Protein AF-A0A8T7BGK8-F1 (afdb_monomer_lite)

Structure (mmCIF, N/CA/C/O backbone):
data_AF-A0A8T7BGK8-F1
#
_entry.id   AF-A0A8T7BGK8-F1
#
loop_
_atom_site.group_PDB
_atom_site.id
_atom_site.type_symbol
_atom_site.label_atom_id
_atom_site.label_alt_id
_atom_site.label_comp_id
_atom_site.label_asym_id
_atom_site.label_entity_id
_atom_site.label_seq_id
_atom_site.pdbx_PDB_ins_code
_atom_site.Cartn_x
_atom_site.Cartn_y
_atom_site.Cartn_z
_atom_site.occupancy
_atom_site.B_iso_or_equiv
_atom_site.auth_seq_id
_atom_site.auth_comp_id
_atom_site.auth_asym_id
_atom_site.auth_atom_id
_atom_site.pdbx_PDB_model_num
ATOM 1 N N . MET A 1 1 ? -38.910 18.039 -0.771 1.00 43.47 1 MET A N 1
ATOM 2 C CA . MET A 1 1 ? -37.560 17.471 -0.555 1.00 43.47 1 MET A CA 1
ATOM 3 C C . MET A 1 1 ? -36.585 18.633 -0.487 1.00 43.47 1 MET A C 1
ATOM 5 O O . MET A 1 1 ? -36.492 19.388 -1.442 1.00 43.47 1 MET A O 1
ATOM 9 N N . ASN A 1 2 ? -36.018 18.863 0.698 1.00 34.19 2 ASN A N 1
ATOM 10 C CA . ASN A 1 2 ? -35.493 20.158 1.139 1.00 34.19 2 ASN A CA 1
ATOM 11 C C . ASN A 1 2 ? -34.087 20.462 0.604 1.00 34.19 2 ASN A C 1
ATOM 13 O O . ASN A 1 2 ? -33.178 19.648 0.754 1.00 34.19 2 ASN A O 1
ATOM 17 N N . GLY A 1 3 ? -33.908 21.677 0.076 1.00 28.00 3 GLY A N 1
ATOM 18 C CA . GLY A 1 3 ? -32.650 22.192 -0.477 1.00 28.00 3 GLY A CA 1
ATOM 19 C C . GLY A 1 3 ? -31.458 22.232 0.488 1.00 28.00 3 GLY A C 1
ATOM 20 O O . GLY A 1 3 ? -30.331 22.357 0.026 1.00 28.00 3 GLY A O 1
ATOM 21 N N . SER A 1 4 ? -31.655 22.043 1.801 1.00 33.97 4 SER A N 1
ATOM 22 C CA . SER A 1 4 ? -30.537 21.960 2.755 1.00 33.97 4 SER A CA 1
ATOM 23 C C . SER A 1 4 ? -29.741 20.654 2.647 1.00 33.97 4 SER A C 1
ATOM 25 O O . SER A 1 4 ? -28.528 20.675 2.831 1.00 33.97 4 SER A O 1
ATOM 27 N N . LYS A 1 5 ? -30.378 19.531 2.274 1.00 36.19 5 LYS A N 1
ATOM 28 C CA . LYS A 1 5 ? -29.669 18.256 2.051 1.00 36.19 5 LYS A CA 1
ATOM 29 C C . LYS A 1 5 ? -28.787 18.313 0.801 1.00 36.19 5 LYS A C 1
ATOM 31 O O . LYS A 1 5 ? -27.680 17.793 0.814 1.00 36.19 5 LYS A O 1
ATOM 36 N N . LEU A 1 6 ? -29.240 19.010 -0.245 1.00 33.53 6 LEU A N 1
ATOM 37 C CA . LEU A 1 6 ? -28.481 19.177 -1.487 1.00 33.53 6 LEU A CA 1
ATOM 38 C C . LEU A 1 6 ? -27.234 20.058 -1.282 1.00 33.53 6 LEU A C 1
ATOM 40 O O . LEU A 1 6 ? -26.181 19.752 -1.828 1.00 33.53 6 LEU A O 1
ATOM 44 N N . CYS A 1 7 ? -27.315 21.103 -0.448 1.00 35.03 7 CYS A N 1
ATOM 45 C CA . CYS A 1 7 ? -26.158 21.946 -0.121 1.00 35.03 7 CYS A CA 1
ATOM 46 C C . CYS A 1 7 ? -25.090 21.223 0.715 1.00 35.03 7 CYS A C 1
ATOM 48 O O . CYS A 1 7 ? -23.909 21.449 0.476 1.00 35.03 7 CYS A O 1
ATOM 50 N N . ILE A 1 8 ? -2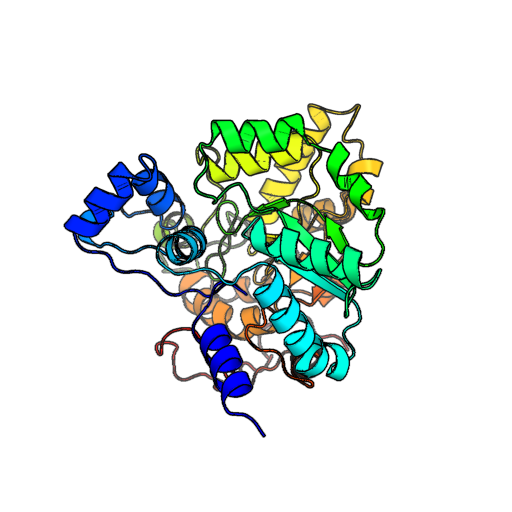5.474 20.339 1.644 1.00 39.53 8 ILE A N 1
ATOM 51 C CA . ILE A 1 8 ? -24.521 19.531 2.433 1.00 39.53 8 ILE A CA 1
ATOM 52 C C . ILE A 1 8 ? -23.826 18.495 1.544 1.00 39.53 8 ILE A C 1
ATOM 54 O O . ILE A 1 8 ? -22.612 18.339 1.619 1.00 39.53 8 ILE A O 1
ATOM 58 N N . VAL A 1 9 ? -24.574 17.857 0.642 1.00 37.25 9 VAL A N 1
ATOM 59 C CA . VAL A 1 9 ? -24.026 16.929 -0.354 1.00 37.25 9 VAL A CA 1
ATOM 60 C C . VAL A 1 9 ? -23.050 17.651 -1.295 1.00 37.25 9 VAL A C 1
ATOM 62 O O . VAL A 1 9 ? -21.951 17.161 -1.522 1.00 37.25 9 VAL A O 1
ATOM 65 N N . ILE A 1 10 ? -23.377 18.859 -1.768 1.00 36.72 10 ILE A N 1
ATOM 66 C CA . ILE A 1 10 ? -22.466 19.668 -2.598 1.00 36.72 10 ILE A CA 1
ATOM 67 C C . ILE A 1 10 ? -21.225 20.116 -1.807 1.00 36.72 10 ILE A C 1
ATOM 69 O O . ILE A 1 10 ? -20.120 20.024 -2.332 1.00 36.72 10 ILE A O 1
ATOM 73 N N . LEU A 1 11 ? -21.360 20.546 -0.548 1.00 32.38 11 LEU A N 1
ATOM 74 C CA . LEU A 1 11 ? -20.215 20.902 0.302 1.00 32.38 11 LEU A CA 1
ATOM 75 C C . LEU A 1 11 ? -19.298 19.704 0.565 1.00 32.38 11 LEU A C 1
ATOM 77 O O . LEU A 1 11 ? -18.087 19.880 0.511 1.00 32.38 11 LEU A O 1
ATOM 81 N N . LEU A 1 12 ? -19.837 18.496 0.750 1.00 34.50 12 LEU A N 1
ATOM 82 C CA . LEU A 1 12 ? -19.076 17.240 0.836 1.00 34.50 12 LEU A CA 1
ATOM 83 C C . LEU A 1 12 ? -18.451 16.818 -0.509 1.00 34.50 12 LEU A C 1
ATOM 85 O O . LEU A 1 12 ? -17.366 16.254 -0.521 1.00 34.50 12 LEU A O 1
ATOM 89 N N . PHE A 1 13 ? -19.062 17.152 -1.652 1.00 33.81 13 PHE A N 1
ATOM 90 C CA . PHE A 1 13 ? -18.452 16.928 -2.973 1.00 33.81 13 PHE A CA 1
ATOM 91 C C . PHE A 1 13 ? -17.349 17.945 -3.321 1.00 33.81 13 PHE A C 1
ATOM 93 O O . PHE A 1 13 ? -16.462 17.642 -4.120 1.00 33.81 13 PHE A O 1
ATOM 100 N N . VAL A 1 14 ? -17.389 19.156 -2.750 1.00 31.92 14 VAL A N 1
ATOM 101 C CA . VAL A 1 14 ? -16.380 20.214 -2.973 1.00 31.92 14 VAL A CA 1
ATOM 102 C C . VAL A 1 14 ? -15.288 20.182 -1.887 1.00 31.92 14 VAL A C 1
ATOM 104 O O . VAL A 1 14 ? -14.151 20.613 -2.126 1.00 31.92 14 VAL A O 1
ATOM 107 N N . SER A 1 15 ? -15.591 19.622 -0.711 1.00 31.50 15 SER A N 1
ATOM 108 C CA . SER A 1 15 ? -14.610 19.252 0.309 1.00 31.50 15 SER A CA 1
ATOM 109 C C . SER A 1 15 ? -14.047 17.867 -0.012 1.00 31.50 15 SER A C 1
ATOM 111 O O . SER A 1 15 ? -14.588 16.815 0.291 1.00 31.50 15 SER A O 1
ATOM 113 N N . ILE A 1 16 ? -12.873 17.899 -0.628 1.00 38.81 16 ILE A N 1
ATOM 114 C CA . ILE A 1 16 ? -12.086 16.745 -1.059 1.00 38.81 16 ILE A CA 1
ATOM 115 C C . ILE A 1 16 ? -11.323 16.002 0.086 1.00 38.81 16 ILE A C 1
ATOM 117 O O . ILE A 1 16 ? -10.645 15.035 -0.244 1.00 38.81 16 ILE A O 1
ATOM 121 N N . PRO A 1 17 ? -11.374 16.326 1.408 1.00 33.62 17 PRO A N 1
ATOM 122 C CA . PRO A 1 17 ? -10.510 15.638 2.371 1.00 33.62 17 PRO A CA 1
ATOM 123 C C . PRO A 1 17 ? -11.043 14.270 2.831 1.00 33.62 17 PRO A C 1
ATOM 125 O O . PRO A 1 17 ? -10.444 13.662 3.708 1.00 33.62 17 PRO A O 1
ATOM 128 N N . VAL A 1 18 ? -12.150 13.751 2.280 1.00 33.81 18 VAL A N 1
ATOM 129 C CA . VAL A 1 18 ? -12.645 12.418 2.680 1.00 33.81 18 VAL A CA 1
ATOM 130 C C . VAL A 1 18 ? -11.839 11.280 2.038 1.00 33.81 18 VAL A C 1
ATOM 132 O O . VAL A 1 18 ? -11.822 10.195 2.606 1.00 33.81 18 VAL A O 1
ATOM 135 N N . GLN A 1 19 ? -11.130 11.500 0.921 1.00 39.03 19 GLN A N 1
ATOM 136 C CA . GLN A 1 19 ? -10.296 10.470 0.283 1.00 39.03 19 GLN A CA 1
ATOM 137 C C . GLN A 1 19 ? -9.297 11.053 -0.735 1.00 39.03 19 GLN A C 1
ATOM 139 O O . GLN A 1 19 ? -9.615 11.962 -1.510 1.00 39.03 19 GLN A O 1
ATOM 144 N N . ALA A 1 20 ? -8.081 10.495 -0.716 1.00 35.00 20 ALA A N 1
ATOM 145 C CA . ALA A 1 20 ? -6.908 10.892 -1.491 1.00 35.00 20 ALA A CA 1
ATOM 146 C C . ALA A 1 20 ? -7.214 11.113 -2.984 1.00 35.00 20 ALA A C 1
ATOM 148 O O . ALA A 1 20 ? -7.685 10.226 -3.691 1.00 35.00 20 ALA A O 1
ATOM 149 N N . SER A 1 21 ? -6.915 12.313 -3.486 1.00 33.00 21 SER A N 1
ATOM 150 C CA . SER A 1 21 ? -6.894 12.592 -4.925 1.00 33.00 21 SER A CA 1
ATOM 151 C C . SER A 1 21 ? -5.584 13.275 -5.316 1.00 33.00 21 SER A C 1
ATOM 153 O O . SER A 1 21 ? -5.033 14.093 -4.581 1.00 33.00 21 SER A O 1
ATOM 155 N N . HIS A 1 22 ? -5.082 12.960 -6.506 1.00 40.06 22 HIS A N 1
ATOM 156 C CA . HIS A 1 22 ? -3.817 13.467 -7.039 1.00 40.06 22 HIS A CA 1
ATOM 157 C C . HIS A 1 22 ? -4.042 14.747 -7.867 1.00 40.06 22 HIS A C 1
ATOM 159 O O . HIS A 1 22 ? -3.981 14.727 -9.096 1.00 40.06 22 HIS A O 1
ATOM 165 N N . ARG A 1 23 ? -4.345 15.880 -7.214 1.00 40.16 23 ARG A N 1
ATOM 166 C CA . ARG A 1 23 ? -4.294 17.211 -7.854 1.00 40.16 23 ARG A CA 1
ATOM 167 C C . ARG A 1 23 ? -3.140 18.007 -7.274 1.00 40.16 23 ARG A C 1
ATOM 169 O O . ARG A 1 23 ? -3.022 18.086 -6.055 1.00 40.16 23 ARG A O 1
ATOM 176 N N . ALA A 1 24 ? -2.348 18.623 -8.142 1.00 45.56 24 ALA A N 1
ATOM 177 C CA . ALA A 1 24 ? -1.301 19.517 -7.696 1.00 45.56 24 ALA A CA 1
ATOM 178 C C . ALA A 1 24 ? -1.875 20.878 -7.269 1.00 45.56 24 ALA A C 1
ATOM 180 O O . ALA A 1 24 ? -2.773 21.408 -7.931 1.00 45.56 24 ALA A O 1
ATOM 181 N N . LEU A 1 25 ? -1.380 21.433 -6.163 1.00 53.34 25 LEU A N 1
ATOM 182 C CA . LEU A 1 25 ? -1.635 22.823 -5.781 1.00 53.34 25 LEU A CA 1
ATOM 183 C C . LEU A 1 25 ? -0.536 23.706 -6.365 1.00 53.34 25 LEU A C 1
ATOM 185 O O . LEU A 1 25 ? 0.632 23.338 -6.278 1.00 53.34 25 LEU A O 1
ATOM 189 N N . LEU A 1 26 ? -0.939 24.842 -6.946 1.00 55.84 26 LEU A N 1
ATOM 190 C CA . LEU A 1 26 ? -0.050 25.899 -7.421 1.00 55.84 26 LEU A CA 1
ATOM 191 C C . LEU A 1 26 ? -0.148 27.111 -6.491 1.00 55.84 26 LEU A C 1
ATOM 193 O O . LEU A 1 26 ? -1.212 27.721 -6.381 1.00 55.84 26 LEU A O 1
ATOM 197 N N . PHE A 1 27 ? 0.952 27.445 -5.830 1.00 63.06 27 PHE A N 1
ATOM 198 C CA . PHE A 1 27 ? 1.119 28.670 -5.040 1.00 63.06 27 PHE A CA 1
ATOM 199 C C . PHE A 1 27 ? 1.774 29.798 -5.856 1.00 63.06 27 PHE A C 1
ATOM 201 O O . PHE A 1 27 ? 2.211 29.605 -6.985 1.00 63.06 27 PHE A O 1
ATOM 208 N N . ASN A 1 28 ? 1.767 31.014 -5.319 1.00 60.94 28 ASN A N 1
ATOM 209 C CA . ASN A 1 28 ? 2.615 32.107 -5.795 1.00 60.94 28 ASN A CA 1
ATOM 210 C C . ASN A 1 28 ? 3.660 32.414 -4.714 1.00 60.94 28 ASN A C 1
ATOM 212 O O . ASN A 1 28 ? 3.493 31.979 -3.575 1.00 60.94 28 ASN A O 1
ATOM 216 N N . ASP A 1 29 ? 4.691 33.194 -5.041 1.00 68.88 29 ASP A N 1
ATOM 217 C CA . ASP A 1 29 ? 5.802 33.491 -4.123 1.00 68.88 29 ASP A CA 1
ATOM 218 C C . ASP A 1 29 ? 5.327 33.973 -2.746 1.00 68.88 29 ASP A C 1
ATOM 220 O O . ASP A 1 29 ? 5.805 33.503 -1.718 1.00 68.88 29 ASP A O 1
ATOM 224 N N . LYS A 1 30 ? 4.302 34.836 -2.709 1.00 72.88 30 LYS A N 1
ATOM 225 C CA . LYS A 1 30 ? 3.750 35.362 -1.456 1.00 72.88 30 LYS A CA 1
ATOM 226 C C . LYS A 1 30 ? 3.078 34.282 -0.606 1.00 72.88 30 LYS A C 1
ATOM 228 O O . LYS A 1 30 ? 3.210 34.296 0.615 1.00 72.88 30 LYS A O 1
ATOM 233 N N . ALA A 1 31 ? 2.335 33.371 -1.227 1.00 66.12 31 ALA A N 1
ATOM 234 C CA . ALA A 1 31 ? 1.717 32.254 -0.525 1.00 66.12 31 ALA A CA 1
ATOM 235 C C . ALA A 1 31 ? 2.766 31.231 -0.063 1.00 66.12 31 ALA A C 1
ATOM 237 O O . ALA A 1 31 ? 2.633 30.693 1.031 1.00 66.12 31 ALA A O 1
ATOM 238 N N . THR A 1 32 ? 3.828 31.021 -0.846 1.00 70.88 32 THR A N 1
ATOM 239 C CA . THR A 1 32 ? 4.969 30.182 -0.461 1.00 70.88 32 THR A CA 1
ATOM 240 C C . THR A 1 32 ? 5.714 30.766 0.739 1.00 70.88 32 THR A C 1
ATOM 242 O O . THR A 1 32 ? 5.982 30.030 1.679 1.00 70.88 32 THR A O 1
ATOM 245 N N . GLU A 1 33 ? 5.983 32.077 0.770 1.00 71.31 33 GLU A N 1
ATOM 246 C CA . GLU A 1 33 ? 6.575 32.756 1.937 1.00 71.31 33 GLU A CA 1
ATOM 247 C C . GLU A 1 33 ? 5.744 32.523 3.205 1.00 71.31 33 GLU A C 1
ATOM 249 O O . GLU A 1 33 ? 6.275 32.105 4.229 1.00 71.31 33 GLU A O 1
ATOM 254 N N . ILE A 1 34 ? 4.424 32.727 3.122 1.00 73.00 34 ILE A N 1
ATOM 255 C CA . ILE A 1 34 ? 3.512 32.519 4.255 1.00 73.00 34 ILE A CA 1
ATOM 256 C C . ILE A 1 34 ? 3.513 31.050 4.701 1.00 73.00 34 ILE A C 1
ATOM 258 O O . ILE A 1 34 ? 3.489 30.772 5.898 1.00 73.00 34 ILE A O 1
ATOM 262 N N . LEU A 1 35 ? 3.537 30.102 3.760 1.00 68.50 35 LEU A N 1
ATOM 263 C CA . LEU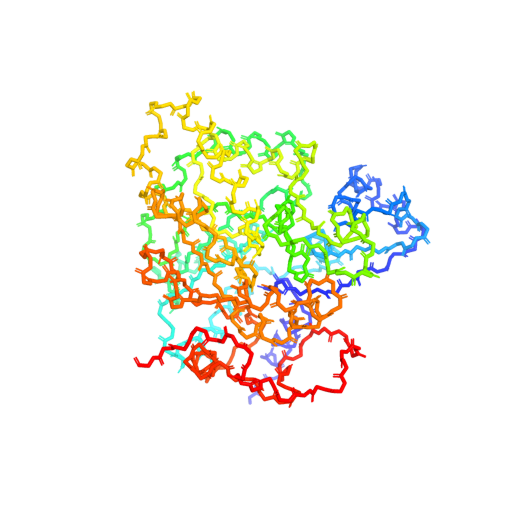 A 1 35 ? 3.586 28.674 4.075 1.00 68.50 35 LEU A CA 1
ATOM 264 C C . LEU A 1 35 ? 4.909 28.266 4.722 1.00 68.50 35 LEU A C 1
ATOM 266 O O . LEU A 1 35 ? 4.879 27.464 5.646 1.00 68.50 35 LEU A O 1
ATOM 270 N N . VAL A 1 36 ? 6.039 28.821 4.284 1.00 73.06 36 VAL A N 1
ATOM 271 C CA . VAL A 1 36 ? 7.350 28.581 4.905 1.00 73.06 36 VAL A CA 1
ATOM 272 C C . VAL A 1 36 ? 7.405 29.180 6.312 1.00 73.06 36 VAL A C 1
ATOM 274 O O . VAL A 1 36 ? 7.923 28.540 7.220 1.00 73.06 36 VAL A O 1
ATOM 277 N N . ASP A 1 37 ? 6.811 30.354 6.533 1.00 72.00 37 ASP A N 1
ATOM 278 C CA . ASP A 1 37 ? 6.708 30.942 7.874 1.00 72.00 37 ASP A CA 1
ATOM 279 C C . ASP A 1 37 ? 5.835 30.087 8.812 1.00 72.00 37 ASP A C 1
ATOM 281 O O . ASP A 1 37 ? 6.144 29.930 9.995 1.00 72.00 37 ASP A O 1
ATOM 285 N N . LEU A 1 38 ? 4.738 29.524 8.292 1.00 64.56 38 LEU A N 1
ATOM 286 C CA . LEU A 1 38 ? 3.817 28.666 9.048 1.00 64.56 38 LEU A CA 1
ATOM 287 C C . LEU A 1 38 ? 4.370 27.253 9.278 1.00 64.56 38 LEU A C 1
ATOM 289 O O . LEU A 1 38 ? 4.120 26.653 10.323 1.00 64.56 38 LEU A O 1
ATOM 293 N N . ILE A 1 39 ? 5.088 26.714 8.295 1.00 65.69 39 ILE A N 1
ATOM 294 C CA . ILE A 1 39 ? 5.639 25.360 8.266 1.00 65.69 39 ILE A CA 1
ATOM 295 C C . ILE A 1 39 ? 7.105 25.477 7.810 1.00 65.69 39 ILE A C 1
ATOM 297 O O . ILE A 1 39 ? 7.397 25.326 6.624 1.00 65.69 39 ILE A O 1
ATOM 301 N N . PRO A 1 40 ? 8.053 25.721 8.733 1.00 65.88 40 PRO A N 1
ATOM 302 C CA . PRO A 1 40 ? 9.461 25.952 8.385 1.00 65.88 40 PRO A CA 1
ATOM 303 C C . PRO A 1 40 ? 10.117 24.831 7.563 1.00 65.88 40 PRO A C 1
ATOM 305 O O . PRO A 1 40 ? 11.005 25.093 6.755 1.00 65.88 40 PRO A O 1
ATOM 308 N N . ASP A 1 41 ? 9.634 23.593 7.709 1.00 63.22 41 ASP A N 1
ATOM 309 C CA . ASP A 1 41 ? 10.134 22.412 6.990 1.00 63.22 41 ASP A CA 1
ATOM 310 C C . ASP A 1 41 ? 9.412 22.148 5.650 1.00 63.22 41 ASP A C 1
ATOM 312 O O . ASP A 1 41 ? 9.652 21.132 4.994 1.00 63.22 41 ASP A O 1
ATOM 316 N N . PHE A 1 42 ? 8.535 23.058 5.210 1.00 65.50 42 PHE A N 1
ATOM 317 C CA . PHE A 1 42 ? 7.710 22.921 4.005 1.00 65.50 42 PHE A CA 1
ATOM 318 C C . PHE A 1 42 ? 8.522 22.565 2.752 1.00 65.50 42 PHE A C 1
ATOM 320 O O . PHE A 1 42 ? 8.171 21.642 2.020 1.00 65.50 42 PHE A O 1
ATOM 327 N N . VAL A 1 43 ? 9.649 23.247 2.529 1.00 65.12 43 VAL A N 1
ATOM 328 C CA . VAL A 1 43 ? 10.515 23.022 1.356 1.00 65.12 43 VAL A CA 1
ATOM 329 C C . VAL A 1 43 ? 11.084 21.603 1.339 1.00 65.12 43 VAL A C 1
ATOM 331 O O . VAL A 1 43 ? 11.090 20.944 0.301 1.00 65.12 43 VAL A O 1
ATOM 334 N N . VAL A 1 44 ? 11.524 21.111 2.499 1.00 61.25 44 VAL A N 1
ATOM 335 C CA .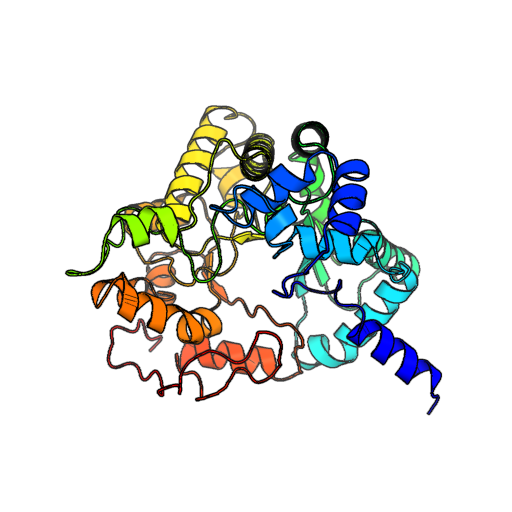 VAL A 1 44 ? 12.059 19.751 2.643 1.00 61.25 44 VAL A CA 1
ATOM 336 C C . VAL A 1 44 ? 10.964 18.727 2.366 1.00 61.25 44 VAL A C 1
ATOM 338 O O . VAL A 1 44 ? 11.188 17.758 1.643 1.00 61.25 44 VAL A O 1
ATOM 341 N N . ALA A 1 45 ? 9.764 18.956 2.897 1.00 57.16 45 ALA A N 1
ATOM 342 C CA . ALA A 1 45 ? 8.648 18.046 2.716 1.00 57.16 45 ALA A CA 1
ATOM 343 C C . ALA A 1 45 ? 8.159 17.989 1.248 1.00 57.16 45 ALA A C 1
ATOM 345 O O . ALA A 1 45 ? 7.917 16.891 0.751 1.00 57.16 45 ALA A O 1
ATOM 346 N N . VAL A 1 46 ? 8.131 19.108 0.505 1.00 58.75 46 VAL A N 1
ATOM 347 C CA . VAL A 1 46 ? 7.767 19.113 -0.932 1.00 58.75 46 VAL A CA 1
ATOM 348 C C . VAL A 1 46 ? 8.814 18.371 -1.769 1.00 58.75 46 VAL A C 1
ATOM 350 O O . VAL A 1 46 ? 8.471 17.568 -2.638 1.00 58.75 46 VAL A O 1
ATOM 353 N N . ASN A 1 47 ? 10.102 18.587 -1.488 1.00 58.22 47 ASN A N 1
ATOM 354 C CA . ASN A 1 47 ? 11.188 17.923 -2.214 1.00 58.22 47 ASN A CA 1
ATOM 355 C C . ASN A 1 47 ? 11.213 16.405 -1.980 1.00 58.22 47 ASN A C 1
ATOM 357 O O . ASN A 1 47 ? 11.607 15.652 -2.873 1.00 58.22 47 ASN A O 1
ATOM 361 N N . ASN A 1 48 ? 10.754 15.950 -0.812 1.00 54.34 48 ASN A N 1
ATOM 362 C CA . ASN A 1 48 ? 10.606 14.527 -0.508 1.00 54.34 48 ASN A CA 1
ATOM 363 C C . ASN A 1 48 ? 9.477 13.865 -1.316 1.00 54.34 48 ASN A C 1
ATOM 365 O O . ASN A 1 48 ? 9.620 12.711 -1.716 1.00 54.34 48 ASN A O 1
ATOM 369 N N . GLU A 1 49 ? 8.383 14.583 -1.584 1.00 50.84 49 GLU A N 1
ATOM 370 C CA . GLU A 1 49 ? 7.263 14.093 -2.403 1.00 50.84 49 GLU A CA 1
ATOM 371 C C . GLU A 1 49 ? 7.550 14.184 -3.914 1.00 50.84 49 GLU A C 1
ATOM 373 O O . GLU A 1 49 ? 6.996 13.425 -4.706 1.00 50.84 49 GLU A O 1
ATOM 378 N N . SER A 1 50 ? 8.428 15.101 -4.334 1.00 51.41 50 SER A N 1
ATOM 379 C CA . SER A 1 50 ? 8.775 15.361 -5.738 1.00 51.41 50 SER A CA 1
ATOM 380 C C . SER A 1 50 ? 10.285 15.537 -5.926 1.00 51.41 50 SER A C 1
ATOM 382 O O . SER A 1 50 ? 10.775 16.653 -6.111 1.00 51.41 50 SER A O 1
ATOM 384 N N . ARG A 1 51 ? 11.039 14.426 -5.901 1.00 46.94 51 ARG A N 1
ATOM 385 C CA . ARG A 1 51 ? 12.501 14.448 -6.101 1.00 46.94 51 ARG A CA 1
ATOM 386 C C . ARG A 1 51 ? 12.883 15.204 -7.382 1.00 46.94 51 ARG A C 1
ATOM 388 O O . ARG A 1 51 ? 12.311 14.964 -8.445 1.00 46.94 51 ARG A O 1
ATOM 395 N N . GLY A 1 52 ? 13.878 16.088 -7.278 1.00 45.16 52 GLY A N 1
ATOM 396 C CA . GLY A 1 52 ? 14.395 16.894 -8.395 1.00 45.16 52 GLY A CA 1
ATOM 397 C C . GLY A 1 52 ? 13.850 18.326 -8.484 1.00 45.16 52 GLY A C 1
ATOM 398 O O . GLY A 1 52 ? 14.130 19.019 -9.461 1.00 45.16 52 GLY A O 1
ATOM 399 N N . ILE A 1 53 ? 13.088 18.786 -7.488 1.00 50.78 53 ILE A N 1
ATOM 400 C CA . ILE A 1 53 ? 12.724 20.199 -7.335 1.00 50.78 53 ILE A CA 1
ATOM 401 C C . ILE A 1 53 ? 13.729 20.830 -6.361 1.00 50.78 53 ILE A C 1
ATOM 403 O O . ILE A 1 53 ? 13.706 20.546 -5.177 1.00 50.78 53 ILE A O 1
ATOM 407 N N . GLU A 1 54 ? 14.666 21.647 -6.841 1.00 49.41 54 GLU A N 1
ATOM 408 C CA . GLU A 1 54 ? 15.651 22.303 -5.958 1.00 49.41 54 GLU A CA 1
ATOM 409 C C . GLU A 1 54 ? 15.072 23.551 -5.267 1.00 49.41 54 GLU A C 1
ATOM 411 O O . GLU A 1 54 ? 15.489 23.901 -4.165 1.00 49.41 54 GLU A O 1
ATOM 416 N N . ASN A 1 55 ? 14.068 24.190 -5.881 1.00 55.44 55 ASN A N 1
ATOM 417 C CA . ASN A 1 55 ? 13.379 25.363 -5.349 1.00 55.44 55 ASN A CA 1
ATOM 418 C C . ASN A 1 55 ? 11.863 25.278 -5.628 1.00 55.44 55 ASN A C 1
ATOM 420 O O . ASN A 1 55 ? 11.431 25.534 -6.757 1.00 55.44 55 ASN A O 1
ATOM 424 N N . PRO A 1 56 ? 11.028 24.929 -4.631 1.00 49.59 56 PRO A N 1
ATOM 425 C CA . PRO A 1 56 ? 9.586 24.854 -4.823 1.00 49.59 56 PRO A CA 1
ATOM 426 C C . PRO A 1 56 ? 8.947 26.234 -5.010 1.00 49.59 56 PRO A C 1
ATOM 428 O O . PRO A 1 56 ? 7.869 26.289 -5.582 1.00 49.59 56 PRO A O 1
ATOM 431 N N . GLY A 1 57 ? 9.589 27.343 -4.616 1.00 47.59 57 GLY A N 1
ATOM 432 C CA . GLY A 1 57 ? 9.047 28.693 -4.821 1.00 47.59 57 GLY A CA 1
ATOM 433 C C . GLY A 1 57 ? 8.866 29.045 -6.299 1.00 47.59 57 GLY A C 1
ATOM 434 O O . GLY A 1 57 ? 7.805 29.510 -6.698 1.00 47.59 57 GLY A O 1
ATOM 435 N N . GLU A 1 58 ? 9.835 28.688 -7.145 1.00 45.47 58 GLU A N 1
ATOM 436 C CA . GLU A 1 58 ? 9.829 29.049 -8.573 1.00 45.47 58 GLU A CA 1
ATOM 437 C C . GLU A 1 58 ? 8.816 28.266 -9.427 1.00 45.47 58 GLU A C 1
ATOM 439 O O . GLU A 1 58 ? 8.518 28.662 -10.555 1.00 45.47 58 GLU A O 1
ATOM 444 N N . ARG A 1 59 ? 8.285 27.139 -8.929 1.00 48.88 59 ARG A N 1
ATOM 445 C CA . ARG A 1 59 ? 7.303 26.302 -9.659 1.00 48.88 59 ARG A CA 1
ATOM 446 C C . ARG A 1 59 ? 6.028 26.001 -8.880 1.00 48.88 59 ARG A C 1
ATOM 448 O O . ARG A 1 59 ? 5.043 25.570 -9.473 1.00 48.88 59 ARG A O 1
ATOM 455 N N . SER A 1 60 ? 6.056 26.251 -7.576 1.00 50.06 60 SER A N 1
ATOM 456 C CA . SER A 1 60 ? 4.946 26.238 -6.635 1.00 50.06 60 SER A CA 1
ATOM 457 C C . SER A 1 60 ? 4.057 24.994 -6.687 1.00 50.06 60 SER A C 1
ATOM 459 O O . SER A 1 60 ? 2.868 25.104 -6.437 1.00 50.06 60 SER A O 1
ATOM 461 N N . LEU A 1 61 ? 4.606 23.817 -7.004 1.00 48.16 61 LEU A N 1
ATOM 462 C CA . LEU A 1 61 ? 3.847 22.579 -7.199 1.00 48.16 61 LEU A CA 1
ATOM 463 C C . LEU A 1 61 ? 3.907 21.689 -5.948 1.00 48.16 61 LEU A C 1
ATOM 465 O O . LEU A 1 61 ? 4.978 21.196 -5.609 1.00 48.16 61 LEU A O 1
ATOM 469 N N . ILE A 1 62 ? 2.765 21.433 -5.306 1.00 53.94 62 ILE A N 1
ATOM 470 C CA . ILE A 1 62 ? 2.636 20.433 -4.226 1.00 53.94 62 ILE A CA 1
ATOM 471 C C . ILE A 1 62 ? 1.738 19.294 -4.693 1.00 53.94 62 ILE A C 1
ATOM 473 O O . ILE A 1 62 ? 0.648 19.563 -5.200 1.00 53.94 62 ILE A O 1
ATOM 477 N N . ILE A 1 63 ? 2.150 18.043 -4.486 1.00 49.94 63 ILE A N 1
ATOM 478 C CA . ILE A 1 63 ? 1.374 16.838 -4.818 1.00 49.94 63 ILE A CA 1
ATOM 479 C C . ILE A 1 63 ? 1.100 15.986 -3.563 1.00 49.94 63 ILE A C 1
ATOM 481 O O . ILE A 1 63 ? 1.662 16.241 -2.514 1.00 49.94 63 ILE A O 1
ATOM 485 N N . THR A 1 64 ? 0.200 14.999 -3.654 1.00 54.41 64 THR A N 1
ATOM 486 C CA . THR A 1 64 ? -0.006 13.930 -2.639 1.00 54.41 64 THR A CA 1
ATOM 487 C C . THR A 1 64 ? -0.334 14.389 -1.202 1.00 54.41 64 THR A C 1
ATOM 489 O O . THR A 1 64 ? -1.332 15.094 -1.010 1.00 54.41 64 THR A O 1
ATOM 492 N N . GLY A 1 65 ? 0.455 13.978 -0.199 1.00 50.47 65 GLY A N 1
ATOM 493 C CA . GLY A 1 65 ? 0.115 14.038 1.224 1.00 50.47 65 GLY A CA 1
ATOM 494 C C . GLY A 1 65 ? 0.032 15.454 1.768 1.00 50.47 65 GLY A C 1
ATOM 495 O O . GLY A 1 65 ? -0.986 15.837 2.349 1.00 50.47 65 GLY A O 1
ATOM 496 N N . MET A 1 66 ? 1.018 16.296 1.463 1.00 56.00 66 MET A N 1
ATOM 497 C CA . MET A 1 66 ? 1.019 17.687 1.920 1.00 56.00 66 MET A CA 1
ATOM 498 C C . MET A 1 66 ? -0.154 18.496 1.345 1.00 56.00 66 MET A C 1
ATOM 500 O O . MET A 1 66 ? -0.648 19.443 1.960 1.00 56.00 66 MET A O 1
ATOM 504 N N . ARG A 1 67 ? -0.678 18.103 0.179 1.00 58.41 67 ARG A N 1
ATOM 505 C CA . ARG A 1 67 ? -1.885 18.707 -0.398 1.00 58.41 67 ARG A CA 1
ATOM 506 C C . ARG A 1 67 ? -3.132 18.414 0.444 1.00 58.41 67 ARG A C 1
ATOM 508 O O . ARG A 1 67 ? -3.982 19.302 0.555 1.00 58.41 67 ARG A O 1
ATOM 515 N N . SER A 1 68 ? -3.274 17.217 1.018 1.00 55.09 68 SER A N 1
ATOM 516 C CA . SER A 1 68 ? -4.384 16.895 1.936 1.00 55.09 68 SER A CA 1
ATOM 517 C C . SER A 1 68 ? -4.319 17.785 3.181 1.00 55.09 68 SER A C 1
ATOM 519 O O . SER A 1 68 ? -5.290 18.468 3.524 1.00 55.09 68 SER A O 1
ATOM 521 N N . THR A 1 69 ? -3.123 17.912 3.757 1.00 56.53 69 THR A N 1
ATOM 522 C CA . THR A 1 69 ? -2.841 18.785 4.899 1.00 56.53 69 THR A CA 1
ATOM 523 C C . THR A 1 69 ? -3.123 20.259 4.598 1.00 56.53 69 THR A C 1
ATOM 525 O O . THR A 1 69 ? -3.821 20.932 5.351 1.00 56.53 69 THR A O 1
ATOM 528 N N . ILE A 1 70 ? -2.639 20.789 3.475 1.00 59.88 70 ILE A N 1
ATOM 529 C CA . ILE A 1 70 ? -2.820 22.206 3.136 1.00 59.88 70 ILE A CA 1
ATOM 530 C C . ILE A 1 70 ? -4.273 22.516 2.782 1.00 59.88 70 ILE A C 1
ATOM 532 O O . ILE A 1 70 ? -4.783 23.567 3.163 1.00 59.88 70 ILE A O 1
ATOM 536 N N . ASN A 1 71 ? -4.991 21.602 2.119 1.00 59.69 71 ASN A N 1
ATOM 537 C CA . ASN A 1 71 ? -6.440 21.760 1.969 1.00 59.69 71 ASN A CA 1
ATOM 538 C C . ASN A 1 71 ? -7.152 21.752 3.323 1.00 59.69 71 ASN A C 1
ATOM 540 O O . ASN A 1 71 ? -8.136 22.476 3.471 1.00 59.69 71 ASN A O 1
ATOM 544 N N . SER A 1 72 ? -6.656 20.969 4.284 1.00 58.66 72 SER A N 1
ATOM 545 C CA . SER A 1 72 ? -7.183 20.950 5.648 1.00 58.66 72 SER A CA 1
ATOM 546 C C . SER A 1 72 ? -6.956 22.278 6.378 1.00 58.66 72 SER A C 1
ATOM 548 O O . SER A 1 72 ? -7.844 22.754 7.077 1.00 58.66 72 SER A O 1
ATOM 550 N N . LEU A 1 73 ? -5.806 22.921 6.155 1.00 60.75 73 LEU A N 1
ATOM 551 C CA . LEU A 1 73 ? -5.454 24.212 6.756 1.00 60.75 73 LEU A CA 1
ATOM 552 C C . LEU A 1 73 ? -6.158 25.410 6.098 1.00 60.75 73 LEU A C 1
ATOM 554 O O . LEU A 1 73 ? -6.519 26.366 6.777 1.00 60.75 73 LEU A O 1
ATOM 558 N N . LEU A 1 74 ? -6.331 25.386 4.774 1.00 61.69 74 LEU A N 1
ATOM 559 C CA . LEU A 1 74 ? -6.829 26.532 4.001 1.00 61.69 74 LEU A CA 1
ATOM 560 C C . LEU A 1 74 ? -8.353 26.560 3.834 1.00 61.69 74 LEU A C 1
ATOM 562 O O . LEU A 1 74 ? -8.887 27.506 3.252 1.00 61.69 74 LEU A O 1
ATOM 566 N N . ARG A 1 75 ? -9.066 25.525 4.285 1.00 64.75 75 ARG A N 1
ATOM 567 C CA . ARG A 1 75 ? -10.525 25.426 4.156 1.00 64.75 75 ARG A CA 1
ATOM 568 C C . ARG A 1 75 ? -11.156 25.151 5.504 1.00 64.75 75 ARG A C 1
ATOM 570 O O . ARG A 1 75 ? -10.593 24.427 6.318 1.00 64.75 75 ARG A O 1
ATOM 577 N N . GLU A 1 76 ? -12.363 25.675 5.690 1.00 67.81 76 GLU A N 1
ATOM 578 C CA . GLU A 1 76 ? -13.222 25.246 6.788 1.00 67.81 76 GLU A CA 1
ATOM 579 C C . GLU A 1 76 ? -13.442 23.735 6.670 1.00 67.81 76 GLU A C 1
ATOM 581 O O . GLU A 1 76 ? -13.952 23.244 5.657 1.00 67.81 76 GLU A O 1
ATOM 586 N N . GLN A 1 77 ? -12.970 23.000 7.675 1.00 69.81 77 GLN A N 1
ATOM 587 C CA . GLN A 1 77 ? -13.131 21.556 7.722 1.00 69.81 77 GLN A CA 1
ATOM 588 C C . GLN A 1 77 ? -14.530 21.205 8.217 1.00 69.81 77 GLN A C 1
ATOM 590 O O . GLN A 1 77 ? -15.064 21.909 9.081 1.00 69.81 77 GLN A O 1
ATOM 595 N N . PRO A 1 78 ? -15.129 20.114 7.709 1.00 74.88 78 PRO A N 1
ATOM 596 C CA . PRO A 1 78 ? -16.342 19.588 8.301 1.00 74.88 78 PRO A CA 1
ATOM 597 C C . PRO A 1 78 ? -16.126 19.325 9.794 1.00 74.88 78 PRO A C 1
ATOM 599 O O . PRO A 1 78 ? -15.096 18.794 10.208 1.00 74.88 78 PRO A O 1
ATOM 602 N N . THR A 1 79 ? -17.111 19.668 10.614 1.00 80.81 79 THR A N 1
ATOM 603 C CA . THR A 1 79 ? -17.099 19.286 12.026 1.00 80.81 79 THR A CA 1
ATOM 604 C C . THR A 1 79 ? -17.169 17.760 12.157 1.00 80.81 79 THR A C 1
ATOM 606 O O . THR A 1 79 ? -17.670 17.082 11.251 1.00 80.81 79 THR A O 1
ATOM 609 N N . PRO A 1 80 ? -16.758 17.179 13.299 1.00 81.81 80 PRO A N 1
ATOM 610 C CA . PRO A 1 80 ?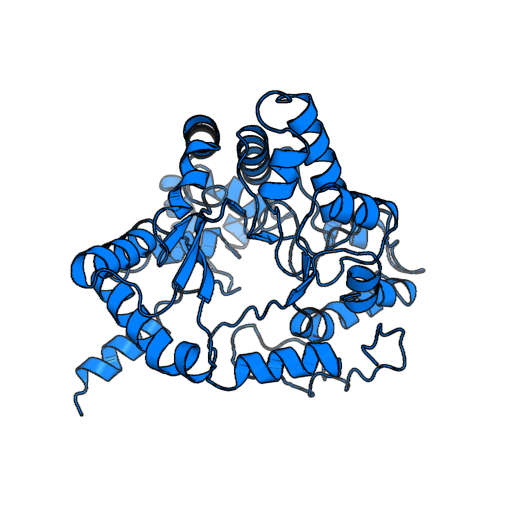 -16.906 15.744 13.530 1.00 81.81 80 PRO A CA 1
ATOM 611 C C . PRO A 1 80 ? -18.334 15.225 13.283 1.00 81.81 80 PRO A C 1
ATOM 613 O O . PRO A 1 80 ? -18.509 14.151 12.715 1.00 81.81 80 PRO A O 1
ATOM 616 N N . THR A 1 81 ? -19.372 15.995 13.625 1.00 83.56 81 THR A N 1
ATOM 617 C CA . THR A 1 81 ? -20.768 15.618 13.341 1.00 83.56 81 THR A CA 1
ATOM 618 C C . THR A 1 81 ? -21.076 15.621 11.842 1.00 83.56 81 THR A C 1
ATOM 620 O O . THR A 1 81 ? -21.752 14.720 11.356 1.00 83.56 81 THR A O 1
ATOM 623 N N . GLN A 1 82 ? -20.543 16.579 11.079 1.00 85.12 82 GLN A N 1
ATOM 624 C CA . GLN A 1 82 ? -20.721 16.611 9.623 1.00 85.12 82 GLN A CA 1
ATOM 625 C C . GLN A 1 82 ? -20.009 15.442 8.929 1.00 85.12 82 GLN A C 1
ATOM 627 O O . GLN A 1 82 ? -20.577 14.852 8.010 1.00 85.12 82 GLN A O 1
ATOM 632 N N . PHE A 1 83 ? -18.807 15.064 9.383 1.00 84.81 83 PHE A N 1
ATOM 633 C CA . PHE A 1 83 ? -18.133 13.847 8.913 1.00 84.81 83 PHE A CA 1
ATOM 634 C C . PHE A 1 83 ? -18.957 12.592 9.220 1.00 84.81 83 PHE A C 1
ATOM 636 O O . PHE A 1 83 ? -19.135 11.745 8.347 1.00 84.81 83 PHE A O 1
ATOM 643 N N . ALA A 1 84 ? -19.499 12.494 10.435 1.00 84.94 84 ALA A N 1
ATOM 644 C CA . ALA A 1 84 ? -20.334 11.379 10.863 1.00 84.94 84 ALA A CA 1
ATOM 645 C C . ALA A 1 84 ? -21.605 11.227 10.002 1.00 84.94 84 ALA A C 1
ATOM 647 O O . ALA A 1 84 ? -21.922 10.124 9.551 1.00 84.94 84 ALA A O 1
ATOM 648 N N . ASP A 1 85 ? -22.303 12.330 9.725 1.00 87.44 85 ASP A N 1
ATOM 649 C CA . ASP A 1 85 ? -23.484 12.339 8.856 1.00 87.44 85 ASP A CA 1
ATOM 650 C C . ASP A 1 85 ? -23.131 11.990 7.403 1.00 87.44 85 ASP A C 1
ATOM 652 O O . ASP A 1 85 ? -23.820 11.189 6.769 1.00 87.44 85 ASP A O 1
ATOM 656 N N . GLY A 1 86 ? -22.029 12.539 6.881 1.00 84.88 86 GLY A N 1
ATOM 657 C CA . GLY A 1 86 ? -21.524 12.205 5.548 1.00 84.88 86 GLY A CA 1
ATOM 658 C C . GLY A 1 86 ? -21.168 10.723 5.415 1.00 84.88 86 GLY A C 1
ATOM 659 O O . GLY A 1 86 ? -21.515 10.088 4.420 1.00 84.88 86 GLY A O 1
ATOM 660 N N . PHE A 1 87 ? -20.547 10.142 6.442 1.00 85.69 87 PHE A N 1
ATOM 661 C CA . PHE A 1 87 ? -20.221 8.721 6.474 1.00 85.69 87 PHE A CA 1
ATOM 662 C C . PHE A 1 87 ? -21.467 7.831 6.466 1.00 85.69 87 PHE A C 1
ATOM 664 O O . PHE A 1 87 ? -21.503 6.851 5.726 1.00 85.69 87 PHE A O 1
ATOM 671 N N . LYS A 1 88 ? -22.512 8.182 7.227 1.00 87.25 88 LYS A N 1
ATOM 672 C CA . LYS A 1 88 ? -23.801 7.471 7.183 1.00 87.25 88 LYS A CA 1
ATOM 673 C C . LYS A 1 88 ? -24.386 7.454 5.773 1.00 87.25 88 LYS A C 1
ATOM 675 O O . LYS A 1 88 ? -24.765 6.392 5.292 1.00 87.25 88 LYS A O 1
ATOM 680 N N . ILE A 1 89 ? -24.391 8.604 5.094 1.00 86.56 89 ILE A N 1
ATOM 681 C CA . ILE A 1 89 ? -24.867 8.713 3.707 1.00 86.56 89 ILE A CA 1
ATOM 682 C C . ILE A 1 89 ? -24.036 7.816 2.784 1.00 86.56 89 ILE A C 1
ATOM 684 O O . ILE A 1 89 ? -24.606 7.048 2.016 1.00 86.56 89 ILE A O 1
ATOM 688 N N . LEU A 1 90 ? -22.704 7.863 2.887 1.00 82.06 90 LEU A N 1
ATOM 689 C CA . LEU A 1 90 ? -21.812 7.038 2.068 1.00 82.06 90 LEU A CA 1
ATOM 690 C C . LEU A 1 90 ? -22.096 5.537 2.254 1.00 82.06 90 LEU A C 1
ATOM 692 O O . LEU A 1 90 ? -22.148 4.773 1.287 1.00 82.06 90 LEU A O 1
ATOM 696 N N . VAL A 1 91 ? -22.313 5.115 3.500 1.00 84.62 91 VAL A N 1
ATOM 697 C CA . VAL A 1 91 ? -22.613 3.719 3.818 1.00 84.62 91 VAL A CA 1
ATOM 698 C C . VAL A 1 91 ? -23.979 3.303 3.280 1.00 84.62 91 VAL A C 1
ATOM 700 O O . VAL A 1 91 ? -24.085 2.257 2.640 1.00 84.62 91 VAL A O 1
ATOM 703 N N . ASP A 1 92 ? -25.011 4.109 3.511 1.00 85.00 92 ASP A N 1
ATOM 704 C CA . ASP A 1 92 ? -26.382 3.801 3.098 1.00 85.00 92 ASP A CA 1
ATOM 705 C C . ASP A 1 92 ? -26.548 3.824 1.576 1.00 85.00 92 ASP A C 1
ATOM 707 O O . ASP A 1 92 ? -27.274 3.006 1.002 1.00 85.00 92 ASP A O 1
ATOM 711 N N . GLU A 1 93 ? -25.889 4.763 0.896 1.00 82.56 93 GLU A N 1
ATOM 712 C CA . GLU A 1 93 ? -26.046 4.937 -0.542 1.00 82.56 93 GLU A CA 1
ATOM 713 C C . GLU A 1 93 ? -25.210 3.958 -1.358 1.00 82.56 93 GLU A C 1
ATOM 715 O O . GLU A 1 93 ? -25.689 3.534 -2.416 1.00 82.56 93 GLU A O 1
ATOM 720 N N . TYR A 1 94 ? -24.030 3.576 -0.861 1.00 79.69 94 TYR A N 1
ATOM 721 C CA . TYR A 1 94 ? -23.028 2.867 -1.651 1.00 79.69 94 TYR A CA 1
ATOM 722 C C . TYR A 1 94 ? -22.562 1.573 -0.986 1.00 79.69 94 TYR A C 1
ATOM 724 O O . TYR A 1 94 ? -22.820 0.496 -1.520 1.00 79.69 94 TYR A O 1
ATOM 732 N N . TYR A 1 95 ? -21.936 1.645 0.193 1.00 81.44 95 TYR A N 1
ATOM 733 C CA . TYR A 1 95 ? -21.250 0.484 0.779 1.00 81.44 95 TYR A CA 1
ATOM 734 C C . TYR A 1 95 ? -22.203 -0.660 1.140 1.00 81.44 95 TYR A C 1
ATOM 736 O O . TYR A 1 95 ? -21.960 -1.815 0.796 1.00 81.44 95 TYR A O 1
ATOM 744 N N . SER A 1 96 ? -23.317 -0.354 1.804 1.00 81.88 96 SER A N 1
ATOM 745 C CA . SER A 1 96 ? -24.300 -1.370 2.191 1.00 81.88 96 SER A CA 1
ATOM 746 C C . SER A 1 96 ? -24.986 -1.977 0.969 1.00 81.88 96 SER A C 1
ATOM 748 O O . SER A 1 96 ? -25.247 -3.179 0.941 1.00 81.88 96 SER A O 1
ATOM 750 N N . LYS A 1 97 ? -25.246 -1.168 -0.067 1.00 82.56 97 LYS A N 1
ATOM 751 C CA . LYS A 1 97 ? -25.876 -1.638 -1.310 1.00 82.56 97 LYS A CA 1
ATOM 752 C C . LYS A 1 97 ? -24.948 -2.510 -2.150 1.00 82.56 97 LYS A C 1
ATOM 754 O O . LYS A 1 97 ? -25.442 -3.407 -2.821 1.00 82.56 97 LYS A O 1
ATOM 759 N N . SER A 1 98 ? -23.635 -2.293 -2.071 1.00 77.31 98 SER A N 1
ATOM 760 C CA . SER A 1 98 ? -22.634 -3.170 -2.687 1.00 77.31 98 SER A CA 1
ATOM 761 C C . SER A 1 98 ? -22.321 -4.417 -1.846 1.00 77.31 98 SER A C 1
ATOM 763 O O . SER A 1 98 ? -21.455 -5.207 -2.213 1.00 77.31 98 SER A O 1
ATOM 765 N N . GLY A 1 99 ? -22.975 -4.599 -0.690 1.00 80.56 99 GLY A N 1
ATOM 766 C CA . GLY A 1 99 ? -22.737 -5.726 0.216 1.00 80.56 99 GLY A CA 1
ATOM 767 C C . GLY A 1 99 ? -21.458 -5.617 1.056 1.00 80.56 99 GLY A C 1
ATOM 768 O O . GLY A 1 99 ? -21.032 -6.604 1.660 1.00 80.56 99 GLY A O 1
ATOM 769 N N . MET A 1 100 ? -20.829 -4.440 1.129 1.00 82.25 100 MET A N 1
ATOM 770 C CA . MET A 1 100 ? -19.619 -4.243 1.922 1.00 82.25 100 MET A CA 1
ATOM 771 C C . MET A 1 100 ? -19.952 -4.173 3.419 1.00 82.25 100 MET A C 1
ATOM 773 O O . MET A 1 100 ? -20.689 -3.305 3.875 1.00 82.25 100 MET A O 1
ATOM 777 N N . THR A 1 101 ? -19.379 -5.089 4.208 1.00 83.88 101 THR A N 1
ATOM 778 C CA . THR A 1 101 ? -19.641 -5.197 5.663 1.00 83.88 101 THR A CA 1
ATOM 779 C C . THR A 1 101 ? -18.484 -4.721 6.541 1.00 83.88 101 THR A C 1
ATOM 781 O O . THR A 1 101 ? -18.615 -4.631 7.768 1.00 83.88 101 THR A O 1
ATOM 784 N N . ALA A 1 102 ? -17.333 -4.464 5.927 1.00 84.69 102 ALA A N 1
ATOM 785 C CA . ALA A 1 102 ? -16.160 -3.881 6.546 1.00 84.69 102 ALA A CA 1
ATOM 786 C C . ALA A 1 102 ? -15.296 -3.233 5.465 1.00 84.69 102 ALA A C 1
ATOM 788 O O . ALA A 1 102 ? -15.206 -3.758 4.356 1.00 84.69 102 ALA A O 1
ATOM 789 N N . PHE A 1 103 ? -14.619 -2.146 5.805 1.00 81.81 103 PHE A N 1
ATOM 790 C CA . PHE A 1 103 ? -13.568 -1.579 4.967 1.00 81.81 103 PHE A CA 1
ATOM 791 C C . PHE A 1 103 ? -12.429 -1.068 5.842 1.00 81.81 103 PHE A C 1
ATOM 793 O O . PHE A 1 103 ? -12.557 -0.973 7.066 1.00 81.81 103 PHE A O 1
ATOM 800 N N . GLY A 1 104 ? -11.299 -0.750 5.222 1.00 81.69 104 GLY A N 1
ATOM 801 C CA . GLY A 1 104 ? -10.226 -0.084 5.932 1.00 81.69 104 GLY A CA 1
ATOM 802 C C . GLY A 1 104 ? -9.539 0.957 5.076 1.00 81.69 104 GLY A C 1
ATOM 803 O O . GLY A 1 104 ? -9.290 0.737 3.895 1.00 81.69 104 GLY A O 1
ATOM 804 N N . SER A 1 105 ? -9.232 2.082 5.701 1.00 79.94 105 SER A N 1
ATOM 805 C CA . SER A 1 105 ? -8.703 3.277 5.059 1.00 79.94 105 SER A CA 1
ATOM 806 C C . SER A 1 105 ? -7.740 3.968 6.005 1.00 79.94 105 SER A C 1
ATOM 808 O O . SER A 1 105 ? -7.792 3.791 7.222 1.00 79.94 105 SER A O 1
ATOM 810 N N . ARG A 1 106 ? -6.860 4.768 5.427 1.00 80.38 106 ARG A N 1
ATOM 811 C CA . ARG A 1 106 ? -6.113 5.775 6.165 1.00 80.38 106 ARG A CA 1
ATOM 812 C C . ARG A 1 106 ? -7.071 6.875 6.626 1.00 80.38 106 ARG A C 1
ATOM 814 O O . ARG A 1 106 ? -8.056 7.142 5.932 1.00 80.38 106 ARG A O 1
ATOM 821 N N . LEU A 1 107 ? -6.795 7.451 7.791 1.00 76.38 107 LEU A N 1
ATOM 822 C CA . LEU A 1 107 ? -7.401 8.701 8.242 1.00 76.38 107 LEU A CA 1
ATOM 823 C C . LEU A 1 107 ? -6.300 9.743 8.389 1.00 76.38 107 LEU A C 1
ATOM 825 O O . LEU A 1 107 ? -5.252 9.450 8.965 1.00 76.38 107 LEU A O 1
ATOM 829 N N . ASP A 1 108 ? -6.583 10.939 7.892 1.00 69.75 108 ASP A N 1
ATOM 830 C CA . ASP A 1 108 ? -5.612 12.025 7.740 1.00 69.75 108 ASP A CA 1
ATOM 831 C C . ASP A 1 108 ? -5.767 13.067 8.864 1.00 69.75 108 ASP A C 1
ATOM 833 O O . ASP A 1 108 ? -4.932 13.946 9.034 1.00 69.75 108 ASP A O 1
ATOM 837 N N . SER A 1 109 ? -6.845 13.007 9.662 1.00 68.88 109 SER A N 1
ATOM 838 C CA . SER A 1 109 ? -7.062 13.992 10.727 1.00 68.88 109 SER A CA 1
ATOM 839 C C . SER A 1 109 ? -7.700 13.438 11.999 1.00 68.88 109 SER A C 1
ATOM 841 O O . SER A 1 109 ? -8.452 12.457 12.009 1.00 68.88 109 SER A O 1
ATOM 843 N N . ALA A 1 110 ? -7.429 14.128 13.110 1.00 71.06 110 ALA A N 1
ATOM 844 C CA . ALA A 1 110 ? -8.050 13.844 14.399 1.00 71.06 110 ALA A CA 1
ATOM 845 C C . ALA A 1 110 ? -9.575 14.056 14.373 1.00 71.06 110 ALA A C 1
ATOM 847 O O . ALA A 1 110 ? -10.299 13.346 15.074 1.00 71.06 110 ALA A O 1
ATOM 848 N N . ASP A 1 111 ? -10.077 14.978 13.546 1.00 73.19 111 ASP A N 1
ATOM 849 C CA . ASP A 1 111 ? -11.513 15.237 13.402 1.00 73.19 111 ASP A CA 1
ATOM 850 C C . ASP A 1 111 ? -12.241 14.057 12.756 1.00 73.19 111 ASP A C 1
ATOM 852 O O . ASP A 1 111 ? -13.321 13.673 13.214 1.00 73.19 111 ASP A O 1
ATOM 856 N N . GLN A 1 112 ? -11.621 13.411 11.761 1.00 77.00 112 GLN A N 1
ATOM 857 C CA . GLN A 1 112 ? -12.152 12.182 11.174 1.00 77.00 112 GLN A CA 1
ATOM 858 C C . GLN A 1 112 ? -12.245 11.079 12.230 1.00 77.00 112 GLN A C 1
ATOM 860 O O . GLN A 1 112 ? -13.315 10.504 12.415 1.00 77.00 112 GLN A O 1
ATOM 865 N N . ILE A 1 113 ? -11.178 10.820 12.994 1.00 78.19 113 ILE A N 1
ATOM 866 C CA . ILE A 1 113 ? -11.203 9.813 14.072 1.00 78.19 113 ILE A CA 1
ATOM 867 C C . ILE A 1 113 ? -12.291 10.156 15.100 1.00 78.19 113 ILE A C 1
ATOM 869 O O . ILE A 1 113 ? -13.067 9.288 15.509 1.00 78.19 113 ILE A O 1
ATOM 873 N N . THR A 1 114 ? -12.386 11.430 15.484 1.00 80.38 114 THR A N 1
ATOM 874 C CA . THR A 1 114 ? -13.378 11.924 16.445 1.00 80.38 114 THR A CA 1
ATOM 875 C C . THR A 1 114 ? -14.805 11.714 15.942 1.00 80.38 114 THR A C 1
ATOM 877 O O . THR A 1 114 ? -15.668 11.353 16.738 1.00 80.38 114 THR A O 1
ATOM 880 N N . SER A 1 115 ? -15.060 11.857 14.638 1.00 83.88 115 SER A N 1
ATOM 881 C CA . SER A 1 115 ? -16.382 11.618 14.045 1.00 83.88 115 SER A CA 1
ATOM 882 C C . SER A 1 115 ? -16.865 10.176 14.231 1.00 83.88 115 SER A C 1
ATOM 884 O O . SER A 1 115 ? -17.996 9.946 14.662 1.00 83.88 115 SER A O 1
ATOM 886 N N . PHE A 1 116 ? -15.993 9.190 14.006 1.00 85.69 116 PHE A N 1
ATOM 887 C CA . PHE A 1 116 ? -16.337 7.780 14.188 1.00 85.69 116 PHE A CA 1
ATOM 888 C C . PHE A 1 116 ? -16.481 7.424 15.670 1.00 85.69 116 PHE A C 1
ATOM 890 O O . PHE A 1 116 ? -17.377 6.673 16.045 1.00 85.69 116 PHE A O 1
ATOM 897 N N . GLN A 1 117 ? -15.647 8.007 16.534 1.00 84.31 117 GLN A N 1
ATOM 898 C CA . GLN A 1 117 ? -15.783 7.853 17.984 1.00 84.31 117 GLN A CA 1
ATOM 899 C C . GLN A 1 117 ? -17.076 8.486 18.514 1.00 84.31 117 GLN A C 1
ATOM 901 O O . GLN A 1 117 ? -17.672 7.959 19.449 1.00 84.31 117 GLN A O 1
ATOM 906 N N . TYR A 1 118 ? -17.525 9.598 17.928 1.00 84.69 118 TYR A N 1
ATOM 907 C CA . TYR A 1 118 ? -18.813 10.213 18.239 1.00 84.69 118 TYR A CA 1
ATOM 908 C C . TYR A 1 118 ? -19.970 9.282 17.863 1.00 84.69 118 TYR A C 1
ATOM 910 O O . TYR A 1 118 ? -20.790 8.971 18.722 1.00 84.69 118 TYR A O 1
ATOM 918 N N . LEU A 1 119 ? -19.981 8.745 16.637 1.00 86.56 119 LEU A N 1
ATOM 919 C CA . LEU A 1 119 ? -20.989 7.767 16.206 1.00 86.56 119 LEU A CA 1
ATOM 920 C C . LEU A 1 119 ? -21.069 6.556 17.139 1.00 86.56 119 LEU A C 1
ATOM 922 O O . LEU A 1 119 ? -22.160 6.146 17.523 1.00 86.56 119 LEU A O 1
ATOM 926 N N . LEU A 1 120 ? -19.919 6.024 17.554 1.00 86.00 120 LEU A N 1
ATOM 927 C CA . LEU A 1 120 ? -19.875 4.908 18.495 1.00 86.00 120 LEU A CA 1
ATOM 928 C C . LEU A 1 120 ? -20.462 5.246 19.860 1.00 86.00 120 LEU A C 1
ATOM 930 O O . LEU A 1 120 ? -21.109 4.397 20.457 1.00 86.00 120 LEU A O 1
ATOM 934 N N . ARG A 1 121 ? -20.245 6.460 20.372 1.00 84.81 121 ARG A N 1
ATOM 935 C CA . ARG A 1 121 ? -20.815 6.869 21.665 1.00 84.81 121 ARG A CA 1
ATOM 936 C C . ARG A 1 121 ? -22.326 7.052 21.597 1.00 84.81 121 ARG A C 1
ATOM 938 O O . ARG A 1 121 ? -23.002 6.735 22.567 1.00 84.81 121 ARG A O 1
ATOM 945 N N . GLU A 1 122 ? -22.831 7.566 20.480 1.00 86.12 122 GLU A N 1
ATOM 946 C CA . GLU A 1 122 ? -24.260 7.839 20.303 1.00 86.12 122 GLU A CA 1
ATOM 947 C C . GLU A 1 122 ? -25.065 6.577 19.960 1.00 86.12 122 GLU A C 1
ATOM 949 O O . GLU A 1 122 ? -26.196 6.426 20.415 1.00 86.12 122 GLU A O 1
ATOM 954 N N . GLU A 1 123 ? -24.499 5.665 19.163 1.00 86.25 123 GLU A N 1
ATOM 955 C CA . GLU A 1 123 ? -25.238 4.531 18.586 1.00 86.25 123 GLU A CA 1
ATOM 956 C C . GLU A 1 123 ? -24.716 3.150 19.006 1.00 86.25 123 GLU A C 1
ATOM 958 O O . GLU A 1 123 ? -25.307 2.141 18.620 1.00 86.25 123 GLU A O 1
ATOM 963 N N . ASP A 1 124 ? -23.617 3.081 19.765 1.00 85.75 124 ASP A N 1
ATOM 964 C CA . ASP A 1 124 ? -22.905 1.845 20.153 1.00 85.75 124 ASP A CA 1
ATOM 965 C C . ASP A 1 124 ? -22.399 1.007 18.954 1.00 85.75 124 ASP A C 1
ATOM 967 O O . ASP A 1 124 ? -21.975 -0.144 19.082 1.00 85.75 124 ASP A O 1
ATOM 971 N N . LYS A 1 125 ? -22.432 1.587 17.746 1.00 87.50 125 LYS A N 1
ATOM 972 C CA . LYS A 1 125 ? -21.978 0.964 16.498 1.00 87.50 125 LYS A CA 1
ATOM 973 C C . LYS A 1 125 ? -21.633 1.990 15.423 1.00 87.50 125 LYS A C 1
ATOM 975 O O . LYS A 1 125 ? -22.049 3.142 15.484 1.00 87.50 125 LYS A O 1
ATOM 980 N N . LEU A 1 126 ? -20.913 1.532 14.401 1.00 87.81 126 LEU A N 1
ATOM 981 C CA . LEU A 1 126 ? -20.824 2.227 13.117 1.00 87.81 126 LEU A CA 1
ATOM 982 C C . LEU A 1 126 ? -21.799 1.599 12.106 1.00 87.81 126 LEU A C 1
ATOM 984 O O . LEU A 1 126 ? -22.095 0.409 12.213 1.00 87.81 126 LEU A O 1
ATOM 988 N N . PRO A 1 127 ? -22.263 2.344 11.087 1.00 87.44 127 PRO A N 1
ATOM 989 C CA . PRO A 1 127 ? -23.069 1.781 9.999 1.00 87.44 127 PRO A CA 1
ATOM 990 C C . PRO A 1 127 ? -22.369 0.634 9.245 1.00 87.44 127 PRO A C 1
ATOM 992 O O . PRO A 1 127 ? -23.017 -0.298 8.778 1.00 87.44 127 PRO A O 1
ATOM 995 N N . VAL A 1 128 ? -21.034 0.670 9.174 1.00 87.94 128 VAL A N 1
ATOM 996 C CA . VAL A 1 128 ? -20.174 -0.405 8.665 1.00 87.94 128 VAL A CA 1
ATOM 997 C C . VAL A 1 128 ? -18.919 -0.490 9.533 1.00 87.94 128 VAL A C 1
ATOM 999 O O . VAL A 1 128 ? -18.466 0.518 10.077 1.00 87.94 128 VAL A O 1
ATOM 1002 N N . ARG A 1 129 ? -18.334 -1.682 9.664 1.00 88.56 129 ARG A N 1
ATOM 1003 C CA . ARG A 1 129 ? -17.083 -1.873 10.409 1.00 88.56 129 ARG A CA 1
ATOM 1004 C C . ARG A 1 129 ? -15.920 -1.172 9.709 1.00 88.56 129 ARG A C 1
ATOM 1006 O O . ARG A 1 129 ? -15.770 -1.303 8.492 1.00 88.56 129 ARG A O 1
ATOM 1013 N N . PHE A 1 130 ? -15.081 -0.477 10.469 1.00 86.75 130 PHE A N 1
ATOM 1014 C CA . PHE A 1 130 ? -14.025 0.354 9.913 1.00 86.75 130 PHE A CA 1
ATOM 1015 C C . PHE A 1 130 ? -12.662 0.121 10.580 1.00 86.75 130 PHE A C 1
ATOM 1017 O O . PHE A 1 130 ? -12.457 0.388 11.762 1.00 86.75 130 PHE A O 1
ATOM 1024 N N . ALA A 1 131 ? -11.705 -0.350 9.785 1.00 85.69 131 ALA A N 1
ATOM 1025 C CA . ALA A 1 131 ? -10.311 -0.501 10.179 1.00 85.69 131 ALA A CA 1
ATOM 1026 C C . ALA A 1 131 ? -9.511 0.731 9.737 1.00 85.69 131 ALA A C 1
ATOM 1028 O O . ALA A 1 131 ? -9.215 0.875 8.548 1.00 85.69 131 ALA A O 1
ATOM 1029 N N . TRP A 1 132 ? -9.123 1.606 10.659 1.00 84.12 132 TRP A N 1
ATOM 1030 C CA . TRP A 1 132 ? -8.399 2.826 10.300 1.00 84.12 132 TRP A CA 1
ATOM 1031 C C . TRP A 1 132 ? -6.895 2.702 10.533 1.00 84.12 132 TRP A C 1
ATOM 1033 O O . TRP A 1 132 ? -6.450 2.063 11.486 1.00 84.12 132 TRP A O 1
ATOM 1043 N N . SER A 1 133 ? -6.090 3.305 9.668 1.00 82.06 133 SER A N 1
ATOM 1044 C CA . SER A 1 133 ? -4.643 3.416 9.863 1.00 82.06 133 SER A CA 1
ATOM 1045 C C . SER A 1 133 ? -4.210 4.867 10.013 1.00 82.06 133 SER A C 1
ATOM 1047 O O . SER A 1 133 ? -4.799 5.760 9.408 1.00 82.06 133 SER A O 1
ATOM 1049 N N . GLY A 1 134 ? -3.203 5.084 10.858 1.00 76.56 134 GLY A N 1
ATOM 1050 C CA . GLY A 1 134 ? -2.653 6.410 11.115 1.00 76.56 134 GLY A CA 1
ATOM 1051 C C . GLY A 1 134 ? -1.572 6.759 10.104 1.00 76.56 134 GLY A C 1
ATOM 1052 O O . GLY A 1 134 ? -0.680 5.947 9.856 1.00 76.56 134 GLY A O 1
ATOM 1053 N N . GLU A 1 135 ? -1.656 7.965 9.565 1.00 72.75 135 GLU A N 1
ATOM 1054 C CA . GLU A 1 135 ? -0.602 8.629 8.813 1.00 72.75 135 GLU A CA 1
ATOM 1055 C C . GLU A 1 135 ? -0.128 9.807 9.636 1.00 72.75 135 GLU A C 1
ATOM 1057 O O . GLU A 1 135 ? -0.857 10.776 9.796 1.00 72.75 135 GLU A O 1
ATOM 1062 N N . THR A 1 136 ? 1.061 9.725 10.210 1.00 65.00 136 THR A N 1
ATOM 1063 C CA . THR A 1 136 ? 1.674 10.899 10.843 1.00 65.00 136 THR A CA 1
ATOM 1064 C C . THR A 1 136 ? 3.057 11.195 10.296 1.00 65.00 136 THR A C 1
ATOM 1066 O O . THR A 1 136 ? 3.686 12.160 10.721 1.00 65.00 136 THR A O 1
ATOM 1069 N N . ALA A 1 137 ? 3.535 10.392 9.336 1.00 63.03 137 ALA A N 1
ATOM 1070 C CA . ALA A 1 137 ? 4.852 10.584 8.744 1.00 63.03 137 ALA A CA 1
ATOM 1071 C C . ALA A 1 137 ? 4.860 11.750 7.742 1.00 63.03 137 ALA A C 1
ATOM 1073 O O . ALA A 1 137 ? 5.893 12.399 7.600 1.00 63.03 137 ALA A O 1
ATOM 1074 N N . THR A 1 138 ? 3.721 12.036 7.100 1.00 62.06 138 THR A N 1
ATOM 1075 C CA . THR A 1 138 ? 3.547 13.148 6.146 1.00 62.06 138 THR A CA 1
ATOM 1076 C C . THR A 1 138 ? 2.731 14.324 6.689 1.00 62.06 138 THR A C 1
ATOM 1078 O O . THR A 1 138 ? 2.489 15.289 5.969 1.00 62.06 138 THR A O 1
ATOM 1081 N N . GLU A 1 139 ? 2.291 14.251 7.944 1.00 61.91 139 GLU A N 1
ATOM 1082 C CA . GLU A 1 139 ? 1.518 15.312 8.599 1.00 61.91 139 GLU A CA 1
ATOM 1083 C C . GLU A 1 139 ? 2.416 16.496 9.005 1.00 61.91 139 GLU A C 1
ATOM 1085 O O . GLU A 1 139 ? 3.628 16.318 9.158 1.00 61.91 139 GLU A O 1
ATOM 1090 N N . PRO A 1 140 ? 1.864 17.711 9.227 1.00 52.88 140 PRO A N 1
ATOM 1091 C CA . PRO A 1 140 ? 2.627 18.925 9.524 1.00 52.88 140 PRO A CA 1
ATOM 1092 C C . PRO A 1 140 ? 3.075 18.942 10.993 1.00 52.88 140 PRO A C 1
ATOM 1094 O O . PRO A 1 140 ? 2.793 19.863 11.759 1.00 52.88 140 PRO A O 1
ATOM 1097 N N . MET A 1 141 ? 3.754 17.882 11.409 1.00 59.31 141 MET A N 1
ATOM 1098 C CA . MET A 1 141 ? 4.409 17.757 12.696 1.00 59.31 141 MET A CA 1
ATOM 1099 C C . MET A 1 141 ? 5.906 17.597 12.479 1.00 59.31 141 MET A C 1
ATOM 1101 O O . MET A 1 141 ? 6.357 17.093 11.453 1.00 59.31 141 MET A O 1
ATOM 1105 N N . THR A 1 142 ? 6.701 18.026 13.458 1.00 62.09 142 THR A N 1
ATOM 1106 C CA . THR A 1 142 ? 8.152 17.881 13.335 1.00 62.09 142 THR A CA 1
ATOM 1107 C 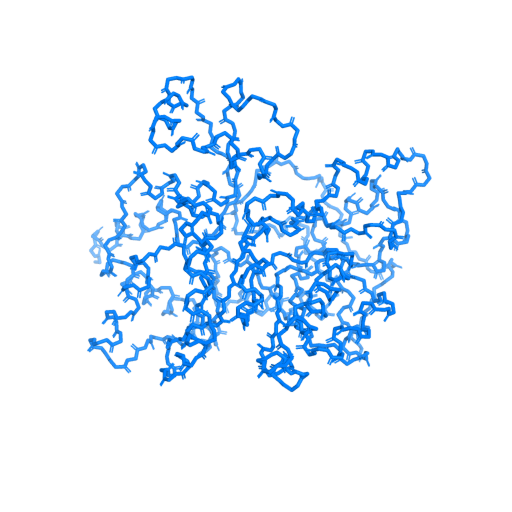C . THR A 1 142 ? 8.518 16.395 13.247 1.00 62.09 142 THR A C 1
ATOM 1109 O O . THR A 1 142 ? 7.887 15.565 13.916 1.00 62.09 142 THR A O 1
ATOM 1112 N N . PRO A 1 143 ? 9.584 16.024 12.518 1.00 64.00 143 PRO A N 1
ATOM 1113 C CA . PRO A 1 143 ? 10.068 14.644 12.497 1.00 64.00 143 PRO A CA 1
ATOM 1114 C C . PRO A 1 143 ? 10.340 14.077 13.895 1.00 64.00 143 PRO A C 1
ATOM 1116 O O . PRO A 1 143 ? 10.186 12.879 14.121 1.00 64.00 143 PRO A O 1
ATOM 1119 N N . ALA A 1 144 ? 10.722 14.933 14.850 1.00 66.38 144 ALA A N 1
ATOM 1120 C CA . ALA A 1 144 ? 10.905 14.561 16.250 1.00 66.38 144 ALA A CA 1
ATOM 1121 C C . ALA A 1 144 ? 9.576 14.227 16.950 1.00 66.38 144 ALA A C 1
ATOM 1123 O O . ALA A 1 144 ? 9.524 13.272 17.723 1.00 66.38 144 ALA A O 1
ATOM 1124 N N . ALA A 1 145 ? 8.500 14.967 16.669 1.00 66.50 145 ALA A N 1
ATOM 1125 C CA . ALA A 1 145 ? 7.168 14.675 17.191 1.00 66.50 145 ALA A CA 1
ATOM 1126 C C . ALA A 1 145 ? 6.598 13.379 16.591 1.00 66.50 145 ALA A C 1
ATOM 1128 O O . ALA A 1 145 ? 6.139 12.523 17.347 1.00 66.50 145 ALA A O 1
ATOM 1129 N N . ALA A 1 146 ? 6.717 13.183 15.272 1.00 66.94 146 ALA A N 1
ATOM 1130 C CA . ALA A 1 146 ? 6.320 11.938 14.607 1.00 66.94 146 ALA A CA 1
ATOM 1131 C C . ALA A 1 146 ? 7.112 10.733 15.147 1.00 66.94 146 ALA A C 1
ATOM 1133 O O . ALA A 1 146 ? 6.540 9.709 15.526 1.00 66.94 146 ALA A O 1
ATOM 1134 N N . ALA A 1 147 ? 8.435 10.884 15.281 1.00 66.00 147 ALA A N 1
ATOM 1135 C CA . ALA A 1 147 ? 9.301 9.894 15.913 1.00 66.00 147 ALA A CA 1
ATOM 1136 C C . ALA A 1 147 ? 8.868 9.577 17.347 1.00 66.00 147 ALA A C 1
ATOM 1138 O O . ALA A 1 147 ? 8.766 8.406 17.714 1.00 66.00 147 ALA A O 1
ATOM 1139 N N . GLY A 1 148 ? 8.596 10.608 18.150 1.00 68.06 148 GLY A N 1
ATOM 1140 C CA . GLY A 1 148 ? 8.136 10.461 19.523 1.00 68.06 148 GLY A CA 1
ATOM 1141 C C . GLY A 1 148 ? 6.824 9.693 19.580 1.00 68.06 148 GLY A C 1
ATOM 1142 O O . GLY A 1 148 ? 6.729 8.720 20.317 1.00 68.06 148 GLY A O 1
ATOM 1143 N N . MET A 1 149 ? 5.845 10.046 18.749 1.00 74.19 149 MET A N 1
ATOM 1144 C CA . MET A 1 149 ? 4.547 9.374 18.700 1.00 74.19 149 MET A CA 1
ATOM 1145 C C . MET A 1 149 ? 4.688 7.879 18.390 1.00 74.19 149 MET A C 1
ATOM 1147 O O . MET A 1 149 ? 4.200 7.040 19.148 1.00 74.19 149 MET A O 1
ATOM 1151 N N . TYR A 1 150 ? 5.401 7.524 17.320 1.00 73.56 150 TYR A N 1
ATOM 1152 C CA . TYR A 1 150 ? 5.542 6.122 16.933 1.00 73.56 150 TYR A CA 1
ATOM 1153 C C . TYR A 1 150 ? 6.351 5.303 17.942 1.00 73.56 150 TYR A C 1
ATOM 1155 O O . TYR A 1 150 ? 5.973 4.173 18.251 1.00 73.56 150 TYR A O 1
ATOM 1163 N N . THR A 1 151 ? 7.422 5.868 18.500 1.00 70.38 151 THR A N 1
ATOM 1164 C CA . THR A 1 151 ? 8.270 5.158 19.472 1.00 70.38 151 THR A CA 1
ATOM 1165 C C . THR A 1 151 ? 7.625 5.018 20.849 1.00 70.38 151 THR A C 1
ATOM 1167 O O . THR A 1 151 ? 7.824 3.999 21.505 1.00 70.38 151 THR A O 1
ATOM 1170 N N . THR A 1 152 ? 6.840 6.006 21.289 1.00 66.94 152 THR A N 1
ATOM 1171 C CA . THR A 1 152 ? 6.207 5.997 22.620 1.00 66.94 152 THR A CA 1
ATOM 1172 C C . THR A 1 152 ? 4.916 5.192 22.666 1.00 66.94 152 THR A C 1
ATOM 1174 O O . THR A 1 152 ? 4.646 4.552 23.679 1.00 66.94 152 THR A O 1
ATOM 1177 N N . ILE A 1 153 ? 4.126 5.199 21.589 1.00 64.31 153 ILE A N 1
ATOM 1178 C CA . ILE A 1 153 ? 2.804 4.558 21.571 1.00 64.31 153 ILE A CA 1
ATOM 1179 C C . ILE A 1 153 ? 2.897 3.099 21.090 1.00 64.31 153 ILE A C 1
ATOM 1181 O O . ILE A 1 153 ? 2.265 2.221 21.677 1.00 64.31 153 ILE A O 1
ATOM 1185 N N . GLY A 1 154 ? 3.741 2.811 20.091 1.00 63.12 154 GLY A N 1
ATOM 1186 C CA . GLY A 1 154 ? 4.161 1.448 19.728 1.00 63.12 154 GLY A CA 1
ATOM 1187 C C . GLY A 1 154 ? 3.053 0.382 19.616 1.00 63.12 154 GLY A C 1
ATOM 1188 O O . GLY A 1 154 ? 1.908 0.636 19.238 1.00 63.12 154 GLY A O 1
ATOM 1189 N N . VAL A 1 155 ? 3.415 -0.845 20.011 1.00 60.03 155 VAL A N 1
ATOM 1190 C CA . VAL A 1 155 ? 2.539 -2.033 20.132 1.00 60.03 155 VAL A CA 1
ATOM 1191 C C . VAL A 1 155 ? 1.292 -1.790 20.997 1.00 60.03 155 VAL A C 1
ATOM 1193 O O . VAL A 1 155 ? 0.280 -2.463 20.809 1.00 60.03 155 VAL A O 1
ATOM 1196 N N . GLN A 1 156 ? 1.314 -0.823 21.924 1.00 58.94 156 GLN A N 1
ATOM 1197 C CA . GLN A 1 156 ? 0.204 -0.601 22.862 1.00 58.94 156 GLN A CA 1
ATOM 1198 C C . GLN A 1 156 ? -1.087 -0.157 22.159 1.00 58.94 156 GLN A C 1
ATOM 1200 O O . GLN A 1 156 ? -2.177 -0.404 22.671 1.00 58.94 156 GLN A O 1
ATOM 1205 N N . TRP A 1 157 ? -0.989 0.436 20.965 1.00 59.75 157 TRP A N 1
ATOM 1206 C CA . TRP A 1 157 ? -2.154 0.807 20.155 1.00 59.75 157 TRP A CA 1
ATOM 1207 C C . TRP A 1 157 ? -2.707 -0.312 19.274 1.00 59.75 157 TRP A C 1
ATOM 1209 O O . TRP A 1 157 ? -3.861 -0.233 18.858 1.00 59.75 157 TRP A O 1
ATOM 1219 N N . GLN A 1 158 ? -1.953 -1.387 19.036 1.00 54.41 158 GLN A N 1
ATOM 1220 C CA . GLN A 1 158 ? -2.454 -2.528 18.254 1.00 54.41 158 GLN A CA 1
ATOM 1221 C C . GLN A 1 158 ? -3.510 -3.343 19.002 1.00 54.41 158 GLN A C 1
ATOM 1223 O O . GLN A 1 158 ? -4.253 -4.100 18.390 1.00 54.41 158 GLN A O 1
ATOM 1228 N N . GLY A 1 159 ? -3.624 -3.154 20.320 1.00 49.16 159 GLY A N 1
ATOM 1229 C CA . GLY A 1 159 ? -4.693 -3.727 21.139 1.00 49.16 159 GLY A CA 1
ATOM 1230 C C . GLY A 1 159 ? -6.043 -3.005 21.029 1.00 49.16 159 GLY A C 1
ATOM 1231 O O . GLY A 1 159 ? -6.993 -3.418 21.690 1.00 49.16 159 GLY A O 1
ATOM 1232 N N . ILE A 1 160 ? -6.160 -1.943 20.214 1.00 49.47 160 ILE A N 1
ATOM 1233 C CA . ILE A 1 160 ? -7.420 -1.199 19.997 1.00 49.47 160 ILE A CA 1
ATOM 1234 C C . ILE A 1 160 ? -8.396 -1.967 19.076 1.00 49.47 160 ILE A C 1
ATOM 1236 O O . ILE A 1 160 ? -9.512 -1.516 18.832 1.00 49.47 160 ILE A O 1
ATOM 1240 N N . GLU A 1 161 ? -8.073 -3.203 18.678 1.00 53.94 161 GLU A N 1
ATOM 1241 C CA . GLU A 1 161 ? -9.056 -4.182 18.168 1.00 53.94 161 GLU A CA 1
ATOM 1242 C C . GLU A 1 161 ? -10.186 -4.518 19.174 1.00 53.94 161 GLU A C 1
ATOM 1244 O O . GLU A 1 161 ? -11.049 -5.347 18.893 1.00 53.94 161 GLU A O 1
ATOM 1249 N N . SER A 1 162 ? -10.223 -3.873 20.344 1.00 58.38 162 SER A N 1
ATOM 1250 C CA . SER A 1 162 ? -11.255 -4.055 21.365 1.00 58.38 162 SER A CA 1
ATOM 1251 C C . SER A 1 162 ? -12.655 -3.615 20.932 1.00 58.38 162 SER A C 1
ATOM 1253 O O . SER A 1 162 ? -13.629 -4.102 21.508 1.00 58.38 162 SER A O 1
ATOM 1255 N N . ASN A 1 163 ? -12.785 -2.735 19.933 1.00 77.06 163 ASN A N 1
ATOM 1256 C CA . ASN A 1 163 ? -14.088 -2.352 19.399 1.00 77.06 163 ASN A CA 1
ATOM 1257 C C . ASN A 1 163 ? -14.339 -3.016 18.027 1.00 77.06 163 ASN A C 1
ATOM 1259 O O . ASN A 1 163 ? -13.626 -2.728 17.064 1.00 77.06 163 ASN A O 1
ATOM 1263 N N . PRO A 1 164 ? -15.379 -3.865 17.896 1.00 83.69 164 PRO A N 1
ATOM 1264 C CA . PRO A 1 164 ? -15.658 -4.599 16.659 1.00 83.69 164 PRO A CA 1
ATOM 1265 C C . PRO A 1 164 ? -16.116 -3.707 15.493 1.00 83.69 164 PRO A C 1
ATOM 1267 O O . PRO A 1 164 ? -16.187 -4.176 14.355 1.00 83.69 164 PRO A O 1
ATOM 1270 N N . TRP A 1 165 ? -16.451 -2.444 15.764 1.00 86.88 165 TRP A N 1
ATOM 1271 C CA . TRP A 1 165 ? -16.932 -1.479 14.782 1.00 86.88 165 TRP A CA 1
ATOM 1272 C C . TRP A 1 165 ? -15.854 -0.514 14.302 1.00 86.88 165 TRP A C 1
ATOM 1274 O O . TRP A 1 165 ? -15.901 -0.124 13.140 1.00 86.88 165 TRP A O 1
ATOM 1284 N N . LEU A 1 166 ? -14.883 -0.156 15.143 1.00 85.38 166 LEU A N 1
ATOM 1285 C CA . LEU A 1 166 ? -13.791 0.751 14.788 1.00 85.38 166 LEU A CA 1
ATOM 1286 C C . LEU A 1 166 ? -12.508 0.329 15.489 1.00 85.38 166 LEU A C 1
ATOM 1288 O O . LEU A 1 166 ? -12.440 0.368 16.714 1.00 85.38 166 LEU A O 1
ATOM 1292 N N . TRP A 1 167 ? -11.466 0.024 14.728 1.00 84.06 167 TRP A N 1
ATOM 1293 C CA . TRP A 1 167 ? -10.174 -0.317 15.313 1.00 84.06 167 TRP A CA 1
ATOM 1294 C C . TRP A 1 167 ? -9.021 0.277 14.527 1.00 84.06 167 TRP A C 1
ATOM 1296 O O . TRP A 1 167 ? -9.085 0.461 13.310 1.00 84.06 167 TRP A O 1
ATOM 1306 N N . GLN A 1 168 ? -7.955 0.570 15.262 1.00 83.19 168 GLN A N 1
ATOM 1307 C CA . GLN A 1 168 ? -6.687 0.982 14.693 1.00 83.19 168 GLN A CA 1
ATOM 1308 C C . GLN A 1 168 ? -6.004 -0.264 14.114 1.00 83.19 168 GLN A C 1
ATOM 1310 O O . GLN A 1 168 ? -5.808 -1.250 14.820 1.00 83.19 168 GLN A O 1
ATOM 1315 N N . ARG A 1 169 ? -5.683 -0.245 12.818 1.00 83.19 169 ARG A N 1
ATOM 1316 C CA . ARG A 1 169 ? -5.094 -1.380 12.091 1.00 83.19 169 ARG A CA 1
ATOM 1317 C C . ARG A 1 169 ? -3.624 -1.199 11.721 1.00 83.19 169 ARG A C 1
ATOM 1319 O O . ARG A 1 169 ? -3.112 -2.020 10.978 1.00 83.19 169 ARG A O 1
ATOM 1326 N N . GLY A 1 170 ? -2.950 -0.150 12.172 1.00 85.19 170 GLY A N 1
ATOM 1327 C CA . GLY A 1 170 ? -1.521 0.079 11.949 1.00 85.19 170 GLY A CA 1
ATOM 1328 C C . GLY A 1 170 ? -1.179 1.423 11.305 1.00 85.19 170 GLY A C 1
ATOM 1329 O O . GLY A 1 170 ? -1.991 2.344 11.252 1.00 85.19 170 GLY A O 1
ATOM 1330 N N . LEU A 1 171 ? 0.054 1.533 10.837 1.00 84.06 171 LEU A N 1
ATOM 1331 C CA . LEU A 1 171 ? 0.640 2.712 10.213 1.00 84.06 171 LEU A CA 1
ATOM 1332 C C . LEU A 1 171 ? 0.422 2.693 8.693 1.00 84.06 171 LEU A C 1
ATOM 1334 O O . LEU A 1 171 ? 0.432 1.638 8.047 1.00 84.06 171 LEU A O 1
ATOM 1338 N N . SER A 1 172 ? 0.208 3.869 8.118 1.00 82.81 172 SER A N 1
ATOM 1339 C CA . SER A 1 172 ? 0.215 4.137 6.675 1.00 82.81 172 SER A CA 1
ATOM 1340 C C . SER A 1 172 ? 1.243 5.217 6.341 1.00 82.81 172 SER A C 1
ATOM 1342 O O . SER A 1 172 ? 1.687 5.917 7.246 1.00 82.81 172 SER A O 1
ATOM 1344 N N . SER A 1 173 ? 1.666 5.251 5.076 1.00 79.00 173 SER A N 1
ATOM 1345 C CA . SER A 1 173 ? 2.594 6.252 4.531 1.00 79.00 173 SER A CA 1
ATOM 1346 C C . SER A 1 173 ? 2.225 6.504 3.069 1.00 79.00 173 SER A C 1
ATOM 1348 O O . SER A 1 173 ? 2.466 5.639 2.217 1.00 79.00 173 SER A O 1
ATOM 1350 N N . GLU A 1 174 ? 1.634 7.659 2.763 1.00 71.94 174 GLU A N 1
ATOM 1351 C CA . GLU A 1 174 ? 1.463 8.133 1.382 1.00 71.94 174 GLU A CA 1
ATOM 1352 C C . GLU A 1 174 ? 2.744 8.813 0.919 1.00 71.94 174 GLU A C 1
ATOM 1354 O O . GLU A 1 174 ? 3.038 9.954 1.256 1.00 71.94 174 GLU A O 1
ATOM 1359 N N . GLY A 1 175 ? 3.525 8.085 0.130 1.00 65.38 175 GLY A N 1
ATOM 1360 C CA . GLY A 1 175 ? 4.865 8.528 -0.228 1.00 65.38 175 GLY A CA 1
ATOM 1361 C C . GLY A 1 175 ? 5.870 8.210 0.879 1.00 65.38 175 GLY A C 1
ATOM 1362 O O . GLY A 1 175 ? 5.531 8.012 2.044 1.00 65.38 175 GLY A O 1
ATOM 1363 N N . GLY A 1 176 ? 7.127 8.043 0.483 1.00 70.12 176 GLY A N 1
ATOM 1364 C CA . GLY A 1 176 ? 8.227 7.663 1.370 1.00 70.12 176 GLY A CA 1
ATOM 1365 C C . GLY A 1 176 ? 8.825 6.306 1.021 1.00 70.12 176 GLY A C 1
ATOM 1366 O O . GLY A 1 176 ? 10.042 6.188 0.989 1.00 70.12 176 GLY A O 1
ATOM 1367 N N . TRP A 1 177 ? 8.011 5.302 0.689 1.00 83.50 177 TRP A N 1
ATOM 1368 C CA . TRP A 1 177 ? 8.531 3.975 0.337 1.00 83.50 177 TRP A CA 1
ATOM 1369 C C . TRP A 1 177 ? 8.622 3.755 -1.168 1.00 83.50 177 TRP A C 1
ATOM 1371 O O . TRP A 1 177 ? 9.708 3.599 -1.714 1.00 83.50 177 TRP A O 1
ATOM 1381 N N . ASP A 1 178 ? 7.470 3.792 -1.826 1.00 82.88 178 ASP A N 1
ATOM 1382 C CA . ASP A 1 178 ? 7.309 3.652 -3.268 1.00 82.88 178 ASP A CA 1
ATOM 1383 C C . ASP A 1 178 ? 6.190 4.597 -3.742 1.00 82.88 178 ASP A C 1
ATOM 1385 O O . ASP A 1 178 ? 5.513 5.237 -2.925 1.00 82.88 178 ASP A O 1
ATOM 1389 N N . ALA A 1 179 ? 5.979 4.714 -5.048 1.00 75.88 179 ALA A N 1
ATOM 1390 C CA . ALA A 1 179 ? 4.952 5.563 -5.625 1.00 75.88 179 ALA A CA 1
ATOM 1391 C C . ALA A 1 179 ? 4.157 4.850 -6.731 1.00 75.88 179 ALA A C 1
ATOM 1393 O O . ALA A 1 179 ? 4.733 4.169 -7.586 1.00 75.88 179 ALA A O 1
ATOM 1394 N N . PRO A 1 180 ? 2.828 5.056 -6.784 1.00 68.19 180 PRO A N 1
ATOM 1395 C CA . PRO A 1 180 ? 2.012 4.582 -7.893 1.00 68.19 180 PRO A CA 1
ATOM 1396 C C . PRO A 1 180 ? 2.543 5.089 -9.243 1.00 68.19 180 PRO A C 1
ATOM 1398 O O . PRO A 1 180 ? 2.862 6.272 -9.378 1.00 68.19 180 PRO A O 1
ATOM 1401 N N . ASN A 1 181 ? 2.605 4.213 -10.253 1.00 67.56 181 ASN A N 1
ATOM 1402 C CA . ASN A 1 181 ? 3.139 4.475 -11.603 1.00 67.56 181 ASN A CA 1
ATOM 1403 C C . ASN A 1 181 ? 4.664 4.693 -11.677 1.00 67.56 181 ASN A C 1
ATOM 1405 O O . ASN A 1 181 ? 5.185 5.075 -12.727 1.00 67.56 181 ASN A O 1
ATOM 1409 N N . ARG A 1 182 ? 5.379 4.515 -10.561 1.00 78.50 182 ARG A N 1
ATOM 1410 C CA . ARG A 1 182 ? 6.827 4.737 -10.422 1.00 78.50 182 ARG A CA 1
ATOM 1411 C C . ARG A 1 182 ? 7.460 3.709 -9.478 1.00 78.50 182 ARG A C 1
ATOM 1413 O O . ARG A 1 182 ? 8.317 4.051 -8.667 1.00 78.50 182 ARG A O 1
ATOM 1420 N N . GLY A 1 183 ? 7.018 2.458 -9.618 1.00 87.44 183 GLY A N 1
ATOM 1421 C CA . GLY A 1 183 ? 7.406 1.333 -8.771 1.00 87.44 183 GLY A CA 1
ATOM 1422 C C . GLY A 1 183 ? 8.914 1.176 -8.580 1.00 87.44 183 GLY A C 1
ATOM 1423 O O . GLY A 1 183 ? 9.664 1.176 -9.553 1.00 87.44 183 GLY A O 1
ATOM 1424 N N . CYS A 1 184 ? 9.349 0.958 -7.343 1.00 93.25 184 CYS A N 1
ATOM 1425 C CA . CYS A 1 184 ? 10.718 0.597 -7.000 1.00 93.25 184 CYS A CA 1
ATOM 1426 C C . CYS A 1 184 ? 10.998 -0.845 -7.440 1.00 93.25 184 CYS A C 1
ATOM 1428 O O . CYS A 1 184 ? 10.642 -1.802 -6.747 1.00 93.25 184 CYS A O 1
ATOM 1430 N N . LEU A 1 185 ? 11.628 -1.007 -8.603 1.00 94.94 185 LEU A N 1
ATOM 1431 C CA . LEU A 1 185 ? 11.915 -2.308 -9.211 1.00 94.94 185 LEU A CA 1
ATOM 1432 C C . LEU A 1 185 ? 13.390 -2.697 -9.088 1.00 94.94 185 LEU A C 1
ATOM 1434 O O . LEU A 1 185 ? 13.707 -3.882 -9.154 1.00 94.94 185 LEU A O 1
ATOM 1438 N N . GLY A 1 186 ? 14.292 -1.732 -8.877 1.00 93.19 186 GLY A N 1
ATOM 1439 C CA . GLY A 1 186 ? 15.710 -1.995 -8.627 1.00 93.19 186 GLY A CA 1
ATOM 1440 C C . GLY A 1 186 ? 16.316 -2.904 -9.696 1.00 93.19 186 GLY A C 1
ATOM 1441 O O . GLY A 1 186 ? 16.012 -2.771 -10.881 1.00 93.19 186 GLY A O 1
ATOM 1442 N N . ASP A 1 187 ? 17.135 -3.869 -9.297 1.00 94.50 187 ASP A N 1
ATOM 1443 C CA . ASP A 1 187 ? 17.749 -4.806 -10.247 1.00 94.50 187 ASP A CA 1
ATOM 1444 C C . ASP A 1 187 ? 16.802 -5.923 -10.727 1.00 94.50 187 ASP A C 1
ATOM 1446 O O . ASP A 1 187 ? 17.172 -6.695 -11.611 1.00 94.50 187 ASP A O 1
ATOM 1450 N N . ASP A 1 188 ? 15.572 -6.007 -10.205 1.00 95.44 188 ASP A N 1
ATOM 1451 C CA . ASP A 1 188 ? 14.631 -7.078 -10.571 1.00 95.44 188 ASP A CA 1
ATOM 1452 C C . ASP A 1 188 ? 14.121 -6.951 -12.002 1.00 95.44 188 ASP A C 1
ATOM 1454 O O . ASP A 1 188 ? 13.830 -7.954 -12.657 1.00 95.44 188 ASP A O 1
ATOM 1458 N N . LEU A 1 189 ? 14.012 -5.715 -12.491 1.00 94.88 189 LEU A N 1
ATOM 1459 C CA . LEU A 1 189 ? 13.552 -5.428 -13.839 1.00 94.88 189 LEU A CA 1
ATOM 1460 C C . LEU A 1 189 ? 14.426 -4.347 -14.483 1.00 94.88 189 LEU A C 1
ATOM 1462 O O . LEU A 1 189 ? 14.153 -3.163 -14.298 1.00 94.88 189 LEU A O 1
ATOM 1466 N N . PRO A 1 190 ? 15.484 -4.696 -15.232 1.00 94.75 190 PRO A N 1
ATOM 1467 C CA . PRO A 1 190 ? 16.366 -3.707 -15.845 1.00 94.75 190 PRO A CA 1
ATOM 1468 C C . PRO A 1 190 ? 15.636 -2.849 -16.889 1.00 94.75 190 PRO A C 1
ATOM 1470 O O . PRO A 1 190 ? 14.621 -3.253 -17.457 1.00 94.75 190 PRO A O 1
ATOM 1473 N N . ALA A 1 191 ? 16.183 -1.663 -17.173 1.00 95.38 191 ALA A N 1
ATOM 1474 C CA . ALA A 1 191 ? 15.702 -0.837 -18.278 1.00 95.38 191 ALA A CA 1
ATOM 1475 C C . ALA A 1 191 ? 15.840 -1.587 -19.615 1.00 95.38 191 ALA A C 1
ATOM 1477 O O . ALA A 1 191 ? 16.809 -2.323 -19.829 1.00 95.38 191 ALA A O 1
ATOM 1478 N N . LYS A 1 192 ? 14.888 -1.388 -20.532 1.00 95.25 192 LYS A N 1
ATOM 1479 C CA . LYS A 1 192 ? 14.913 -2.047 -21.842 1.00 95.25 192 LYS A CA 1
ATOM 1480 C C . LYS A 1 192 ? 16.096 -1.567 -22.695 1.00 95.25 192 LYS A C 1
ATOM 1482 O O . LYS A 1 192 ? 16.528 -0.418 -22.560 1.00 95.25 192 LYS A O 1
ATOM 1487 N N . PRO A 1 193 ? 16.576 -2.386 -23.649 1.00 94.81 193 PRO A N 1
ATOM 1488 C CA . PRO A 1 193 ? 17.600 -1.959 -24.597 1.00 94.81 193 PRO A CA 1
ATOM 1489 C C . PRO A 1 193 ? 17.221 -0.657 -25.318 1.00 94.81 193 PRO A C 1
ATOM 1491 O O . PRO A 1 193 ? 16.100 -0.505 -25.802 1.00 94.81 193 PRO A O 1
ATOM 1494 N N . GLY A 1 194 ? 18.167 0.282 -25.398 1.00 93.62 194 GLY A N 1
ATOM 1495 C CA . GLY A 1 194 ? 17.966 1.585 -26.042 1.00 93.62 194 GLY A CA 1
ATOM 1496 C C . GLY A 1 194 ? 17.310 2.657 -25.163 1.00 93.62 194 GLY A C 1
ATOM 1497 O O . GLY A 1 194 ? 17.152 3.784 -25.625 1.00 93.62 194 GLY A O 1
ATOM 1498 N N . VAL A 1 195 ? 16.964 2.348 -23.909 1.00 94.25 195 VAL A N 1
ATOM 1499 C CA . VAL A 1 195 ? 16.550 3.336 -22.901 1.00 94.25 195 VAL A CA 1
ATOM 1500 C C . VAL A 1 195 ? 17.689 3.566 -21.919 1.00 94.25 195 VAL A C 1
ATOM 1502 O O . VAL A 1 195 ? 18.356 2.620 -21.510 1.00 94.25 195 VAL A O 1
ATOM 1505 N N . ASP A 1 196 ? 17.906 4.826 -21.540 1.00 93.81 196 ASP A N 1
ATOM 1506 C CA . ASP A 1 196 ? 18.900 5.201 -20.536 1.00 93.81 196 ASP A CA 1
ATOM 1507 C C . ASP A 1 196 ? 18.549 4.598 -19.156 1.00 93.81 196 ASP A C 1
ATOM 1509 O O . ASP A 1 196 ? 17.539 4.995 -18.558 1.00 93.81 196 ASP A O 1
ATOM 1513 N N . PRO A 1 197 ? 19.371 3.675 -18.617 1.00 93.12 197 PRO A N 1
ATOM 1514 C CA . PRO A 1 197 ? 19.127 3.072 -17.312 1.00 93.12 197 PRO A CA 1
ATOM 1515 C C . PRO A 1 197 ? 19.145 4.088 -16.172 1.00 93.12 197 PRO A C 1
ATOM 1517 O O . PRO A 1 197 ? 18.415 3.907 -15.204 1.00 93.12 197 PRO A O 1
ATOM 1520 N N . VAL A 1 198 ? 19.929 5.167 -16.278 1.00 91.38 198 VAL A N 1
ATOM 1521 C CA . VAL A 1 198 ? 19.996 6.205 -15.240 1.00 91.38 198 VAL A CA 1
ATOM 1522 C C . VAL A 1 198 ? 18.647 6.904 -15.123 1.00 91.38 198 VAL A C 1
ATOM 1524 O O . VAL A 1 198 ? 18.106 7.027 -14.025 1.00 91.38 198 VAL A O 1
ATOM 1527 N N . LYS A 1 199 ? 18.047 7.278 -16.257 1.00 88.88 199 LYS A N 1
ATOM 1528 C CA . LYS A 1 199 ? 16.705 7.867 -16.289 1.00 88.88 199 LYS A CA 1
ATOM 1529 C C . LYS A 1 199 ? 15.659 6.945 -15.658 1.00 88.88 199 LYS A C 1
ATOM 1531 O O . LYS A 1 199 ? 14.840 7.411 -14.874 1.00 88.88 199 LYS A O 1
ATOM 1536 N N . VAL A 1 200 ? 15.676 5.650 -15.969 1.00 89.19 200 VAL A N 1
ATOM 1537 C CA . VAL A 1 200 ? 14.703 4.708 -15.392 1.00 89.19 200 VAL A CA 1
ATOM 1538 C C . VAL A 1 200 ? 14.942 4.541 -13.892 1.00 89.19 200 VAL A C 1
ATOM 1540 O O . VAL A 1 200 ? 14.046 4.796 -13.096 1.00 89.19 200 VAL A O 1
ATOM 1543 N N . LYS A 1 201 ? 16.165 4.188 -13.492 1.00 89.56 201 LYS A N 1
ATOM 1544 C CA . LYS A 1 201 ? 16.472 3.753 -12.124 1.00 89.56 201 LYS A CA 1
ATOM 1545 C C . LYS A 1 201 ? 16.601 4.875 -11.106 1.00 89.56 201 LYS A C 1
ATOM 1547 O O . LYS A 1 201 ? 16.322 4.649 -9.937 1.00 89.56 201 LYS A O 1
ATOM 1552 N N . GLN A 1 202 ? 17.040 6.059 -11.520 1.00 82.75 202 GLN A N 1
ATOM 1553 C CA . GLN A 1 202 ? 17.310 7.161 -10.590 1.00 82.75 202 GLN A CA 1
ATOM 1554 C C . GLN A 1 202 ? 16.259 8.270 -10.650 1.00 82.75 202 GLN A C 1
ATOM 1556 O O . GLN A 1 202 ? 16.135 9.030 -9.693 1.00 82.75 202 GLN A O 1
ATOM 1561 N N . VAL A 1 203 ? 15.523 8.387 -11.762 1.00 79.12 203 VAL A N 1
ATOM 1562 C CA . VAL A 1 203 ? 14.558 9.481 -11.967 1.00 79.12 203 VAL A CA 1
ATOM 1563 C C . VAL A 1 203 ? 13.117 8.983 -11.972 1.00 79.12 203 VAL A C 1
ATOM 1565 O O . VAL A 1 203 ? 12.248 9.636 -11.393 1.00 79.12 203 VAL A O 1
ATOM 1568 N N . LEU A 1 204 ? 12.839 7.864 -12.650 1.00 82.94 204 LEU A N 1
ATOM 1569 C CA . LEU A 1 204 ? 11.478 7.337 -12.747 1.00 82.94 204 LEU A CA 1
ATOM 1570 C C . LEU A 1 204 ? 11.108 6.466 -11.551 1.00 82.94 204 LEU A C 1
ATOM 1572 O O . LEU A 1 204 ? 10.035 6.674 -10.999 1.00 82.94 204 LEU A O 1
ATOM 1576 N N . GLU A 1 205 ? 11.960 5.527 -11.146 1.00 88.75 205 GLU A N 1
ATOM 1577 C CA . GLU A 1 205 ? 11.691 4.692 -9.972 1.00 88.75 205 GLU A CA 1
ATOM 1578 C C . GLU A 1 205 ? 11.786 5.501 -8.677 1.00 88.75 205 GLU A C 1
ATOM 1580 O O . GLU A 1 205 ? 12.727 6.269 -8.463 1.00 88.75 205 GLU A O 1
ATOM 1585 N N . ILE A 1 206 ? 10.811 5.306 -7.789 1.00 85.56 206 ILE A N 1
ATOM 1586 C CA . ILE A 1 206 ? 10.798 5.902 -6.455 1.00 85.56 206 ILE A CA 1
ATOM 1587 C C . ILE A 1 206 ? 11.038 4.787 -5.445 1.00 85.56 206 ILE A C 1
ATOM 1589 O O . ILE A 1 206 ? 10.132 4.061 -5.073 1.00 85.56 206 ILE A O 1
ATOM 1593 N N . CYS A 1 207 ? 12.284 4.659 -5.000 1.00 88.75 207 CYS A N 1
ATOM 1594 C CA . CYS A 1 207 ? 12.685 3.754 -3.922 1.00 88.75 207 CYS A CA 1
ATOM 1595 C C . CYS A 1 207 ? 12.842 4.510 -2.593 1.00 88.75 207 CYS A C 1
ATOM 1597 O O . CYS A 1 207 ? 13.104 5.722 -2.625 1.00 88.75 207 CYS A O 1
ATOM 1599 N N . PRO A 1 208 ? 12.747 3.831 -1.432 1.00 88.81 208 PRO A N 1
ATOM 1600 C CA . PRO A 1 208 ? 12.828 4.498 -0.137 1.00 88.81 208 PRO A CA 1
ATOM 1601 C C . PRO A 1 208 ? 14.173 5.209 0.028 1.00 88.81 208 PRO A C 1
ATOM 1603 O O . PRO A 1 208 ? 15.232 4.618 -0.178 1.00 88.81 208 PRO A O 1
ATOM 1606 N N . ASP A 1 209 ? 14.123 6.485 0.408 1.00 86.25 209 ASP A N 1
ATOM 1607 C CA . ASP A 1 209 ? 15.306 7.247 0.815 1.00 86.25 209 ASP A CA 1
ATOM 1608 C C . ASP A 1 209 ? 15.402 7.224 2.333 1.00 86.25 209 ASP A C 1
ATOM 1610 O O . ASP A 1 209 ? 14.586 7.823 3.031 1.00 86.25 209 ASP A O 1
ATOM 1614 N N . PHE A 1 210 ? 16.401 6.512 2.843 1.00 87.56 210 PHE A N 1
ATOM 1615 C CA . PHE A 1 210 ? 16.590 6.344 4.275 1.00 87.56 210 PHE A CA 1
ATOM 1616 C C . PHE A 1 210 ? 17.048 7.618 4.984 1.00 87.56 210 PHE A C 1
ATOM 1618 O O . PHE A 1 210 ? 16.938 7.661 6.202 1.00 87.56 210 PHE A O 1
ATOM 1625 N N . GLU A 1 211 ? 17.473 8.667 4.286 1.00 82.38 211 GLU A N 1
ATOM 1626 C CA . GLU A 1 211 ? 17.717 9.972 4.911 1.00 82.38 211 GLU A CA 1
ATOM 1627 C C . GLU A 1 211 ? 16.428 10.804 5.025 1.00 82.38 211 GLU A C 1
ATOM 1629 O O . GLU A 1 211 ? 16.364 11.767 5.792 1.00 82.38 211 GLU A O 1
ATOM 1634 N N . SER A 1 212 ? 15.358 10.403 4.327 1.00 77.12 212 SER A N 1
ATOM 1635 C CA . SER A 1 212 ? 14.071 11.090 4.382 1.00 77.12 212 SER A CA 1
ATOM 1636 C C . SER A 1 212 ? 13.438 10.986 5.778 1.00 77.12 212 SER A C 1
ATOM 1638 O O . SER A 1 212 ? 13.259 9.878 6.303 1.00 77.12 212 SER A O 1
ATOM 1640 N N . PRO A 1 213 ? 12.985 12.109 6.368 1.00 74.31 213 PRO A N 1
ATOM 1641 C CA . PRO A 1 213 ? 12.249 12.105 7.631 1.00 74.31 213 PRO A CA 1
ATOM 1642 C C . PRO A 1 213 ? 11.001 11.209 7.634 1.00 74.31 213 PRO A C 1
ATOM 1644 O O . PRO A 1 213 ? 10.670 10.625 8.670 1.00 74.31 213 PRO A O 1
ATOM 1647 N N . ILE A 1 214 ? 10.335 11.067 6.482 1.00 76.12 214 ILE A N 1
ATOM 1648 C CA . ILE A 1 214 ? 9.136 10.233 6.314 1.00 76.12 214 ILE A CA 1
ATOM 1649 C C . ILE A 1 214 ? 9.519 8.755 6.474 1.00 76.12 214 ILE A C 1
ATOM 1651 O O . ILE A 1 214 ? 8.977 8.056 7.332 1.00 76.12 214 ILE A O 1
ATOM 1655 N N . VAL A 1 215 ? 10.535 8.299 5.732 1.00 82.50 215 VAL A N 1
ATOM 1656 C CA . VAL A 1 215 ? 11.052 6.920 5.816 1.00 82.50 215 VAL A CA 1
ATOM 1657 C C . VAL A 1 215 ? 11.597 6.622 7.203 1.00 82.50 215 VAL A C 1
ATOM 1659 O O . VAL A 1 215 ? 11.291 5.580 7.776 1.00 82.50 215 VAL A O 1
ATOM 1662 N N . GLN A 1 216 ? 12.347 7.551 7.792 1.00 82.88 216 GLN A N 1
ATOM 1663 C CA . GLN A 1 216 ? 12.837 7.421 9.163 1.00 82.88 216 GLN A CA 1
ATOM 1664 C C . GLN A 1 216 ? 11.691 7.259 10.171 1.00 82.88 216 GLN A C 1
ATOM 1666 O O . GLN A 1 216 ? 11.807 6.484 11.120 1.00 82.88 216 GLN A O 1
ATOM 1671 N N . SER A 1 217 ? 10.563 7.939 9.964 1.00 79.38 217 SER A N 1
ATOM 1672 C CA . SER A 1 217 ? 9.382 7.803 10.823 1.00 79.38 217 SER A CA 1
ATOM 1673 C C . SER A 1 217 ? 8.718 6.432 10.675 1.00 79.38 217 SER A C 1
ATOM 1675 O O . SER A 1 217 ? 8.445 5.785 11.687 1.00 79.38 217 SER A O 1
ATOM 1677 N N . VAL A 1 218 ? 8.564 5.931 9.444 1.00 83.50 218 VAL A N 1
ATOM 1678 C CA . VAL A 1 218 ? 8.103 4.554 9.180 1.00 83.50 218 VAL A CA 1
ATOM 1679 C C . VAL A 1 218 ? 9.030 3.529 9.837 1.00 83.50 218 VAL A C 1
ATOM 1681 O O . VAL A 1 218 ? 8.563 2.612 10.511 1.00 83.50 218 VAL A O 1
ATOM 1684 N N . MET A 1 219 ? 10.347 3.702 9.698 1.00 87.06 219 MET A N 1
ATOM 1685 C CA . MET A 1 219 ? 11.351 2.807 10.275 1.00 87.06 219 MET A CA 1
ATOM 1686 C C . MET A 1 219 ? 11.298 2.777 11.803 1.00 87.06 219 MET A C 1
ATOM 1688 O O . MET A 1 219 ? 11.376 1.703 12.402 1.00 87.06 219 MET A O 1
ATOM 1692 N N . ARG A 1 220 ? 11.109 3.933 12.446 1.00 84.69 220 ARG A N 1
ATOM 1693 C CA . ARG A 1 220 ? 10.894 4.017 13.897 1.00 84.69 220 ARG A CA 1
ATOM 1694 C C . ARG A 1 220 ? 9.599 3.327 14.315 1.00 84.69 220 ARG A C 1
ATOM 1696 O O . ARG A 1 220 ? 9.601 2.608 15.310 1.00 84.69 220 ARG A O 1
ATOM 1703 N N . GLY A 1 221 ? 8.519 3.498 13.549 1.00 83.06 221 GLY A N 1
ATOM 1704 C CA . GLY A 1 221 ? 7.262 2.781 13.764 1.00 83.06 221 GLY A CA 1
ATOM 1705 C C . GLY A 1 221 ? 7.448 1.268 13.689 1.00 83.06 221 GLY A C 1
ATOM 1706 O O . GLY A 1 221 ? 7.108 0.556 14.632 1.00 83.06 221 GLY A O 1
ATOM 1707 N N . MET A 1 222 ? 8.069 0.770 12.621 1.00 87.12 222 MET A N 1
ATOM 1708 C CA . MET A 1 222 ? 8.378 -0.652 12.466 1.00 87.12 222 MET A CA 1
ATOM 1709 C C . MET A 1 222 ? 9.195 -1.190 13.649 1.00 87.12 222 MET A C 1
ATOM 1711 O O . MET A 1 222 ? 8.834 -2.213 14.222 1.00 87.12 222 MET A O 1
ATOM 1715 N N . GLN A 1 223 ? 10.247 -0.477 14.065 1.00 85.88 223 GLN A N 1
ATOM 1716 C CA . GLN A 1 223 ? 11.089 -0.860 15.206 1.00 85.88 223 GLN A CA 1
ATOM 1717 C C . GLN A 1 223 ? 10.339 -0.832 16.542 1.00 85.88 223 GLN A C 1
ATOM 1719 O O . GLN A 1 223 ? 10.600 -1.667 17.403 1.00 85.88 223 GLN A O 1
ATOM 1724 N N . ALA A 1 224 ? 9.384 0.082 16.709 1.00 82.38 224 ALA A N 1
ATOM 1725 C CA . ALA A 1 224 ? 8.478 0.124 17.857 1.00 82.38 224 ALA A CA 1
ATOM 1726 C C . ALA A 1 224 ? 7.344 -0.919 17.769 1.00 82.38 224 ALA A C 1
ATOM 1728 O O . ALA A 1 224 ? 6.421 -0.920 18.588 1.00 82.38 224 ALA A O 1
ATOM 1729 N N . GLY A 1 225 ? 7.415 -1.812 16.778 1.00 82.56 225 GLY A N 1
ATOM 1730 C CA . GLY A 1 225 ? 6.526 -2.943 16.586 1.00 82.56 225 GLY A CA 1
ATOM 1731 C C . GLY A 1 225 ? 5.240 -2.613 15.841 1.00 82.56 225 GLY A C 1
ATOM 1732 O O . GLY A 1 225 ? 4.380 -3.488 15.787 1.00 82.56 225 GLY A O 1
ATOM 1733 N N . TRP A 1 226 ? 5.076 -1.411 15.270 1.00 86.06 226 TRP A N 1
ATOM 1734 C CA . TRP A 1 226 ? 3.872 -1.041 14.518 1.00 86.06 226 TRP A CA 1
ATOM 1735 C C . TRP A 1 226 ? 3.615 -1.978 13.339 1.00 86.06 226 TRP A C 1
ATOM 1737 O O . TRP A 1 226 ? 4.492 -2.232 12.513 1.00 86.06 226 TRP A O 1
ATOM 1747 N N . ARG A 1 227 ? 2.368 -2.433 13.214 1.00 88.12 227 ARG A N 1
ATOM 1748 C CA . ARG A 1 227 ? 1.851 -3.035 11.996 1.00 88.12 227 ARG A CA 1
ATOM 1749 C C . ARG A 1 227 ? 1.874 -1.977 10.898 1.00 88.12 227 ARG A C 1
ATOM 1751 O O . ARG A 1 227 ? 1.393 -0.870 11.106 1.00 88.12 227 ARG A O 1
ATOM 1758 N N . ILE A 1 228 ? 2.390 -2.329 9.730 1.00 89.06 228 ILE A N 1
ATOM 1759 C CA . ILE A 1 228 ? 2.382 -1.479 8.530 1.00 89.06 228 ILE A CA 1
ATOM 1760 C C . ILE A 1 228 ? 1.268 -2.008 7.628 1.00 89.06 228 ILE A C 1
ATOM 1762 O O . ILE A 1 228 ? 1.218 -3.218 7.444 1.00 89.06 228 ILE A O 1
ATOM 1766 N N . VAL A 1 229 ? 0.345 -1.172 7.141 1.00 86.50 229 VAL A N 1
ATOM 1767 C CA . VAL A 1 229 ? -0.845 -1.647 6.384 1.00 86.50 229 VAL A CA 1
ATOM 1768 C C . VAL A 1 229 ? -1.255 -0.817 5.177 1.00 86.50 229 VAL A C 1
ATOM 1770 O O . VAL A 1 229 ? -2.089 -1.270 4.402 1.00 86.50 229 VAL A O 1
ATOM 1773 N N . GLY A 1 230 ? -0.745 0.402 5.041 1.00 80.81 230 GLY A N 1
ATOM 1774 C CA . GLY A 1 230 ? -1.147 1.327 3.976 1.00 80.81 230 GLY A CA 1
ATOM 1775 C C . GLY A 1 230 ? 0.028 2.152 3.486 1.00 80.81 230 GLY A C 1
ATOM 1776 O O . GLY A 1 230 ? -0.097 3.348 3.260 1.00 80.81 230 GLY A O 1
ATOM 1777 N N . MET A 1 231 ? 1.198 1.525 3.426 1.00 86.81 231 MET A N 1
ATOM 1778 C CA . MET A 1 231 ? 2.376 2.093 2.789 1.00 86.81 231 MET A CA 1
ATOM 1779 C C . MET A 1 231 ? 2.366 1.698 1.317 1.00 86.81 231 MET A C 1
ATOM 1781 O O . MET A 1 231 ? 2.089 0.540 1.007 1.00 86.81 231 MET A O 1
ATOM 1785 N N . HIS A 1 232 ? 2.670 2.620 0.407 1.00 86.75 232 HIS A N 1
ATOM 1786 C CA . HIS A 1 232 ? 2.811 2.263 -1.006 1.00 86.75 232 HIS A CA 1
ATOM 1787 C C . HIS A 1 232 ? 3.855 1.149 -1.187 1.00 86.75 232 HIS A C 1
ATOM 1789 O O . HIS A 1 232 ? 4.989 1.266 -0.725 1.00 86.75 232 HIS A O 1
ATOM 1795 N N . GLY A 1 233 ? 3.460 0.068 -1.854 1.00 88.00 233 GLY A N 1
ATOM 1796 C CA . GLY A 1 233 ? 4.331 -1.039 -2.233 1.00 88.00 233 GLY A CA 1
ATOM 1797 C C . GLY A 1 233 ? 3.947 -1.473 -3.632 1.00 88.00 233 GLY A C 1
ATOM 1798 O O . GLY A 1 233 ? 3.015 -2.253 -3.805 1.00 88.00 233 GLY A O 1
ATOM 1799 N N . VAL A 1 234 ? 4.617 -0.904 -4.632 1.00 90.31 234 VAL A N 1
ATOM 1800 C CA . VAL A 1 234 ? 4.259 -1.086 -6.039 1.00 90.31 234 VAL A CA 1
ATOM 1801 C C . VAL A 1 234 ? 5.198 -2.096 -6.681 1.00 90.31 234 VAL A C 1
ATOM 1803 O O . VAL A 1 234 ? 4.733 -3.130 -7.161 1.00 90.31 234 VAL A O 1
ATOM 1806 N N . GLY A 1 235 ? 6.501 -1.808 -6.663 1.00 92.62 235 GLY A N 1
ATOM 1807 C CA . GLY A 1 235 ? 7.539 -2.618 -7.288 1.00 92.62 235 GLY A CA 1
ATOM 1808 C C . GLY A 1 235 ? 8.146 -3.669 -6.356 1.00 92.62 235 GLY A C 1
ATOM 1809 O O . GLY A 1 235 ? 8.192 -3.506 -5.134 1.00 92.62 235 GLY A O 1
ATOM 1810 N N . SER A 1 236 ? 8.642 -4.755 -6.949 1.00 95.50 236 SER A N 1
ATOM 1811 C CA . SER A 1 236 ? 9.290 -5.886 -6.265 1.00 95.50 236 SER A CA 1
ATOM 1812 C C . SER A 1 236 ? 10.404 -5.477 -5.293 1.00 95.50 236 SER A C 1
ATOM 1814 O O . SER A 1 236 ? 10.479 -5.987 -4.171 1.00 95.50 236 SER A O 1
ATOM 1816 N N . HIS A 1 237 ? 11.257 -4.532 -5.690 1.00 96.31 237 HIS A N 1
ATOM 1817 C CA . HIS A 1 237 ? 12.414 -4.131 -4.899 1.00 96.31 237 HIS A CA 1
ATOM 1818 C C . HIS A 1 237 ? 12.000 -3.355 -3.646 1.00 96.31 237 HIS A C 1
ATOM 1820 O O . HIS A 1 237 ? 12.602 -3.538 -2.587 1.00 96.31 237 HIS A O 1
ATOM 1826 N N . GLY A 1 238 ? 10.911 -2.584 -3.712 1.00 94.38 238 GLY A N 1
ATOM 1827 C CA . GLY A 1 238 ? 10.303 -1.959 -2.536 1.00 94.38 238 GLY A CA 1
ATOM 1828 C C . GLY A 1 238 ? 9.903 -2.986 -1.467 1.00 94.38 238 GLY A C 1
ATOM 1829 O O . GLY A 1 238 ? 10.187 -2.788 -0.280 1.00 94.38 238 GLY A O 1
ATOM 1830 N N . PHE A 1 239 ? 9.320 -4.122 -1.872 1.00 95.44 239 PHE A N 1
ATOM 1831 C CA . PHE A 1 239 ? 9.013 -5.229 -0.957 1.00 95.44 239 PHE A CA 1
ATOM 1832 C C . PHE A 1 239 ? 10.278 -5.900 -0.416 1.00 95.44 239 PHE A C 1
ATOM 1834 O O . PHE A 1 239 ? 10.348 -6.169 0.784 1.00 95.44 239 PHE A O 1
ATOM 1841 N N . ARG A 1 240 ? 11.297 -6.128 -1.261 1.00 96.75 240 ARG A N 1
ATOM 1842 C CA . ARG A 1 240 ? 12.591 -6.676 -0.815 1.00 96.75 240 ARG A CA 1
ATOM 1843 C C . ARG A 1 240 ? 13.203 -5.824 0.291 1.00 96.75 240 ARG A C 1
ATOM 1845 O O . ARG A 1 240 ? 13.569 -6.351 1.340 1.00 96.75 240 ARG A O 1
ATOM 1852 N N . ILE A 1 241 ? 13.295 -4.514 0.068 1.00 96.38 241 ILE A N 1
ATOM 1853 C CA . ILE A 1 241 ? 13.860 -3.581 1.045 1.00 96.38 241 ILE A CA 1
ATOM 1854 C C . ILE A 1 241 ? 13.061 -3.645 2.349 1.00 96.38 241 ILE A C 1
ATOM 1856 O O . ILE A 1 241 ? 13.643 -3.668 3.430 1.00 96.38 241 ILE A O 1
ATOM 1860 N N . PHE A 1 242 ? 11.731 -3.725 2.275 1.00 95.31 242 PHE A N 1
ATOM 1861 C CA . PHE A 1 242 ? 10.908 -3.847 3.477 1.00 95.31 242 PHE A CA 1
ATOM 1862 C C . PHE A 1 242 ? 11.190 -5.125 4.254 1.00 95.31 242 PHE A C 1
ATOM 1864 O O . PHE A 1 242 ? 11.327 -5.062 5.471 1.00 95.31 242 PHE A O 1
ATOM 1871 N N . ILE A 1 243 ? 11.299 -6.265 3.570 1.00 97.12 243 ILE A N 1
ATOM 1872 C CA . ILE A 1 243 ? 11.629 -7.548 4.198 1.00 97.12 243 ILE A CA 1
ATOM 1873 C C . ILE A 1 243 ? 12.969 -7.442 4.936 1.00 97.12 243 ILE A C 1
ATOM 1875 O O . ILE A 1 243 ? 13.039 -7.791 6.111 1.00 97.12 243 ILE A O 1
ATOM 1879 N N . GLN A 1 244 ? 13.994 -6.871 4.297 1.00 97.00 244 GLN A N 1
ATOM 1880 C CA . GLN A 1 244 ? 15.306 -6.651 4.919 1.00 97.00 244 GLN A CA 1
ATOM 1881 C C . GLN A 1 244 ? 15.212 -5.739 6.150 1.00 97.00 244 GLN A C 1
ATOM 1883 O O . GLN A 1 244 ? 15.781 -6.022 7.200 1.00 97.00 244 GLN A O 1
ATOM 1888 N N . LYS A 1 245 ? 14.450 -4.646 6.054 1.00 95.69 245 LYS A N 1
ATOM 1889 C CA . LYS A 1 245 ? 14.253 -3.704 7.163 1.00 95.69 245 LYS A CA 1
ATOM 1890 C C . LYS A 1 245 ? 13.434 -4.277 8.313 1.00 95.69 245 LYS A C 1
ATOM 1892 O O . LYS A 1 245 ? 13.703 -3.955 9.471 1.00 95.69 245 LYS A O 1
ATOM 1897 N N . LEU A 1 246 ? 12.491 -5.159 8.008 1.00 95.44 246 LEU A N 1
ATOM 1898 C CA . LEU A 1 246 ? 11.747 -5.922 8.996 1.00 95.44 246 LEU A CA 1
ATOM 1899 C C . LEU A 1 246 ? 12.665 -6.910 9.719 1.00 95.44 246 LEU A C 1
ATOM 1901 O O . LEU A 1 246 ? 12.621 -6.975 10.943 1.00 95.44 246 LEU A O 1
ATOM 1905 N N . GLU A 1 247 ? 13.537 -7.608 8.992 1.00 97.12 247 GLU A N 1
ATOM 1906 C CA . GLU A 1 247 ? 14.563 -8.488 9.567 1.00 97.12 247 GLU A CA 1
ATOM 1907 C C . GLU A 1 247 ? 15.513 -7.723 10.497 1.00 97.12 247 GLU A C 1
ATOM 1909 O O . GLU A 1 247 ? 15.670 -8.111 11.654 1.00 97.12 247 GLU A O 1
ATOM 1914 N N . GLU A 1 248 ? 16.040 -6.574 10.064 1.00 95.88 248 GLU A N 1
ATOM 1915 C CA . GLU A 1 248 ? 16.858 -5.695 10.913 1.00 95.88 248 GLU A CA 1
ATOM 1916 C C . GLU A 1 248 ? 16.111 -5.264 12.191 1.00 95.88 248 GLU A C 1
ATOM 1918 O O . GLU A 1 248 ? 16.696 -5.191 13.275 1.00 95.88 248 GLU A O 1
ATOM 1923 N N . ALA A 1 249 ? 14.811 -4.962 12.095 1.00 92.19 249 ALA A N 1
ATOM 1924 C CA . ALA A 1 249 ? 13.995 -4.587 13.249 1.00 92.19 249 ALA A CA 1
ATOM 1925 C C . ALA A 1 249 ? 13.761 -5.772 14.205 1.00 92.19 249 ALA A C 1
ATOM 1927 O O . ALA A 1 249 ? 13.838 -5.600 15.425 1.00 92.19 249 ALA A O 1
ATOM 1928 N N . MET A 1 250 ? 13.536 -6.972 13.663 1.00 93.94 250 MET A N 1
ATOM 1929 C CA . MET A 1 250 ? 13.421 -8.211 14.436 1.00 93.94 250 MET A CA 1
ATOM 1930 C C . MET A 1 250 ? 14.715 -8.534 15.187 1.00 93.94 250 MET A C 1
ATOM 1932 O O . MET A 1 250 ? 14.666 -8.881 16.366 1.00 93.94 250 MET A O 1
ATOM 1936 N N . GLU A 1 251 ? 15.868 -8.374 14.536 1.00 94.88 251 GLU A N 1
ATOM 1937 C CA . GLU A 1 251 ? 17.185 -8.589 15.144 1.00 94.88 251 GLU A CA 1
ATOM 1938 C C . GLU A 1 251 ? 17.480 -7.597 16.272 1.00 94.88 251 GLU A C 1
ATOM 1940 O O . GLU A 1 251 ? 18.062 -7.970 17.291 1.00 94.88 251 GLU A O 1
ATOM 1945 N N . ARG A 1 252 ? 17.055 -6.337 16.123 1.00 89.62 252 ARG A N 1
ATOM 1946 C CA . ARG A 1 252 ? 17.224 -5.307 17.160 1.00 89.62 252 ARG A CA 1
ATOM 1947 C C . ARG A 1 252 ? 16.306 -5.521 18.358 1.00 89.62 252 ARG A C 1
ATOM 1949 O O . ARG A 1 252 ? 16.705 -5.222 19.480 1.00 89.62 252 ARG A O 1
ATOM 1956 N N . ASN A 1 253 ? 15.096 -6.033 18.131 1.00 85.44 253 ASN A N 1
ATOM 1957 C CA . ASN A 1 253 ? 14.059 -6.156 19.155 1.00 85.44 253 ASN A CA 1
ATOM 1958 C C . ASN A 1 253 ? 13.496 -7.587 19.273 1.00 85.44 253 ASN A C 1
ATOM 1960 O O . ASN A 1 253 ? 12.275 -7.762 19.234 1.00 85.44 253 ASN A O 1
ATOM 1964 N N . PRO A 1 254 ? 14.324 -8.628 19.489 1.00 85.88 254 PRO A N 1
ATOM 1965 C CA . PRO A 1 254 ? 13.879 -10.024 19.423 1.00 85.88 254 PRO A CA 1
ATOM 1966 C C . PRO A 1 254 ? 12.868 -10.397 20.520 1.00 85.88 254 PRO A C 1
ATOM 1968 O O . PRO A 1 254 ? 12.084 -11.328 20.351 1.00 85.88 254 PRO A O 1
ATOM 1971 N N . GLY A 1 255 ? 12.852 -9.658 21.638 1.00 81.19 255 GLY A N 1
ATOM 1972 C CA . GLY A 1 255 ? 11.873 -9.831 22.717 1.00 81.19 255 GLY A CA 1
ATOM 1973 C C . GLY A 1 255 ? 10.477 -9.273 22.411 1.00 81.19 255 GLY A C 1
ATOM 1974 O O . GLY A 1 255 ? 9.527 -9.627 23.102 1.00 81.19 255 GLY A O 1
ATOM 1975 N N . VAL A 1 256 ? 10.345 -8.421 21.388 1.00 78.56 256 VAL A N 1
ATOM 1976 C CA . VAL A 1 256 ? 9.075 -7.801 20.964 1.00 78.56 256 VAL A CA 1
ATOM 1977 C C . VAL A 1 256 ? 8.653 -8.337 19.595 1.00 78.56 256 VAL A C 1
ATOM 1979 O O . VAL A 1 256 ? 7.520 -8.772 19.412 1.00 78.56 256 VAL A O 1
ATOM 1982 N N . MET A 1 257 ? 9.580 -8.370 18.639 1.00 87.94 257 MET A N 1
ATOM 1983 C CA . MET A 1 257 ? 9.343 -8.714 17.237 1.00 87.94 257 MET A CA 1
ATOM 1984 C C . MET A 1 257 ? 9.763 -10.154 16.924 1.00 87.94 257 MET A C 1
ATOM 1986 O O . MET A 1 257 ? 10.603 -10.413 16.065 1.00 87.94 257 MET A O 1
ATOM 1990 N N . SER A 1 258 ? 9.169 -11.120 17.625 1.00 92.25 258 SER A N 1
ATOM 1991 C CA . SER A 1 258 ? 9.330 -12.535 17.267 1.00 92.25 258 SER A CA 1
ATOM 1992 C C . SER A 1 258 ? 8.725 -12.840 15.886 1.00 92.25 258 SER A C 1
ATOM 1994 O O . SER A 1 258 ? 7.847 -12.121 15.407 1.00 92.25 258 SER A O 1
ATOM 1996 N N . LEU A 1 259 ? 9.128 -13.947 15.252 1.00 95.12 259 LEU A N 1
ATOM 1997 C CA . LEU A 1 259 ? 8.530 -14.377 13.979 1.00 95.12 259 LEU A CA 1
ATOM 1998 C C . LEU A 1 259 ? 7.009 -14.585 14.088 1.00 95.12 259 LEU A C 1
ATOM 2000 O O . LEU A 1 259 ? 6.272 -14.244 13.165 1.00 95.12 259 LEU A O 1
ATOM 2004 N N . ASP A 1 260 ? 6.532 -15.135 15.208 1.00 94.25 260 ASP A N 1
ATOM 2005 C CA . ASP A 1 260 ? 5.097 -15.313 15.456 1.00 94.25 260 ASP A CA 1
ATOM 2006 C C . ASP A 1 260 ? 4.379 -13.963 15.569 1.00 94.25 260 ASP A C 1
ATOM 2008 O O . ASP A 1 260 ? 3.333 -13.778 14.948 1.00 94.25 260 ASP A O 1
ATOM 2012 N N . TYR A 1 261 ? 4.976 -13.001 16.284 1.00 91.31 261 TYR A N 1
ATOM 2013 C CA . TYR A 1 261 ? 4.461 -11.635 16.355 1.00 91.31 261 TYR A CA 1
ATOM 2014 C C . TYR A 1 261 ? 4.354 -11.020 14.961 1.00 91.31 261 TYR A C 1
ATOM 2016 O O . TYR A 1 261 ? 3.269 -10.634 14.552 1.00 91.31 261 TYR A O 1
ATOM 2024 N N . VAL A 1 262 ? 5.441 -11.018 14.191 1.00 93.50 262 VAL A N 1
ATOM 2025 C CA . VAL A 1 262 ? 5.493 -10.428 12.844 1.00 93.50 262 VAL A CA 1
ATOM 2026 C C . VAL A 1 262 ? 4.451 -11.048 11.910 1.00 93.50 262 VAL A C 1
ATOM 2028 O O . VAL A 1 262 ? 3.728 -10.332 11.217 1.00 93.50 262 VAL A O 1
ATOM 2031 N N . ARG A 1 263 ? 4.295 -12.378 11.945 1.00 94.44 263 ARG A N 1
ATOM 2032 C CA . ARG A 1 263 ? 3.261 -13.068 11.163 1.00 94.44 263 ARG A CA 1
ATOM 2033 C C . ARG A 1 263 ? 1.847 -12.675 11.584 1.00 94.44 263 ARG A C 1
ATOM 2035 O O . ARG A 1 263 ? 0.979 -12.498 10.725 1.00 94.44 263 ARG A O 1
ATOM 2042 N N . LYS A 1 264 ? 1.599 -12.558 12.893 1.00 91.00 264 LYS A N 1
ATOM 2043 C CA . LYS A 1 264 ? 0.306 -12.139 13.458 1.00 91.00 264 LYS A CA 1
ATOM 2044 C C . LYS A 1 264 ? 0.010 -10.668 13.210 1.00 91.00 264 LYS A C 1
ATOM 2046 O O . LYS A 1 264 ? -1.158 -10.331 13.034 1.00 91.00 264 LYS A O 1
ATOM 2051 N N . SER A 1 265 ? 1.044 -9.837 13.109 1.00 89.12 265 SER A N 1
ATOM 2052 C CA . SER A 1 265 ? 0.916 -8.438 12.734 1.00 89.12 265 SER A CA 1
ATOM 2053 C C . SER A 1 265 ? 0.331 -8.298 11.340 1.00 89.12 265 SER A C 1
ATOM 2055 O O . SER A 1 265 ? -0.350 -7.320 11.114 1.00 89.12 265 SER A O 1
ATOM 2057 N N . ARG A 1 266 ? 0.488 -9.251 10.405 1.00 91.00 266 ARG A N 1
ATOM 2058 C CA . ARG A 1 266 ? -0.132 -9.165 9.061 1.00 91.00 266 ARG A CA 1
ATOM 2059 C C . ARG A 1 266 ? 0.186 -7.825 8.385 1.00 91.00 266 ARG A C 1
ATOM 2061 O O . ARG A 1 266 ? -0.722 -7.068 8.009 1.00 91.00 266 ARG A O 1
ATOM 2068 N N . HIS A 1 267 ? 1.478 -7.503 8.318 1.00 92.69 267 HIS A N 1
ATOM 2069 C CA . HIS A 1 267 ? 1.950 -6.320 7.602 1.00 92.69 267 HIS A CA 1
ATOM 2070 C C . HIS A 1 267 ? 1.433 -6.340 6.157 1.00 92.69 267 HIS A C 1
ATOM 2072 O O . HIS A 1 267 ? 1.202 -7.411 5.603 1.00 92.69 267 HIS A O 1
ATOM 2078 N N . GLY A 1 268 ? 1.243 -5.179 5.548 1.00 90.44 268 GLY A N 1
ATOM 2079 C CA . GLY A 1 268 ? 0.752 -5.046 4.189 1.00 90.44 268 GLY A CA 1
ATOM 2080 C C . GLY A 1 268 ? 0.987 -3.656 3.613 1.00 90.44 268 GLY A C 1
ATOM 2081 O O . GLY A 1 268 ? 1.406 -2.730 4.312 1.00 90.44 268 GLY A O 1
ATOM 2082 N N . PHE A 1 269 ? 0.721 -3.548 2.319 1.00 90.50 269 PHE A N 1
ATOM 2083 C CA . PHE A 1 269 ? 1.026 -2.384 1.491 1.00 90.50 269 PHE A CA 1
ATOM 2084 C C . PHE A 1 269 ? -0.211 -1.903 0.734 1.00 90.50 269 PHE A C 1
ATOM 2086 O O . PHE A 1 269 ? -1.299 -2.422 0.945 1.00 90.50 269 PHE A O 1
ATOM 2093 N N . ALA A 1 270 ? -0.043 -0.926 -0.148 1.00 87.56 270 ALA A N 1
ATOM 2094 C CA . ALA A 1 270 ? -1.032 -0.529 -1.140 1.00 87.56 270 ALA A CA 1
ATOM 2095 C C . ALA A 1 270 ? -0.465 -0.666 -2.561 1.00 87.56 270 ALA A C 1
ATOM 2097 O O . ALA A 1 270 ? 0.736 -0.481 -2.781 1.00 87.56 270 ALA A O 1
ATOM 2098 N N . HIS A 1 271 ? -1.369 -0.900 -3.507 1.00 88.81 271 HIS A N 1
ATOM 2099 C CA . HIS A 1 271 ? -1.242 -0.936 -4.964 1.00 88.81 271 HIS A CA 1
ATOM 2100 C C . HIS A 1 271 ? -0.696 -2.213 -5.585 1.00 88.81 271 HIS A C 1
ATOM 2102 O O . HIS A 1 271 ? -1.357 -2.743 -6.473 1.00 88.81 271 HIS A O 1
ATOM 2108 N N . GLY A 1 272 ? 0.498 -2.681 -5.216 1.00 90.69 272 GLY A N 1
ATOM 2109 C CA . GLY A 1 272 ? 1.068 -3.942 -5.719 1.00 90.69 272 GLY A CA 1
ATOM 2110 C C . GLY A 1 272 ? 1.059 -4.122 -7.248 1.00 90.69 272 GLY A C 1
ATOM 2111 O O . GLY A 1 272 ? 1.015 -5.250 -7.742 1.00 90.69 272 GLY A O 1
ATOM 2112 N N . THR A 1 273 ? 1.042 -3.034 -8.028 1.00 90.44 273 THR A N 1
ATOM 2113 C CA . THR A 1 273 ? 0.757 -3.100 -9.473 1.00 90.44 273 THR A CA 1
ATOM 2114 C C . THR A 1 273 ? 1.907 -3.702 -10.281 1.00 90.44 273 THR A C 1
ATOM 2116 O O . THR A 1 273 ? 1.660 -4.293 -11.332 1.00 90.44 273 THR A O 1
ATOM 2119 N N . LEU A 1 274 ? 3.140 -3.623 -9.768 1.00 92.56 274 LEU A N 1
ATOM 2120 C CA . LEU A 1 274 ? 4.371 -4.121 -10.392 1.00 92.56 274 LEU A CA 1
ATOM 2121 C C . LEU A 1 274 ? 5.167 -5.057 -9.460 1.00 92.56 274 LEU A C 1
ATOM 2123 O O . LEU A 1 274 ? 6.397 -5.078 -9.485 1.00 92.56 274 LEU A O 1
ATOM 2127 N N . THR A 1 275 ? 4.488 -5.820 -8.597 1.00 91.62 275 THR A N 1
ATOM 2128 C CA . THR A 1 275 ? 5.164 -6.609 -7.552 1.00 91.62 275 THR A CA 1
ATOM 2129 C C . THR A 1 275 ? 6.036 -7.730 -8.107 1.00 91.62 275 THR A C 1
ATOM 2131 O O . THR A 1 275 ? 7.088 -7.997 -7.539 1.00 91.62 275 THR A O 1
ATOM 2134 N N . GLY A 1 276 ? 5.628 -8.391 -9.197 1.00 82.62 276 GLY A N 1
ATOM 2135 C CA . GLY A 1 276 ? 6.329 -9.575 -9.710 1.00 82.62 276 GLY A CA 1
ATOM 2136 C C . GLY A 1 276 ? 6.379 -10.769 -8.740 1.00 82.62 276 GLY A C 1
ATOM 2137 O O . GLY A 1 276 ? 6.210 -10.643 -7.531 1.00 82.62 276 GLY A O 1
ATOM 2138 N N . ALA A 1 277 ? 6.643 -11.964 -9.270 1.00 91.50 277 ALA A N 1
ATOM 2139 C CA . ALA A 1 277 ? 6.863 -13.176 -8.471 1.00 91.50 277 ALA A CA 1
ATOM 2140 C C . ALA A 1 277 ? 8.366 -13.457 -8.291 1.00 91.50 277 ALA A C 1
ATOM 2142 O O . ALA A 1 277 ? 8.864 -14.529 -8.638 1.00 91.50 277 ALA A O 1
ATOM 2143 N N . VAL A 1 278 ? 9.111 -12.456 -7.815 1.00 96.31 278 VAL A N 1
ATOM 2144 C CA . VAL A 1 278 ? 10.566 -12.574 -7.641 1.00 96.31 278 VAL A CA 1
ATOM 2145 C C . VAL A 1 278 ? 10.863 -13.549 -6.488 1.00 96.31 278 VAL A C 1
ATOM 2147 O O . VAL A 1 278 ? 10.300 -13.361 -5.410 1.00 96.31 278 VAL A O 1
ATOM 2150 N N . PRO A 1 279 ? 11.704 -14.591 -6.669 1.00 96.75 279 PRO A N 1
ATOM 2151 C CA . PRO A 1 279 ? 11.765 -15.720 -5.735 1.00 96.75 279 PRO A CA 1
ATOM 2152 C C . PRO A 1 279 ? 12.049 -15.355 -4.274 1.00 96.75 279 PRO A C 1
ATOM 2154 O O . PRO A 1 279 ? 11.342 -15.821 -3.384 1.00 96.75 279 PRO A O 1
ATOM 2157 N N . ASP A 1 280 ? 13.045 -14.506 -4.023 1.00 97.56 280 ASP A N 1
ATOM 2158 C CA . ASP A 1 280 ? 13.430 -14.099 -2.668 1.00 97.56 280 ASP A CA 1
ATOM 2159 C C . ASP A 1 280 ? 12.379 -13.183 -2.020 1.00 97.56 280 ASP A C 1
ATOM 2161 O O . ASP A 1 280 ? 12.092 -13.292 -0.826 1.00 97.56 280 ASP A O 1
ATOM 2165 N N . VAL A 1 281 ? 11.736 -12.327 -2.822 1.00 97.69 281 VAL A N 1
ATOM 2166 C CA . VAL A 1 281 ? 10.612 -11.495 -2.377 1.00 97.69 281 VAL A CA 1
ATOM 2167 C C . VAL A 1 281 ? 9.431 -12.378 -1.984 1.00 97.69 281 VAL A C 1
ATOM 2169 O O . VAL A 1 281 ? 8.899 -12.226 -0.888 1.00 97.69 281 VAL A O 1
ATOM 2172 N N . VAL A 1 282 ? 9.049 -13.339 -2.830 1.00 98.31 282 VAL A N 1
ATOM 2173 C CA . VAL A 1 282 ? 7.966 -14.294 -2.551 1.00 98.31 282 VAL A CA 1
ATOM 2174 C C . VAL A 1 282 ? 8.258 -15.093 -1.284 1.00 98.31 282 VAL A C 1
ATOM 2176 O O . VAL A 1 282 ? 7.390 -15.189 -0.415 1.00 98.31 282 VAL A O 1
ATOM 2179 N N . GLU A 1 283 ? 9.479 -15.609 -1.131 1.00 98.44 283 GLU A N 1
ATOM 2180 C CA . GLU A 1 283 ? 9.892 -16.322 0.078 1.00 98.44 283 GLU A CA 1
ATOM 2181 C C . GLU A 1 283 ? 9.706 -15.453 1.329 1.00 98.44 283 GLU A C 1
ATOM 2183 O O . GLU A 1 283 ? 9.092 -15.899 2.301 1.00 98.44 283 GLU A O 1
ATOM 2188 N N . GLY A 1 284 ? 10.165 -14.199 1.300 1.00 98.31 284 GLY A N 1
ATOM 2189 C CA . GLY A 1 284 ? 10.003 -13.268 2.414 1.00 98.31 284 GLY A CA 1
ATOM 2190 C C . GLY A 1 284 ? 8.538 -12.924 2.706 1.00 98.31 284 GLY A C 1
ATOM 2191 O O . GLY A 1 284 ? 8.120 -12.948 3.867 1.00 98.31 284 GLY A O 1
ATOM 2192 N N . LEU A 1 285 ? 7.730 -12.676 1.671 1.00 98.00 285 LEU A N 1
ATOM 2193 C CA . LEU A 1 285 ? 6.297 -12.393 1.806 1.00 98.00 285 LEU A CA 1
ATOM 2194 C C . LEU A 1 285 ? 5.557 -13.547 2.501 1.00 98.00 285 LEU A C 1
ATOM 2196 O O . LEU A 1 285 ? 4.782 -13.317 3.433 1.00 98.00 285 LEU A O 1
ATOM 2200 N N . VAL A 1 286 ? 5.839 -14.793 2.105 1.00 98.50 286 VAL A N 1
ATOM 2201 C CA . VAL A 1 286 ? 5.283 -16.002 2.737 1.00 98.50 286 VAL A CA 1
ATOM 2202 C C . VAL A 1 286 ? 5.825 -16.166 4.157 1.00 98.50 286 VAL A C 1
ATOM 2204 O O . VAL A 1 286 ? 5.054 -16.351 5.104 1.00 98.50 286 VAL A O 1
ATOM 2207 N N . LYS A 1 287 ? 7.150 -16.068 4.335 1.00 98.50 287 LYS A N 1
ATOM 2208 C CA . LYS A 1 287 ? 7.835 -16.258 5.621 1.00 98.50 287 LYS A CA 1
ATOM 2209 C C . LYS A 1 287 ? 7.273 -15.337 6.694 1.00 98.50 287 LYS A C 1
ATOM 2211 O O . LYS A 1 287 ? 7.044 -15.814 7.807 1.00 98.50 287 LYS A O 1
ATOM 2216 N N . TYR A 1 288 ? 7.016 -14.074 6.366 1.00 98.00 288 TYR A N 1
ATOM 2217 C CA . TYR A 1 288 ? 6.546 -13.054 7.304 1.00 98.00 288 TYR A CA 1
ATOM 2218 C C . TYR A 1 288 ? 5.033 -12.817 7.274 1.00 98.00 288 TYR A C 1
ATOM 2220 O O . TYR A 1 288 ? 4.543 -11.989 8.038 1.00 98.00 288 TYR A O 1
ATOM 2228 N N . ASN A 1 289 ? 4.281 -13.578 6.467 1.00 97.12 289 ASN A N 1
ATOM 2229 C CA . ASN A 1 289 ? 2.833 -13.422 6.292 1.00 97.12 289 ASN A CA 1
ATOM 2230 C C . ASN A 1 289 ? 2.447 -11.972 5.934 1.00 97.12 289 ASN A C 1
ATOM 2232 O O . ASN A 1 289 ? 1.547 -11.376 6.534 1.00 97.12 289 ASN A O 1
ATOM 2236 N N . ILE A 1 290 ? 3.179 -11.404 4.974 1.00 96.38 290 ILE A N 1
ATOM 2237 C CA . ILE A 1 290 ? 2.962 -10.055 4.457 1.00 96.38 290 ILE A CA 1
ATOM 2238 C C . ILE A 1 290 ? 1.868 -10.110 3.389 1.00 96.38 290 ILE A C 1
ATOM 2240 O O . ILE A 1 290 ? 1.872 -10.960 2.498 1.00 96.38 290 ILE A O 1
ATOM 2244 N N . TYR A 1 291 ? 0.922 -9.187 3.499 1.00 94.69 291 TYR A N 1
ATOM 2245 C CA . TYR A 1 291 ? -0.196 -9.031 2.591 1.00 94.69 291 TYR A CA 1
ATOM 2246 C C . TYR A 1 291 ? 0.211 -8.127 1.432 1.00 94.69 291 TYR A C 1
ATOM 2248 O O . TYR A 1 291 ? 0.808 -7.069 1.637 1.00 94.69 291 TYR A O 1
ATOM 2256 N N . VAL A 1 292 ? -0.172 -8.521 0.223 1.00 94.12 292 VAL A N 1
ATOM 2257 C CA . VAL A 1 292 ? 0.068 -7.749 -0.997 1.00 94.12 292 VAL A CA 1
ATOM 2258 C C . VAL A 1 292 ? -1.278 -7.354 -1.592 1.00 94.12 292 VAL A C 1
ATOM 2260 O O . VAL A 1 292 ? -1.876 -8.130 -2.342 1.00 94.12 292 VAL A O 1
ATOM 2263 N N . PRO A 1 293 ? -1.813 -6.179 -1.232 1.00 90.38 293 PRO A N 1
ATOM 2264 C CA . PRO A 1 293 ? -2.916 -5.596 -1.970 1.00 90.38 293 PRO A CA 1
ATOM 2265 C C . PRO A 1 293 ? -2.474 -5.269 -3.393 1.00 90.38 293 PRO A C 1
ATOM 2267 O O . PRO A 1 293 ? -1.429 -4.655 -3.593 1.00 90.38 293 PRO A O 1
ATOM 2270 N N . ILE A 1 294 ? -3.243 -5.738 -4.372 1.00 91.06 294 ILE A N 1
ATOM 2271 C CA . ILE A 1 294 ? -2.994 -5.486 -5.791 1.00 91.06 294 ILE A CA 1
ATOM 2272 C C . ILE A 1 294 ? -4.195 -4.738 -6.328 1.00 91.06 294 ILE A C 1
ATOM 2274 O O . ILE A 1 294 ? -5.272 -5.319 -6.358 1.00 91.06 294 ILE A O 1
ATOM 2278 N N . ASN A 1 295 ? -4.023 -3.505 -6.794 1.00 88.75 295 ASN A N 1
ATOM 2279 C CA . ASN A 1 295 ? -5.022 -2.755 -7.546 1.00 88.75 295 ASN A CA 1
ATOM 2280 C C . ASN A 1 295 ? -4.904 -3.123 -9.029 1.00 88.75 295 ASN A C 1
ATOM 2282 O O . ASN A 1 295 ? -4.174 -2.491 -9.797 1.00 88.75 295 ASN A O 1
ATOM 2286 N N . LEU A 1 296 ? -5.587 -4.195 -9.436 1.00 86.62 296 LEU A N 1
ATOM 2287 C CA . LEU A 1 296 ? -5.369 -4.757 -10.766 1.00 86.62 296 LEU A CA 1
ATOM 2288 C C . LEU A 1 296 ? -5.890 -3.846 -11.877 1.00 86.62 296 LEU A C 1
ATOM 2290 O O . LEU A 1 296 ? -5.247 -3.723 -12.916 1.00 86.62 296 LEU A O 1
ATOM 2294 N N . ARG A 1 297 ? -7.017 -3.167 -11.655 1.00 83.06 297 ARG A N 1
ATOM 2295 C CA . ARG A 1 297 ? -7.556 -2.213 -12.629 1.00 83.06 297 ARG A CA 1
ATOM 2296 C C . ARG A 1 297 ? -6.552 -1.106 -12.920 1.00 83.06 297 ARG A C 1
ATOM 2298 O O . ARG A 1 297 ? -6.293 -0.814 -14.083 1.00 83.06 297 ARG A O 1
ATOM 2305 N N . ARG A 1 298 ? -5.933 -0.541 -11.879 1.00 81.00 298 ARG A N 1
ATOM 2306 C CA . ARG A 1 298 ? -4.849 0.432 -12.039 1.00 81.00 298 ARG A CA 1
ATOM 2307 C C . ARG A 1 298 ? -3.653 -0.170 -12.762 1.00 81.00 298 ARG A C 1
ATOM 2309 O O . ARG A 1 298 ? -3.135 0.466 -13.679 1.00 81.00 298 ARG A O 1
ATOM 2316 N N . ALA A 1 299 ? -3.232 -1.368 -12.352 1.00 85.62 299 ALA A N 1
ATOM 2317 C CA . ALA A 1 299 ? -2.119 -2.064 -12.978 1.00 85.62 299 ALA A CA 1
ATOM 2318 C C . ALA A 1 299 ? -2.337 -2.123 -14.493 1.00 85.62 299 ALA A C 1
ATOM 2320 O O . ALA A 1 299 ? -1.514 -1.607 -15.231 1.00 85.62 299 ALA A O 1
ATOM 2321 N N . LEU A 1 300 ? -3.488 -2.622 -14.948 1.00 84.06 300 LEU A N 1
ATOM 2322 C CA . LEU A 1 300 ? -3.809 -2.759 -16.371 1.00 84.06 300 LEU A CA 1
ATOM 2323 C C . LEU A 1 300 ? -4.046 -1.423 -17.091 1.00 84.06 300 LEU A C 1
ATOM 2325 O O . LEU A 1 300 ? -3.828 -1.347 -18.294 1.00 84.06 300 LEU A O 1
ATOM 2329 N N . ALA A 1 301 ? -4.485 -0.374 -16.393 1.00 79.00 301 ALA A N 1
ATOM 2330 C CA . ALA A 1 301 ? -4.781 0.914 -17.019 1.00 79.00 301 ALA A CA 1
ATOM 2331 C C . ALA A 1 301 ? -3.544 1.794 -17.229 1.00 79.00 301 ALA A C 1
ATOM 2333 O O . ALA A 1 301 ? -3.519 2.577 -18.176 1.00 79.00 301 ALA A O 1
ATOM 2334 N N . ILE A 1 302 ? -2.547 1.708 -16.341 1.00 78.19 302 ILE A N 1
ATOM 2335 C CA . ILE A 1 302 ? -1.452 2.688 -16.294 1.00 78.19 302 ILE A CA 1
ATOM 2336 C C . ILE A 1 302 ? -0.083 2.059 -16.551 1.00 78.19 302 ILE A C 1
ATOM 2338 O O . ILE A 1 302 ? 0.726 2.606 -17.302 1.00 78.19 302 ILE A O 1
ATOM 2342 N N . GLU A 1 303 ? 0.204 0.914 -15.939 1.00 85.25 303 GLU A N 1
ATOM 2343 C CA . GLU A 1 303 ? 1.550 0.341 -15.982 1.00 85.25 303 GLU A CA 1
ATOM 2344 C C . GLU A 1 303 ? 1.974 -0.211 -17.358 1.00 85.25 303 GLU A C 1
ATOM 2346 O O . GLU A 1 303 ? 3.173 -0.167 -17.639 1.00 85.25 303 GLU A O 1
ATOM 2351 N N . PRO A 1 304 ? 1.082 -0.676 -18.262 1.00 86.62 304 PRO A N 1
ATOM 2352 C CA . PRO A 1 304 ? 1.484 -1.116 -19.594 1.00 86.62 304 PRO A CA 1
ATOM 2353 C C . PRO A 1 304 ? 2.265 -0.079 -20.395 1.00 86.62 304 PRO A C 1
ATOM 2355 O O . PRO A 1 304 ? 3.243 -0.424 -21.058 1.00 86.62 304 PRO A O 1
ATOM 2358 N N . ASP A 1 305 ? 1.885 1.196 -20.316 1.00 83.69 305 ASP A N 1
ATOM 2359 C CA . ASP A 1 305 ? 2.610 2.259 -21.011 1.00 83.69 305 ASP A CA 1
ATOM 2360 C C . ASP A 1 305 ? 4.011 2.439 -20.429 1.00 83.69 305 ASP A C 1
ATOM 2362 O O . ASP A 1 305 ? 4.984 2.564 -21.176 1.00 83.69 305 ASP A O 1
ATOM 2366 N N . ASN A 1 306 ? 4.139 2.369 -19.104 1.00 85.00 306 ASN A N 1
ATOM 2367 C CA . ASN A 1 306 ? 5.428 2.407 -18.425 1.00 85.00 306 ASN A CA 1
ATOM 2368 C C . ASN A 1 306 ? 6.306 1.204 -18.818 1.00 85.00 306 ASN A C 1
ATOM 2370 O O . ASN A 1 306 ? 7.476 1.376 -19.168 1.00 85.00 306 ASN A O 1
ATOM 2374 N N . ILE A 1 307 ? 5.732 -0.004 -18.850 1.00 88.75 307 ILE A N 1
ATOM 2375 C CA . ILE A 1 307 ? 6.409 -1.228 -19.293 1.00 88.75 307 ILE A CA 1
ATOM 2376 C C . ILE A 1 307 ? 6.918 -1.052 -20.721 1.00 88.75 307 ILE A C 1
ATOM 2378 O O . ILE A 1 307 ? 8.123 -1.158 -20.955 1.00 88.75 307 ILE A O 1
ATOM 2382 N N . ARG A 1 308 ? 6.051 -0.699 -21.675 1.00 88.81 308 ARG A N 1
ATOM 2383 C CA . ARG A 1 308 ? 6.443 -0.510 -23.080 1.00 88.81 308 ARG A CA 1
ATOM 2384 C C . ARG A 1 308 ? 7.524 0.545 -23.238 1.00 88.81 308 ARG A C 1
ATOM 2386 O O . ARG A 1 308 ? 8.452 0.354 -24.025 1.00 88.81 308 ARG A O 1
ATOM 2393 N N . GLN A 1 309 ? 7.422 1.661 -22.520 1.00 89.69 309 GLN A N 1
ATOM 2394 C CA . GLN A 1 309 ? 8.360 2.772 -22.650 1.00 89.69 309 GLN A CA 1
ATOM 2395 C C . GLN A 1 309 ? 9.721 2.464 -22.027 1.00 89.69 309 GLN A C 1
ATOM 2397 O O . GLN A 1 309 ? 10.726 2.790 -22.655 1.00 89.69 309 GLN A O 1
ATOM 2402 N N . ASN A 1 310 ? 9.768 1.806 -20.865 1.00 91.25 310 ASN A N 1
ATOM 2403 C CA . ASN A 1 310 ? 10.971 1.772 -20.029 1.00 91.25 310 ASN A CA 1
ATOM 2404 C C . ASN A 1 310 ? 11.554 0.372 -19.787 1.00 91.25 310 ASN A C 1
ATOM 2406 O O . ASN A 1 310 ? 12.769 0.265 -19.635 1.00 91.25 310 ASN A O 1
ATOM 2410 N N . TYR A 1 311 ? 10.746 -0.693 -19.799 1.00 92.12 311 TYR A N 1
ATOM 2411 C CA . TYR A 1 311 ? 11.168 -2.034 -19.348 1.00 92.12 311 TYR A CA 1
ATOM 2412 C C . TYR A 1 311 ? 11.051 -3.138 -20.412 1.00 92.12 311 TYR A C 1
ATOM 2414 O O . TYR A 1 311 ? 11.826 -4.092 -20.406 1.00 92.12 311 TYR A O 1
ATOM 2422 N N . GLY A 1 312 ? 10.163 -2.971 -21.393 1.00 91.12 312 GLY A N 1
ATOM 2423 C CA . GLY A 1 312 ? 9.936 -3.921 -22.481 1.00 91.12 312 GLY A CA 1
ATOM 2424 C C . GLY A 1 312 ? 9.300 -5.235 -22.018 1.00 91.12 312 GLY A C 1
ATOM 2425 O O . GLY A 1 312 ? 8.774 -5.329 -20.912 1.00 91.12 312 GLY A O 1
ATOM 2426 N N . GLU A 1 313 ? 9.385 -6.257 -22.873 1.00 90.88 313 GLU A N 1
ATOM 2427 C CA . GLU A 1 313 ? 8.754 -7.574 -22.679 1.00 90.88 313 GLU A CA 1
ATOM 2428 C C . GLU A 1 313 ? 8.914 -8.204 -21.282 1.00 90.88 313 GLU A C 1
ATOM 2430 O O . GLU A 1 313 ? 7.938 -8.740 -20.753 1.00 90.88 313 GLU A O 1
ATOM 2435 N N . PRO A 1 314 ? 10.087 -8.145 -20.617 1.00 90.62 314 PRO A N 1
ATOM 2436 C CA . PRO A 1 314 ? 10.224 -8.717 -19.279 1.00 90.62 314 PRO A CA 1
ATOM 2437 C C . PRO A 1 314 ? 9.291 -8.088 -18.231 1.00 90.62 314 PRO A C 1
ATOM 2439 O O . PRO A 1 314 ? 8.923 -8.763 -17.269 1.00 90.62 314 PRO A O 1
ATOM 2442 N N . GLY A 1 315 ? 8.884 -6.827 -18.418 1.00 90.69 315 GLY A N 1
ATOM 2443 C CA . GLY A 1 315 ? 8.047 -6.101 -17.465 1.00 90.69 315 GLY A CA 1
ATOM 2444 C C . GLY A 1 315 ? 6.626 -6.641 -17.344 1.00 90.69 315 GLY A C 1
ATOM 2445 O O . GLY A 1 315 ? 6.026 -6.520 -16.279 1.00 90.69 315 GLY A O 1
ATOM 2446 N N . TRP A 1 316 ? 6.111 -7.333 -18.364 1.00 90.25 316 TRP A N 1
ATOM 2447 C CA . TRP A 1 316 ? 4.765 -7.915 -18.325 1.00 90.25 316 TRP A CA 1
ATOM 2448 C C . TRP A 1 316 ? 4.585 -8.935 -17.194 1.00 90.25 316 TRP A C 1
ATOM 2450 O O . TRP A 1 316 ? 3.509 -9.032 -16.613 1.00 90.25 316 TRP A O 1
ATOM 2460 N N . LYS A 1 317 ? 5.657 -9.632 -16.795 1.00 89.94 317 LYS A N 1
ATOM 2461 C CA . LYS A 1 317 ? 5.631 -10.600 -15.681 1.00 89.94 317 LYS A CA 1
ATOM 2462 C C . LYS A 1 317 ? 5.491 -9.950 -14.301 1.00 89.94 317 LYS A C 1
ATOM 2464 O O . LYS A 1 317 ? 5.203 -10.644 -13.327 1.00 89.94 317 LYS A O 1
ATOM 2469 N N . PHE A 1 318 ? 5.719 -8.642 -14.204 1.00 92.50 318 PHE A N 1
ATOM 2470 C CA . PHE A 1 318 ? 5.575 -7.889 -12.960 1.00 92.50 318 PHE A CA 1
ATOM 2471 C C . PHE A 1 318 ? 4.153 -7.371 -12.753 1.00 92.50 318 PHE A C 1
ATOM 2473 O O . PHE A 1 318 ? 3.791 -7.040 -11.625 1.00 92.50 318 PHE A O 1
ATOM 2480 N N . LEU A 1 319 ? 3.344 -7.346 -13.815 1.00 91.06 319 LEU A N 1
ATOM 2481 C CA . LEU A 1 319 ? 2.051 -6.682 -13.860 1.00 91.06 319 LEU A CA 1
ATOM 2482 C C . LEU A 1 319 ? 0.955 -7.461 -13.112 1.00 91.06 319 LEU A C 1
ATOM 2484 O O . LEU A 1 319 ? 0.245 -8.295 -13.684 1.00 91.06 319 LEU A O 1
ATOM 2488 N N . GLY A 1 320 ? 0.813 -7.176 -11.816 1.00 89.81 320 GLY A N 1
ATOM 2489 C CA . GLY A 1 320 ? -0.167 -7.794 -10.918 1.00 89.81 320 GLY A CA 1
ATOM 2490 C C . GLY A 1 320 ? -0.260 -9.327 -11.037 1.00 89.81 320 GLY A C 1
ATOM 2491 O O . GLY A 1 320 ? -1.324 -9.816 -11.426 1.00 89.81 320 GLY A O 1
ATOM 2492 N N . PRO A 1 321 ? 0.801 -10.106 -10.738 1.00 91.69 321 PRO A N 1
ATOM 2493 C CA . PRO A 1 321 ? 0.840 -11.568 -10.908 1.00 91.69 321 PRO A CA 1
ATOM 2494 C C . PRO A 1 321 ? 0.083 -12.302 -9.783 1.00 91.69 321 PRO A C 1
ATOM 2496 O O . PRO A 1 321 ? 0.654 -13.040 -8.980 1.00 91.69 321 PRO A O 1
ATOM 2499 N N . ILE A 1 322 ? -1.219 -12.032 -9.676 1.00 91.94 322 ILE A N 1
ATOM 2500 C CA . ILE A 1 322 ? -2.084 -12.445 -8.565 1.00 91.94 322 ILE A CA 1
ATOM 2501 C C . ILE A 1 322 ? -2.113 -13.961 -8.370 1.00 91.94 322 ILE A C 1
ATOM 2503 O O . ILE A 1 322 ? -1.905 -14.422 -7.250 1.00 91.94 322 ILE A O 1
ATOM 2507 N N . LYS A 1 323 ? -2.385 -14.743 -9.418 1.00 89.75 323 LYS A N 1
ATOM 2508 C CA . LYS A 1 323 ? -2.502 -16.199 -9.306 1.00 89.75 323 LYS A CA 1
ATOM 2509 C C . LYS A 1 323 ? -1.150 -16.832 -8.984 1.00 89.75 323 LYS A C 1
ATOM 2511 O O . LYS A 1 323 ? -1.090 -17.668 -8.094 1.00 89.75 323 LYS A O 1
ATOM 2516 N N . THR A 1 324 ? -0.072 -16.399 -9.621 1.00 92.56 324 THR A N 1
ATOM 2517 C CA . THR A 1 324 ? 1.288 -16.876 -9.363 1.00 92.56 324 THR A CA 1
ATOM 2518 C C . THR A 1 324 ? 1.680 -16.615 -7.906 1.00 92.56 324 THR A C 1
ATOM 2520 O O . THR A 1 324 ? 2.228 -17.496 -7.246 1.00 92.56 324 THR A O 1
ATOM 2523 N N . LEU A 1 325 ? 1.351 -15.437 -7.364 1.00 95.00 325 LEU A N 1
ATOM 2524 C CA . LEU A 1 325 ? 1.570 -15.118 -5.950 1.00 95.00 325 LEU A CA 1
ATOM 2525 C C . LEU A 1 325 ? 0.690 -15.972 -5.019 1.00 95.00 325 LEU A C 1
ATOM 2527 O O . LEU A 1 325 ? 1.186 -16.495 -4.019 1.00 95.00 325 LEU A O 1
ATOM 2531 N N . LEU A 1 326 ? -0.596 -16.148 -5.344 1.00 95.00 326 LEU A N 1
ATOM 2532 C CA . LEU A 1 326 ? -1.519 -16.991 -4.574 1.00 95.00 326 LEU A CA 1
ATOM 2533 C C . LEU A 1 326 ? -1.079 -18.463 -4.553 1.00 95.00 326 LEU A C 1
ATOM 2535 O O . LEU A 1 326 ? -1.061 -19.070 -3.482 1.00 95.00 326 LEU A O 1
ATOM 2539 N N . ASP A 1 327 ? -0.679 -19.015 -5.700 1.00 95.62 327 ASP A N 1
ATOM 2540 C CA . ASP A 1 327 ? -0.182 -20.388 -5.850 1.00 95.62 327 ASP A CA 1
ATOM 2541 C C . ASP A 1 327 ? 1.115 -20.602 -5.048 1.00 95.62 327 ASP A C 1
ATOM 2543 O O . ASP A 1 327 ? 1.337 -21.678 -4.493 1.00 95.62 327 ASP A O 1
ATOM 2547 N N . ALA A 1 328 ? 1.946 -19.562 -4.920 1.00 96.44 328 ALA A N 1
ATOM 2548 C CA . ALA A 1 328 ? 3.138 -19.568 -4.073 1.00 96.44 328 ALA A CA 1
ATOM 2549 C C . ALA A 1 328 ? 2.838 -19.394 -2.567 1.00 96.44 328 ALA A C 1
ATOM 2551 O O . ALA A 1 328 ? 3.744 -19.491 -1.740 1.00 96.44 328 ALA A O 1
ATOM 2552 N N . GLY A 1 329 ? 1.580 -19.151 -2.187 1.00 96.81 329 GLY A N 1
ATOM 2553 C CA . GLY A 1 329 ? 1.141 -19.014 -0.796 1.00 96.81 329 GLY A CA 1
ATOM 2554 C C . GLY A 1 329 ? 1.150 -17.585 -0.243 1.00 96.81 329 GLY A C 1
ATOM 2555 O O . GLY A 1 329 ? 0.895 -17.401 0.953 1.00 96.81 329 GLY A O 1
ATOM 2556 N N . VAL A 1 330 ? 1.404 -16.572 -1.077 1.00 97.31 330 VAL A N 1
ATOM 2557 C CA . VAL A 1 330 ? 1.344 -15.154 -0.685 1.00 97.31 330 VAL A CA 1
ATOM 2558 C C . VAL A 1 330 ? -0.107 -14.740 -0.416 1.00 97.31 330 VAL A C 1
ATOM 2560 O O . VAL A 1 330 ? -1.042 -15.175 -1.089 1.00 97.31 330 VAL A O 1
ATOM 2563 N N . LYS A 1 331 ? -0.321 -13.873 0.581 1.00 95.50 331 LYS A N 1
ATOM 2564 C CA . LYS A 1 331 ? -1.645 -13.317 0.900 1.00 95.50 331 LYS A CA 1
ATOM 2565 C C . LYS A 1 331 ? -1.948 -12.106 0.023 1.00 95.50 331 LYS A C 1
ATOM 2567 O O . LYS A 1 331 ? -1.724 -10.967 0.424 1.00 95.50 331 LYS A O 1
ATOM 2572 N N . VAL A 1 332 ? -2.465 -12.358 -1.173 1.00 92.94 332 VAL A N 1
ATOM 2573 C CA . VAL A 1 332 ? -2.923 -11.295 -2.078 1.00 92.94 332 VAL A CA 1
ATOM 2574 C C . VAL A 1 332 ? -4.316 -10.810 -1.671 1.00 92.94 332 VAL A C 1
ATOM 2576 O O . VAL A 1 332 ? -5.166 -11.609 -1.276 1.00 92.94 332 VAL A O 1
ATOM 2579 N N . VAL A 1 333 ? -4.553 -9.500 -1.761 1.00 87.94 333 VAL A N 1
ATOM 2580 C CA . VAL A 1 333 ? -5.860 -8.874 -1.500 1.00 87.94 333 VAL A CA 1
ATOM 2581 C C . VAL A 1 333 ? -6.245 -7.995 -2.687 1.00 87.94 333 VAL A C 1
ATOM 2583 O O . VAL A 1 333 ? -5.399 -7.303 -3.244 1.00 87.94 333 VAL A O 1
ATOM 2586 N N . GLY A 1 334 ? -7.518 -8.012 -3.080 1.00 84.44 334 GLY A N 1
ATOM 2587 C CA . GLY A 1 334 ? -8.031 -7.066 -4.069 1.00 84.44 334 GLY A CA 1
ATOM 2588 C C . GLY A 1 334 ? -8.129 -5.656 -3.484 1.00 84.44 334 GLY A C 1
ATOM 2589 O O . GLY A 1 334 ? -8.615 -5.472 -2.368 1.00 84.44 334 GLY A O 1
ATOM 2590 N N . GLU A 1 335 ? -7.684 -4.662 -4.240 1.00 82.00 335 GLU A N 1
ATOM 2591 C CA . GLU A 1 335 ? -7.733 -3.250 -3.882 1.00 82.00 335 GLU A CA 1
ATOM 2592 C C . GLU A 1 335 ? -8.511 -2.466 -4.937 1.00 82.00 335 GLU A C 1
ATOM 2594 O O . GLU A 1 335 ? -8.243 -2.574 -6.129 1.00 82.00 335 GLU A O 1
ATOM 2599 N N . GLY A 1 336 ? -9.471 -1.658 -4.488 1.00 73.12 336 GLY A N 1
ATOM 2600 C CA . GLY A 1 336 ? -10.309 -0.884 -5.399 1.00 73.12 336 GLY A CA 1
ATOM 2601 C C . GLY A 1 336 ? -9.847 0.544 -5.682 1.00 73.12 336 GLY A C 1
ATOM 2602 O O . GLY A 1 336 ? -10.247 1.074 -6.711 1.00 73.12 336 GLY A O 1
ATOM 2603 N N . GLU A 1 337 ? -9.080 1.175 -4.776 1.00 72.44 337 GLU A N 1
ATOM 2604 C CA . GLU A 1 337 ? -8.731 2.617 -4.798 1.00 72.44 337 GLU A CA 1
ATOM 2605 C C . GLU A 1 337 ? -9.872 3.493 -5.366 1.00 72.44 337 GLU A C 1
ATOM 2607 O O . GLU A 1 337 ? -9.747 4.140 -6.407 1.00 72.44 337 GLU A O 1
ATOM 2612 N N . ILE A 1 338 ? -11.043 3.446 -4.723 1.00 65.50 338 ILE A N 1
ATOM 2613 C CA . ILE A 1 338 ? -12.275 4.004 -5.291 1.00 65.50 338 ILE A CA 1
ATOM 2614 C C . ILE A 1 338 ? -12.560 5.383 -4.695 1.00 65.50 338 ILE A C 1
ATOM 2616 O O . ILE A 1 338 ? -12.702 5.517 -3.483 1.00 65.50 338 ILE A O 1
ATOM 2620 N N . PHE A 1 339 ? -12.716 6.389 -5.560 1.00 54.78 339 PHE A N 1
ATOM 2621 C CA . PHE A 1 339 ? -13.071 7.757 -5.163 1.00 54.78 339 PHE A CA 1
ATOM 2622 C C . PHE A 1 339 ? -14.576 7.938 -4.895 1.00 54.78 339 PHE A C 1
ATOM 2624 O O . PHE A 1 339 ? -14.967 8.632 -3.963 1.00 54.78 339 PHE A O 1
ATOM 2631 N N . GLN A 1 340 ? -15.430 7.316 -5.713 1.00 61.97 340 GLN A N 1
ATOM 2632 C CA . GLN A 1 340 ? -16.891 7.326 -5.565 1.00 61.97 340 GLN A CA 1
ATOM 2633 C C . GLN A 1 340 ? -17.439 5.950 -5.947 1.00 61.97 340 GLN A C 1
ATOM 2635 O O . GLN A 1 340 ? -17.746 5.722 -7.122 1.00 61.97 340 GLN A O 1
ATOM 2640 N N . PRO A 1 341 ? -17.499 5.012 -4.988 1.00 65.12 341 PRO A N 1
ATOM 2641 C CA . PRO A 1 341 ? -18.075 3.713 -5.258 1.00 65.12 341 PRO A CA 1
ATOM 2642 C C . PRO A 1 341 ? -19.561 3.876 -5.476 1.00 65.12 341 PRO A C 1
ATOM 2644 O O . PRO A 1 341 ? -20.209 4.709 -4.853 1.00 65.12 341 PRO A O 1
ATOM 2647 N N . ASP A 1 342 ? -20.097 3.041 -6.338 1.00 71.12 342 ASP A N 1
ATOM 2648 C CA . ASP A 1 342 ? -21.513 2.762 -6.397 1.00 71.12 342 ASP A CA 1
ATOM 2649 C C . ASP A 1 342 ? -21.800 1.304 -6.036 1.00 71.12 342 ASP A C 1
ATOM 2651 O O . ASP A 1 342 ? -20.864 0.557 -5.730 1.00 71.12 342 ASP A O 1
ATOM 2655 N N . PRO A 1 343 ? -23.079 0.889 -6.020 1.00 73.06 343 PRO A N 1
ATOM 2656 C CA . PRO A 1 343 ? -23.428 -0.477 -5.660 1.00 73.06 343 PRO A CA 1
ATOM 2657 C C . PRO A 1 343 ? -22.727 -1.555 -6.505 1.00 73.06 343 PRO A C 1
ATOM 2659 O O . PRO A 1 343 ? -22.538 -2.663 -6.010 1.00 73.06 343 PRO A O 1
ATOM 2662 N N . GLU A 1 344 ? -22.329 -1.244 -7.742 1.00 76.69 344 GLU A N 1
ATOM 2663 C CA . GLU A 1 344 ? -21.749 -2.197 -8.698 1.00 76.69 344 GLU A CA 1
ATOM 2664 C C . GLU A 1 344 ? -20.215 -2.154 -8.724 1.00 76.69 344 GLU A C 1
ATOM 2666 O O . GLU A 1 344 ? -19.582 -3.165 -9.011 1.00 76.69 344 GLU A O 1
ATOM 2671 N N . THR A 1 345 ? -19.599 -1.045 -8.302 1.00 74.06 345 THR A N 1
ATOM 2672 C CA . THR A 1 345 ? -18.157 -0.792 -8.469 1.00 74.06 345 THR A CA 1
ATOM 2673 C C . THR A 1 345 ? -17.264 -1.922 -7.946 1.00 74.06 345 THR A C 1
ATOM 2675 O O . THR A 1 345 ? -16.243 -2.237 -8.550 1.00 74.06 345 THR A O 1
ATOM 2678 N N . TYR A 1 346 ? -17.612 -2.556 -6.823 1.00 74.81 346 TYR A N 1
ATOM 2679 C CA . TYR A 1 346 ? -16.815 -3.670 -6.294 1.00 74.81 346 TYR A CA 1
ATOM 2680 C C . TYR A 1 346 ? -16.947 -4.950 -7.125 1.00 74.81 346 TYR A C 1
ATOM 2682 O O . TYR A 1 346 ? -15.978 -5.702 -7.223 1.00 74.81 346 TYR A O 1
ATOM 2690 N N . PHE A 1 347 ? -18.112 -5.199 -7.723 1.00 78.81 347 PHE A N 1
ATOM 2691 C CA . PHE A 1 347 ? -18.305 -6.317 -8.644 1.00 78.81 347 PHE A CA 1
ATOM 2692 C C . PHE A 1 347 ? -17.553 -6.071 -9.949 1.00 78.81 347 PHE A C 1
ATOM 2694 O O . PHE A 1 347 ? -16.851 -6.970 -10.402 1.00 78.81 347 PHE A O 1
ATOM 2701 N N . ASP A 1 348 ? -17.596 -4.843 -10.467 1.00 78.94 348 ASP A N 1
ATOM 2702 C CA . ASP A 1 348 ? -16.829 -4.445 -11.652 1.00 78.94 348 ASP A CA 1
ATOM 2703 C C . ASP A 1 348 ? -15.326 -4.617 -11.422 1.00 78.94 348 ASP A C 1
ATOM 2705 O O . ASP A 1 348 ? -14.608 -5.149 -12.262 1.00 78.94 348 ASP A O 1
ATOM 2709 N N . LEU A 1 349 ? -14.834 -4.225 -10.243 1.00 79.12 349 LEU A N 1
ATOM 2710 C CA . LEU A 1 349 ? -13.440 -4.458 -9.881 1.00 79.12 349 LEU A CA 1
ATOM 2711 C C . LEU A 1 349 ? -13.113 -5.950 -9.863 1.00 79.12 349 LEU A C 1
ATOM 2713 O O . LEU A 1 349 ? -12.105 -6.333 -10.445 1.00 79.12 349 LEU A O 1
ATOM 2717 N N . MET A 1 350 ? -13.949 -6.784 -9.233 1.00 82.12 350 MET A N 1
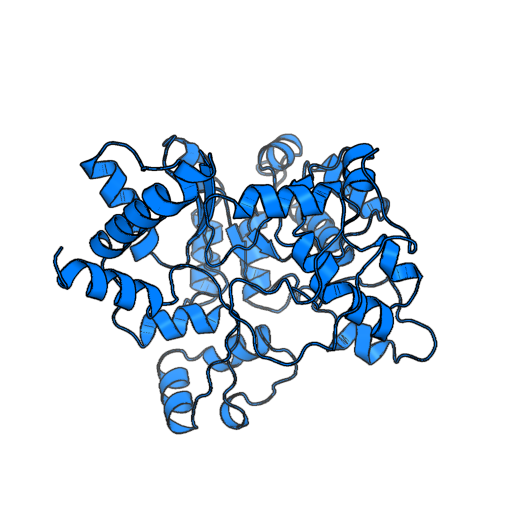ATOM 2718 C CA . MET A 1 350 ? -13.758 -8.242 -9.194 1.00 82.12 350 MET A CA 1
ATOM 2719 C C . MET A 1 350 ? -13.765 -8.873 -10.586 1.00 82.12 350 MET A C 1
ATOM 2721 O O . MET A 1 350 ? -12.975 -9.785 -10.827 1.00 82.12 350 MET A O 1
ATOM 2725 N N . ASP A 1 351 ? -14.582 -8.361 -11.505 1.00 83.62 351 ASP A N 1
ATOM 2726 C CA . ASP A 1 351 ? -14.574 -8.782 -12.904 1.00 83.62 351 ASP A CA 1
ATOM 2727 C C . ASP A 1 351 ? -13.191 -8.576 -13.536 1.00 83.62 351 ASP A C 1
ATOM 2729 O O . ASP A 1 351 ? -12.642 -9.496 -14.142 1.00 83.62 351 ASP A O 1
ATOM 2733 N N . VAL A 1 352 ? -12.540 -7.438 -13.262 1.00 84.44 352 VAL A N 1
ATOM 2734 C CA . VAL A 1 352 ? -11.159 -7.187 -13.704 1.00 84.44 352 VAL A CA 1
ATOM 2735 C C . VAL A 1 352 ? -10.177 -8.200 -13.103 1.00 84.44 352 VAL A C 1
ATOM 2737 O O . VAL A 1 352 ? -9.275 -8.642 -13.810 1.00 84.44 352 VAL A O 1
ATOM 2740 N N . TYR A 1 353 ? -10.329 -8.629 -11.843 1.00 84.75 353 TYR A N 1
ATOM 2741 C CA . TYR A 1 353 ? -9.455 -9.668 -11.254 1.00 84.75 353 TYR A CA 1
ATOM 2742 C C . TYR A 1 353 ? -9.560 -11.016 -11.965 1.00 84.75 353 TYR A C 1
ATOM 2744 O O . TYR A 1 353 ? -8.561 -11.733 -12.054 1.00 84.75 353 TYR A O 1
ATOM 2752 N N . VAL A 1 354 ? -10.749 -11.355 -12.459 1.00 83.44 354 VAL A N 1
ATOM 2753 C CA . VAL A 1 354 ? -11.022 -12.639 -13.111 1.00 83.44 354 VAL A CA 1
ATOM 2754 C C . VAL A 1 354 ? -10.680 -12.575 -14.597 1.00 83.44 354 VAL A C 1
ATOM 2756 O O . VAL A 1 354 ? -9.858 -13.357 -15.076 1.00 83.44 354 VAL A O 1
ATOM 2759 N N . ASN A 1 355 ? -11.270 -11.623 -15.316 1.00 82.56 355 ASN A N 1
ATOM 2760 C CA . ASN A 1 355 ? -11.164 -11.520 -16.769 1.00 82.56 355 ASN A CA 1
ATOM 2761 C C . ASN A 1 355 ? -9.880 -10.820 -17.209 1.00 82.56 355 ASN A C 1
ATOM 2763 O O . ASN A 1 355 ? -9.367 -11.099 -18.289 1.00 82.56 355 ASN A O 1
ATOM 2767 N N . ARG A 1 356 ? -9.322 -9.956 -16.349 1.00 82.50 356 ARG A N 1
ATOM 2768 C CA . ARG A 1 356 ? -8.117 -9.159 -16.624 1.00 82.50 356 ARG A CA 1
ATOM 2769 C C . ARG A 1 356 ? -8.244 -8.282 -17.860 1.00 82.50 356 ARG A C 1
ATOM 2771 O O . ARG A 1 356 ? -7.269 -8.040 -18.564 1.00 82.50 356 ARG A O 1
ATOM 2778 N N . GLU A 1 357 ? -9.450 -7.785 -18.071 1.00 77.94 357 GLU A N 1
ATOM 2779 C CA . GLU A 1 357 ? -9.806 -6.882 -19.150 1.00 77.94 357 GLU A CA 1
ATOM 2780 C C . GLU A 1 357 ? -10.300 -5.572 -18.546 1.00 77.94 357 GLU A C 1
ATOM 2782 O O . GLU A 1 357 ? -10.981 -5.553 -17.522 1.00 77.94 357 GLU A O 1
ATOM 2787 N N . ILE A 1 358 ? -9.935 -4.463 -19.181 1.00 73.06 358 ILE A N 1
ATOM 2788 C CA . ILE A 1 358 ? -10.473 -3.142 -18.867 1.00 73.06 358 ILE A CA 1
ATOM 2789 C C . ILE A 1 358 ? -10.999 -2.525 -20.159 1.00 73.06 358 ILE A C 1
ATOM 2791 O O . ILE A 1 358 ? -10.358 -2.605 -21.211 1.00 73.06 358 ILE A O 1
ATOM 2795 N N . ALA A 1 359 ? -12.190 -1.932 -20.102 1.00 60.81 359 ALA A N 1
ATOM 2796 C CA . ALA A 1 359 ? -12.780 -1.311 -21.277 1.00 60.81 359 ALA A CA 1
ATOM 2797 C C . ALA A 1 359 ? -12.031 -0.023 -21.661 1.00 60.81 359 ALA A C 1
ATOM 2799 O O . ALA A 1 359 ? -11.508 0.716 -20.821 1.00 60.81 359 ALA A O 1
ATOM 2800 N N . LYS A 1 360 ? -12.003 0.278 -22.964 1.00 55.50 360 LYS A N 1
ATOM 2801 C CA . LYS A 1 360 ? -11.416 1.514 -23.491 1.00 55.50 360 LYS A CA 1
ATOM 2802 C C . LYS A 1 360 ? -12.112 2.730 -22.877 1.00 55.50 360 LYS A C 1
ATOM 2804 O O . LYS A 1 360 ? -13.328 2.872 -22.979 1.00 55.50 360 LYS A O 1
ATOM 2809 N N . GLY A 1 361 ? -11.329 3.630 -22.285 1.00 49.84 361 GLY A N 1
ATOM 2810 C CA . GLY A 1 361 ? -11.862 4.834 -21.649 1.00 49.84 361 GLY A CA 1
ATOM 2811 C C . GLY A 1 361 ? -12.546 4.578 -20.308 1.00 49.84 361 GLY A C 1
ATOM 2812 O O . GLY A 1 361 ? -13.201 5.491 -19.805 1.00 49.84 361 GLY A O 1
ATOM 2813 N N . ASP A 1 362 ? -12.370 3.394 -19.709 1.00 51.69 362 ASP A N 1
ATOM 2814 C CA . ASP A 1 362 ? -12.880 3.060 -18.380 1.00 51.69 362 ASP A CA 1
ATOM 2815 C C . ASP A 1 362 ? -12.099 3.769 -17.250 1.00 51.69 362 ASP A C 1
ATOM 2817 O O . ASP A 1 362 ? -11.551 3.178 -16.328 1.00 51.69 362 ASP A O 1
ATOM 2821 N N . ASN A 1 363 ? -12.067 5.100 -17.317 1.00 50.31 363 ASN A N 1
ATOM 2822 C CA . ASN A 1 363 ? -11.664 6.018 -16.250 1.00 50.31 363 ASN A CA 1
ATOM 2823 C C . ASN A 1 363 ? -12.906 6.568 -15.513 1.00 50.31 363 ASN A C 1
ATOM 2825 O O . ASN A 1 363 ? -12.873 7.653 -14.928 1.00 50.31 363 ASN A O 1
ATOM 2829 N N . VAL A 1 364 ? -14.046 5.867 -15.595 1.00 44.75 364 VAL A N 1
ATOM 2830 C CA . VAL A 1 364 ? -15.386 6.486 -15.677 1.00 44.75 364 VAL A CA 1
ATOM 2831 C C . VAL A 1 364 ? -15.927 7.118 -14.392 1.00 44.75 364 VAL A C 1
ATOM 2833 O O . VAL A 1 364 ? -17.018 7.675 -14.417 1.00 44.75 364 VAL A O 1
ATOM 2836 N N . ARG A 1 365 ? -15.183 7.215 -13.285 1.00 37.84 365 ARG A N 1
ATOM 2837 C CA . ARG A 1 365 ? -15.624 8.055 -12.145 1.00 37.84 365 ARG A CA 1
ATOM 2838 C C . ARG A 1 365 ? -14.554 9.046 -11.688 1.00 37.84 365 ARG A C 1
ATOM 2840 O O . ARG A 1 365 ? -14.169 9.089 -10.530 1.00 37.84 365 ARG A O 1
ATOM 2847 N N . LYS A 1 366 ? -14.080 9.821 -12.680 1.00 41.31 366 LYS A N 1
ATOM 2848 C CA . LYS A 1 366 ? -13.341 11.107 -12.658 1.00 41.31 366 LYS A CA 1
ATOM 2849 C C . LYS A 1 366 ? -12.632 11.489 -11.344 1.00 41.31 366 LYS A C 1
ATOM 2851 O O . LYS A 1 366 ? -13.280 12.035 -10.466 1.00 41.31 366 LYS A O 1
ATOM 2856 N N . THR A 1 367 ? -11.290 11.456 -11.351 1.00 32.09 367 THR A N 1
ATOM 2857 C CA . THR A 1 367 ? -10.419 12.645 -11.144 1.00 32.09 367 THR A CA 1
ATOM 2858 C C . THR A 1 367 ? -8.928 12.326 -11.387 1.00 32.09 367 THR A C 1
ATOM 2860 O O . THR A 1 367 ? -8.222 11.975 -10.450 1.00 32.09 367 THR A O 1
ATOM 2863 N N . ALA A 1 368 ? -8.425 12.520 -12.612 1.00 25.92 368 ALA A N 1
ATOM 2864 C CA . ALA A 1 368 ? -7.018 12.829 -12.940 1.00 25.92 368 ALA A CA 1
ATOM 2865 C C . ALA A 1 368 ? -6.961 13.367 -14.394 1.00 25.92 368 ALA A C 1
ATOM 2867 O O . ALA A 1 368 ? -7.851 13.018 -15.171 1.00 25.92 368 ALA A O 1
ATOM 2868 N N . PRO A 1 369 ? -6.032 14.280 -14.747 1.00 31.45 369 PRO A N 1
ATOM 2869 C CA . PRO A 1 369 ? -6.166 15.143 -15.923 1.00 31.45 369 PRO A CA 1
ATOM 2870 C C . PRO A 1 369 ? -6.020 14.406 -17.262 1.00 31.45 369 PRO A C 1
ATOM 2872 O O . PRO A 1 369 ? -5.309 13.412 -17.380 1.00 31.45 369 PRO A O 1
ATOM 2875 N N . GLU A 1 370 ? -6.718 14.958 -18.254 1.00 30.89 370 GLU A N 1
ATOM 2876 C CA . GLU A 1 370 ? -6.889 14.524 -19.644 1.00 30.89 370 GLU A CA 1
ATOM 2877 C C . GLU A 1 370 ? -5.575 14.490 -20.445 1.00 30.89 370 GLU A C 1
ATOM 2879 O O . GLU A 1 370 ? -5.401 15.278 -21.363 1.00 30.89 370 GLU A O 1
ATOM 2884 N N . VAL A 1 371 ? -4.629 13.603 -20.129 1.00 32.03 371 VAL A N 1
ATOM 2885 C CA . VAL A 1 371 ? -3.543 13.264 -21.067 1.00 32.03 371 VAL A CA 1
ATOM 2886 C C . VAL A 1 371 ? -3.064 11.826 -20.842 1.00 32.03 371 VAL A C 1
ATOM 2888 O O . VAL A 1 371 ? -1.969 11.597 -20.342 1.00 32.03 371 VAL A O 1
ATOM 2891 N N . PHE A 1 372 ? -3.875 10.838 -21.209 1.00 34.28 372 PHE A N 1
ATOM 2892 C CA . PHE A 1 372 ? -3.392 9.468 -21.406 1.00 34.28 372 PHE A CA 1
ATOM 2893 C C . PHE A 1 372 ? -3.945 8.957 -22.733 1.00 34.28 372 PHE A C 1
ATOM 2895 O O . PHE A 1 372 ? -5.090 9.256 -23.070 1.00 34.28 372 PHE A O 1
ATOM 2902 N N . GLY A 1 373 ? -3.062 8.334 -23.519 1.00 35.16 373 GLY A N 1
ATOM 2903 C CA . GLY A 1 373 ? -3.198 8.136 -24.962 1.00 35.16 373 GLY A CA 1
ATOM 2904 C C . GLY A 1 373 ? -4.458 7.389 -25.392 1.00 35.16 373 GLY A C 1
ATOM 2905 O O . GLY A 1 373 ? -5.145 6.767 -24.585 1.00 35.16 373 GLY A O 1
ATOM 2906 N N . ASP A 1 374 ? -4.752 7.470 -26.690 1.00 32.62 374 ASP A N 1
ATOM 2907 C CA . ASP A 1 374 ? -5.872 6.787 -27.339 1.00 32.62 374 ASP A CA 1
ATOM 2908 C C . ASP A 1 374 ? -5.802 5.271 -27.079 1.00 32.62 374 ASP A C 1
ATOM 2910 O O . ASP A 1 374 ? -5.124 4.537 -27.787 1.00 32.62 374 ASP A O 1
ATOM 2914 N N . GLY A 1 375 ? -6.482 4.813 -26.024 1.00 39.38 375 GLY A N 1
ATOM 2915 C CA . GLY A 1 375 ? -6.294 3.481 -25.452 1.00 39.38 375 GLY A CA 1
ATOM 2916 C C . GLY A 1 375 ? -6.652 2.333 -26.395 1.00 39.38 375 GLY A C 1
ATOM 2917 O O . GLY A 1 375 ? -7.723 2.327 -27.015 1.00 39.38 375 GLY A O 1
ATOM 2918 N N . ASP A 1 376 ? -5.767 1.346 -26.453 1.00 41.34 376 ASP A N 1
ATOM 2919 C CA . ASP A 1 376 ? -6.031 0.019 -26.998 1.00 41.34 376 ASP A CA 1
ATOM 2920 C C . ASP A 1 376 ? -6.780 -0.843 -25.969 1.00 41.34 376 ASP A C 1
ATOM 2922 O O . ASP A 1 376 ? -6.690 -0.623 -24.759 1.00 41.34 376 ASP A O 1
ATOM 2926 N N . VAL A 1 377 ? -7.545 -1.828 -26.449 1.00 42.19 377 VAL A N 1
ATOM 2927 C CA . VAL A 1 377 ? -8.049 -2.912 -25.597 1.00 42.19 377 VAL A CA 1
ATOM 2928 C C . VAL A 1 377 ? -6.832 -3.718 -25.151 1.00 42.19 377 VAL A C 1
ATOM 2930 O O . VAL A 1 377 ? -6.136 -4.297 -25.982 1.00 42.19 377 VAL A O 1
ATOM 2933 N N . TYR A 1 378 ? -6.563 -3.753 -23.849 1.00 51.56 378 TYR A N 1
ATOM 2934 C CA . TYR A 1 378 ? -5.502 -4.583 -23.286 1.00 51.56 378 TYR A CA 1
ATOM 2935 C C . TYR A 1 378 ? -5.973 -6.040 -23.238 1.00 51.56 378 TYR A C 1
ATOM 2937 O O . TYR A 1 378 ? -6.393 -6.533 -22.197 1.00 51.56 378 TYR A O 1
ATOM 2945 N N . THR A 1 379 ? -5.967 -6.713 -24.391 1.00 43.75 379 THR A N 1
ATOM 2946 C CA . THR A 1 379 ? -6.262 -8.147 -24.488 1.00 43.75 379 THR A CA 1
ATOM 2947 C C . THR A 1 379 ? -5.007 -9.006 -24.323 1.00 43.75 379 THR A C 1
ATOM 2949 O O . THR A 1 379 ? -3.918 -8.623 -24.751 1.00 43.75 379 THR A O 1
ATOM 2952 N N . PRO A 1 380 ? -5.137 -10.200 -23.724 1.00 45.47 380 PRO A N 1
ATOM 2953 C CA . PRO A 1 380 ? -4.085 -10.845 -22.953 1.00 45.47 380 PRO A CA 1
ATOM 2954 C C . PRO A 1 380 ? -3.391 -11.922 -23.793 1.00 45.47 380 PRO A C 1
ATOM 2956 O O . PRO A 1 380 ? -3.440 -13.109 -23.459 1.00 45.47 380 PRO A O 1
ATOM 2959 N N . GLU A 1 381 ? -2.794 -11.518 -24.912 1.00 46.94 381 GLU A N 1
ATOM 2960 C CA . GLU A 1 381 ? -1.825 -12.356 -25.638 1.00 46.94 381 GLU A CA 1
ATOM 2961 C C . GLU A 1 381 ? -0.416 -12.217 -25.020 1.00 46.94 381 GLU A C 1
ATOM 2963 O O . GLU A 1 381 ? 0.425 -13.106 -25.148 1.00 46.94 381 GLU A O 1
ATOM 2968 N N . GLU A 1 382 ? -0.203 -11.166 -24.223 1.00 48.75 382 GLU A N 1
ATOM 2969 C CA . GLU A 1 382 ? 1.054 -10.827 -23.555 1.00 48.75 382 GLU A CA 1
ATOM 2970 C C . GLU A 1 382 ? 1.015 -11.245 -22.065 1.00 48.75 382 GLU A C 1
ATOM 2972 O O . GLU A 1 382 ? 0.706 -10.466 -21.169 1.00 48.75 382 GLU A O 1
ATOM 2977 N N . GLY A 1 383 ? 1.303 -12.522 -21.781 1.00 46.28 383 GLY A N 1
ATOM 2978 C CA . GLY A 1 383 ? 1.891 -12.942 -20.494 1.00 46.28 383 GLY A CA 1
ATOM 2979 C C . GLY A 1 383 ? 1.004 -12.980 -19.240 1.00 46.28 383 GLY A C 1
ATOM 2980 O O . GLY A 1 383 ? 1.532 -12.864 -18.135 1.00 46.28 383 GLY A O 1
ATOM 2981 N N . VAL A 1 384 ? -0.312 -13.154 -19.366 1.00 52.75 384 VAL A N 1
ATOM 2982 C CA . VAL A 1 384 ? -1.211 -12.993 -18.216 1.00 52.75 384 VAL A CA 1
ATOM 2983 C C . VAL A 1 384 ? -1.499 -14.291 -17.444 1.00 52.75 384 VAL A C 1
ATOM 2985 O O . VAL A 1 384 ? -2.023 -15.272 -17.966 1.00 52.75 384 VAL A O 1
ATOM 2988 N N . ASP A 1 385 ? -1.208 -14.218 -16.150 1.00 57.78 385 ASP A N 1
ATOM 2989 C CA . ASP A 1 385 ? -1.515 -15.120 -15.039 1.00 57.78 385 ASP A CA 1
ATOM 2990 C C . ASP A 1 385 ? -3.040 -15.274 -14.804 1.00 57.78 385 ASP A C 1
ATOM 2992 O O . ASP A 1 385 ? -3.614 -14.675 -13.892 1.00 57.78 385 ASP A O 1
ATOM 2996 N N . ARG A 1 386 ? -3.731 -15.999 -15.699 1.00 53.88 386 ARG A N 1
ATOM 2997 C CA . ARG A 1 386 ? -5.199 -16.169 -15.660 1.00 53.88 386 ARG A CA 1
ATOM 2998 C C . ARG A 1 386 ? -5.639 -17.200 -14.616 1.00 53.88 386 ARG A C 1
ATOM 3000 O O . ARG A 1 386 ? -5.075 -18.290 -14.527 1.00 53.88 386 ARG A O 1
ATOM 3007 N N . VAL A 1 387 ? -6.703 -16.873 -13.882 1.00 42.00 387 VAL A N 1
ATOM 3008 C CA . VAL A 1 387 ? -7.475 -17.821 -13.066 1.00 42.00 387 VAL A CA 1
ATOM 3009 C C . VAL A 1 387 ? -8.329 -18.651 -14.030 1.00 42.00 387 VAL A C 1
ATOM 3011 O O . VAL A 1 387 ? -9.234 -18.103 -14.651 1.00 42.00 387 VAL A O 1
ATOM 3014 N N . VAL A 1 388 ? -8.004 -19.934 -14.217 1.00 37.59 388 VAL A N 1
ATOM 3015 C CA . VAL A 1 388 ? -8.839 -20.889 -14.974 1.00 37.59 388 VAL A CA 1
ATOM 3016 C C . VAL A 1 388 ? -9.577 -21.786 -14.001 1.00 37.59 388 VAL A C 1
ATOM 3018 O O . VAL A 1 388 ? -8.900 -22.285 -13.069 1.00 37.59 388 VAL A O 1
#

Radius of gyration: 20.92 Å; chains: 1; bounding box: 58×56×50 Å

Sequence (388 aa):
MNGSKLCIVILLFVSIPVQASHRALLFNDKATEILVDLIPDFVVAVNNESRGIENPGERSLIITGMRSTINSLLREQPTPTQFADGFKILVDEYYSKSGMTAFGSRLDSADQITSFQYLLREEDKLPVRFAWSGETATEPMTPAAAAGMYTTIGVQWQGIESNPWLWQRGLSSEGGWDAPNRGCLGDDLPAKPGVDPVKVKQVLEICPDFESPIVQSVMRGMQAGWRIVGMHGVGSHGFRIFIQKLEEAMERNPGVMSLDYVRKSRHGFAHGTLTGAVPDVVEGLVKYNIYVPINLRRALAIEPDNIRQNYGEPGWKFLGPIKTLLDAGVKVVGEGEIFQPDPETYFDLMDVYVNREIAKGDNVRKTAPEVFGDGDVYTPEEGVDRVV

pLDDT: mean 74.37, std 18.93, range [25.92, 98.5]

Secondary structure (DSSP, 8-state):
--HHHHHHHHHHHH-GGGS-----EE--HHHHHHHHHH-TTHHHHHHHHSTT-S-STTT-EE-HHHHHHHHHHHSPPPPHHHHHHHHHHHIIIIITTTT--EEEEEE--HHHHHHHHHHHHHHSS-SSEEEEEE--SSSSS-HHHHHHHHHHHGGGGGGGGGSSSEEEEEEEESSSS--TTS---GGGSPPPTTS-HHIIIIII-----TTSHHHHHHHHHHHTTPPEEEEEEEEHHHHHHHHHHHHHHHHH-TTTS-HHHHHHHT-BEEEEEE----HHHHHHHHHHT-EEEE-HHHHHHHHHHHIIIII-GGGGGGS--HHHHHHTT-EEEE----SS--TTHHHHHHHHHHH----TT---S--S-S----PPP--TTS------

Foldseek 3Di:
DDPVVVVLVVVVVVLQLPAWDWDKDADALVVVVVVCVVQVCVQVLQCQQAPPCPDCNVGRTRTTLVVSQVSVVPDDDDALCSLLVVQVCQCVFACVLLVHQEDEDEHNDPRNVVSLVVCCVVPVAHSHAYAYEYEPLSHSDDLVVLLCVLQVCFPVQQVQVPRRRYHHLWHAATGQAWHQLQAQADPVFAWDPPDDRCCNHVPRHDHHDCVRSSNVSVLSNLLSVTAAAEYAHAYQVSLVVVLVSNVVSCVVCVVRSPLVSQLVSQHEYPAQQQNAPDPVSLVSQQSRVHEYAHALQSSLPRCVVVCVVIGDQVSLRRGCLPLSSVVSVGHYDYDQSDPRGHSCSVVVSVCCVAQVWDDFPPPPPDDDDPDDDRDDTPDPPRDHNHDD